Protein AF-A0A3D3EMX2-F1 (afdb_monomer)

pLDDT: mean 96.52, std 2.61, range [63.81, 98.88]

Radius of gyration: 23.33 Å; Cα contacts (8 Å, |Δi|>4): 1162; chains: 1; bounding box: 66×49×69 Å

Sequence (494 aa):
MWAEVENQDEARVNELQLPFLDLSSVCDEKRENDVLYRSRGLGERLENPWVKLEKYHTEYMAADYHEIWSPLVYPRPSNMAWFGVESGGHFLYVGRHDLEMRTCVFNAGISPRNTDPRLLLTICHYPLALQGEKISCAHNIISLQEGDWRNGSDIYGSWARKHWFVPAEKPQWVKNFTGWQRIILRHQYGEVFWKYKDLPQLYKDGKKYGLDMLMVFGWWKGRFDNGYPLYEPDPLLGGEDELKKAIREIQDMGGHVALYTNGVLMDVKSEFYKETGHRISRKDIDGNEYLDHYQFANRGTILRTFGYKTFAEACQATDEWRDKLLENGKVKLSFDPDSIFYDQIGGHHCWLCFDKTHKHGNRGDLDPKYRAGNFKAMRGLLTGEKALGSETTVDIFAPYLDYHHGCDLGNWYAENGFPQMYLRTFPETIMTNRFIHDERADYKLQLNYAFIMGYRFDVSIYRGRVIGIDGMSGYAAHIKKLIDLKDKYHRFFY

Secondary structure (DSSP, 8-state):
---EEE--SSS-B--EEEEEEEES-SS-S-GGG-EEEEEEBT-EEEESHHHHGGGG--TTSS-TTT-EEEEEEETTTEEEEEEEEEETTEEEEEEEE-TT---EEEEEEEPPTTS---EEEEEEE---BPTT-EEEPPEEEEEEEES-THHHHHHHHHHHHHHT--PPPPPHHHHH--EEEEEESB-TTS-B---GGGHHHHHHHHHTTT--EEEEES-BTT-TT-STT---B-GGGTHHHHHHHHHHHHHHTT-EEEEEEESSEEETTSHHIIIIIHHHB-B-TTSPBPEEEE----S-HHHHHT--EEEEEBPTT-HHHHHHHHHHHHHHHTT--SEEEEETTTTS--PPP--TTSTTTT-GGGHHHHHHHHHHHHHTT--TT-EEEEES--TTTGGG-SEEE--STTSS--TTB-THHHHHH-TT--BB-----S--TTHHHHHHHHHHTTPBEEE-GGGT-S--GGG-HHHHHHHHHHHHHHHHTGGG--

Foldseek 3Di:
DWDKDFAQDQDWPFKDWPPKDKDLADADPPLQQKWKWFQQFLIFIDGSCLPVLVVQPPVPPDPLQAKRKDKAKPPPSGQFFWIWMDDPQKIKIKGFLDPLSFIKIWIWIWGHPPDRTITITIIMDTQRDGNRDIDIDTDMDIDIGGHDLVVNLCVRLVSCVVRPQAADDAFPCLVVFQAEEEAFQAAQVGDGQAALLCLLVLQVLLVVLRGQEYEYALQACQGHPGQPPDGAGHVVRPHLVSNLVSQVSSVVVVGFYEYEGALWWHFCPHPCCVVPVVLQFFADPVRDFDKDWAQDDDPDVCSVPPNTTITTTGQLQAPVSLVSLLVSLVVRCVSVGLEYEHECLQHPDLDFGCPCVGPCRSRSRSSLVSSLVSLVVSLVVDDDRRFYEYEGNHSSNQSSGNAYEYDTQQLWDDPRRDSCSNCVSCVPHAYHRDDQAAPPPCNLVRVVSRLVSQHRYHYCHVNNGNDRPSVHVVNSVSSSVSVVVCVVVVVVHD

Nearest PDB structures (foldseek):
  6phw-assembly1_A  TM=5.993E-01  e=6.158E-16  Streptococcus pneumoniae TIGR4
  4fnr-assembly1_D  TM=6.018E-01  e=4.249E-15  Geobacillus stearothermophilus
  4fnq-assembly1_A  TM=6.041E-01  e=8.576E-15  Geobacillus stearothermophilus
  2xn0-assembly1_A  TM=5.881E-01  e=1.292E-14  Lactobacillus acidophilus NCFM
  4fns-assembly1_C  TM=5.772E-01  e=6.036E-15  Geobacillus stearothermophilus

Solvent-accessible surface area (backbone atoms only — not comparable to full-atom values): 25339 Å² total; per-residue (Å²): 93,67,51,75,50,71,29,88,43,87,68,63,45,53,68,47,71,52,57,75,45,83,28,79,59,86,65,29,90,61,54,70,71,23,32,38,38,37,24,39,24,34,8,28,49,36,71,20,43,82,60,65,47,59,78,46,53,59,91,77,80,59,66,38,86,68,38,23,58,46,78,36,39,31,56,41,59,14,23,49,64,44,38,34,38,30,27,70,64,20,20,40,32,42,32,53,64,46,94,65,49,52,32,34,32,46,33,44,30,30,43,25,90,97,55,77,73,32,44,32,44,33,30,37,39,50,67,40,30,43,57,78,34,75,44,78,53,60,38,27,48,75,46,78,43,83,46,45,66,65,57,47,30,51,58,50,33,54,51,40,53,76,72,72,54,59,68,56,90,57,39,70,63,68,68,66,53,50,24,29,44,38,38,42,20,21,38,64,84,63,55,70,67,45,41,33,80,48,47,42,56,51,45,53,48,33,40,78,39,60,26,43,30,38,36,42,31,22,66,29,64,45,19,26,91,39,45,33,81,56,82,45,62,19,67,93,37,55,25,60,68,36,42,36,48,26,47,48,56,28,42,78,70,72,34,39,37,29,47,63,44,68,56,42,52,28,20,65,84,29,67,63,23,72,78,49,37,75,80,42,33,28,15,36,96,88,66,44,69,47,70,47,77,51,67,61,55,73,98,52,59,62,34,63,75,77,35,62,43,59,23,36,34,50,29,54,50,31,67,71,52,47,51,49,52,47,49,53,50,52,58,52,51,73,49,66,47,42,24,48,29,30,35,39,56,46,53,45,70,50,62,58,29,60,50,52,89,40,76,50,29,69,38,23,30,40,37,51,42,32,41,41,51,43,41,52,56,52,48,69,71,54,62,87,70,43,42,40,34,24,23,24,71,26,60,85,46,46,29,60,38,50,37,23,45,31,74,43,50,36,27,40,79,48,95,44,40,30,32,64,56,39,44,70,43,50,58,86,66,46,39,22,24,42,95,55,34,63,80,54,97,58,41,66,60,41,53,49,44,28,55,75,73,55,38,25,43,53,39,20,32,70,76,13,38,94,46,56,54,70,76,38,61,70,54,35,53,50,50,26,53,52,50,55,49,44,65,75,48,39,92,81,48,116

Structure (mmCIF, N/CA/C/O backbone):
data_AF-A0A3D3EMX2-F1
#
_entry.id   AF-A0A3D3EMX2-F1
#
loop_
_atom_site.group_PDB
_atom_site.id
_atom_site.type_symbol
_atom_site.label_atom_id
_atom_site.label_alt_id
_atom_site.label_comp_id
_atom_site.label_asym_id
_atom_site.label_entity_id
_atom_site.label_seq_id
_atom_site.pdbx_PDB_ins_code
_atom_site.Cartn_x
_atom_site.Cartn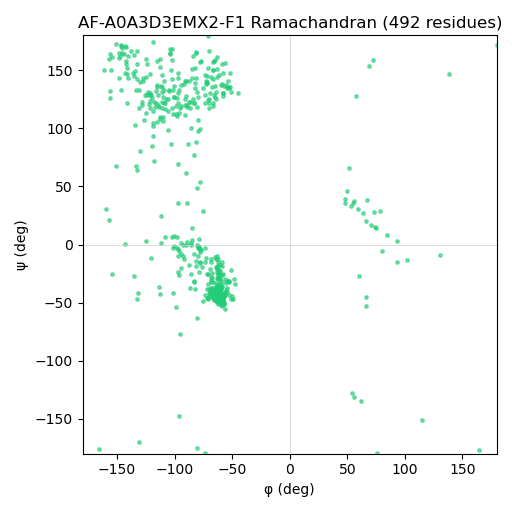_y
_atom_site.Cartn_z
_atom_site.occupancy
_atom_site.B_iso_or_equiv
_atom_site.auth_seq_id
_atom_site.auth_comp_id
_atom_site.auth_asym_id
_atom_site.auth_atom_id
_atom_site.pdbx_PDB_model_num
ATOM 1 N N . MET A 1 1 ? -17.181 -11.530 19.973 1.00 91.19 1 MET A N 1
ATOM 2 C CA . MET A 1 1 ? -18.363 -10.645 20.042 1.00 91.19 1 MET A CA 1
ATOM 3 C C . MET A 1 1 ? -18.796 -10.298 18.627 1.00 91.19 1 MET A C 1
ATOM 5 O O . MET A 1 1 ? -17.940 -9.979 17.819 1.00 91.19 1 MET A O 1
ATOM 9 N N . TRP A 1 2 ? -20.081 -10.368 18.305 1.00 90.56 2 TRP A N 1
ATOM 10 C CA . TRP A 1 2 ? -20.640 -9.926 17.020 1.00 90.56 2 TRP A CA 1
ATOM 11 C C . TRP A 1 2 ? -21.998 -9.267 17.277 1.00 90.56 2 TRP A C 1
ATOM 13 O O . TRP A 1 2 ? -22.508 -9.347 18.396 1.00 90.56 2 TRP A O 1
ATOM 23 N N . ALA A 1 3 ? -22.562 -8.615 16.263 1.00 93.06 3 ALA A N 1
ATOM 24 C CA . ALA A 1 3 ? -23.888 -8.013 16.334 1.00 93.06 3 ALA A CA 1
ATOM 25 C C . ALA A 1 3 ? -24.711 -8.340 15.090 1.00 93.06 3 ALA A C 1
ATOM 27 O O . ALA A 1 3 ? -24.171 -8.483 13.991 1.00 93.06 3 ALA A O 1
ATOM 28 N N . GLU A 1 4 ? -26.022 -8.416 15.287 1.00 95.44 4 GLU A N 1
ATOM 29 C CA . GLU A 1 4 ? -27.018 -8.377 14.225 1.00 95.44 4 GLU A CA 1
ATOM 30 C C . GLU A 1 4 ? -27.722 -7.020 14.292 1.00 95.44 4 GLU A C 1
ATOM 32 O O . GLU A 1 4 ? -28.224 -6.633 15.345 1.00 95.44 4 GLU A O 1
ATOM 37 N N . VAL A 1 5 ? -27.735 -6.293 13.181 1.00 95.31 5 VAL A N 1
ATOM 38 C CA . VAL A 1 5 ? -28.437 -5.018 13.032 1.00 95.31 5 VAL A CA 1
ATOM 39 C C . VAL A 1 5 ? -29.728 -5.291 12.282 1.00 95.31 5 VAL A C 1
ATOM 41 O O . VAL A 1 5 ? -29.682 -5.651 11.110 1.00 95.31 5 VAL A O 1
ATOM 44 N N . GLU A 1 6 ? -30.863 -5.132 12.948 1.00 96.94 6 GLU A N 1
ATOM 45 C CA . GLU A 1 6 ? -32.186 -5.138 12.326 1.00 96.94 6 GLU A CA 1
ATOM 46 C C . GLU A 1 6 ? -32.700 -3.700 12.289 1.00 96.94 6 GLU A C 1
ATOM 48 O O . GLU A 1 6 ? -32.887 -3.085 13.339 1.00 96.94 6 GLU A O 1
ATOM 53 N N . ASN A 1 7 ? -32.877 -3.144 11.090 1.00 97.62 7 ASN A N 1
ATOM 54 C CA . ASN A 1 7 ? -33.355 -1.776 10.946 1.00 97.62 7 ASN A CA 1
ATOM 55 C C . ASN A 1 7 ? -34.870 -1.757 10.714 1.00 97.62 7 ASN A C 1
ATOM 57 O O . ASN A 1 7 ? -35.346 -2.195 9.671 1.00 97.62 7 ASN A O 1
ATOM 61 N N . GLN A 1 8 ? -35.625 -1.231 11.676 1.00 96.94 8 GLN A N 1
ATOM 62 C CA . GLN A 1 8 ? -37.081 -1.072 11.580 1.00 96.94 8 GLN A CA 1
ATOM 63 C C . GLN A 1 8 ? -37.504 0.371 11.247 1.00 96.94 8 GLN A C 1
ATOM 65 O O . GLN A 1 8 ? -38.692 0.631 11.064 1.00 96.94 8 GLN A O 1
ATOM 70 N N . ASP A 1 9 ? -36.548 1.296 11.141 1.00 96.94 9 ASP A N 1
ATOM 71 C CA . ASP A 1 9 ? -36.771 2.719 10.881 1.00 96.94 9 ASP A CA 1
ATOM 72 C C . ASP A 1 9 ? -36.483 3.071 9.411 1.00 96.94 9 ASP A C 1
ATOM 74 O O . ASP A 1 9 ? -35.772 2.350 8.707 1.00 96.94 9 ASP A O 1
ATOM 78 N N . GLU A 1 10 ? -37.035 4.184 8.931 1.00 96.69 10 GLU A N 1
ATOM 79 C CA . GLU A 1 10 ? -36.721 4.728 7.604 1.00 96.69 10 GLU A CA 1
ATOM 80 C C . GLU A 1 10 ? -35.278 5.261 7.536 1.00 96.69 10 GLU A C 1
ATOM 82 O O . GLU A 1 10 ? -34.651 5.254 6.471 1.00 96.69 10 GLU A O 1
ATOM 87 N N . ALA A 1 11 ? -34.720 5.697 8.670 1.00 95.94 11 ALA A N 1
ATOM 88 C CA . ALA A 1 11 ? -33.337 6.128 8.777 1.00 95.94 11 ALA A CA 1
ATOM 89 C C . ALA A 1 11 ? -32.370 4.956 8.543 1.00 95.94 11 ALA A C 1
ATOM 91 O O . ALA A 1 11 ? -32.443 3.911 9.187 1.00 95.94 11 ALA A O 1
ATOM 92 N N . ARG A 1 12 ? -31.401 5.135 7.636 1.00 94.88 12 ARG A N 1
ATOM 93 C CA . ARG A 1 12 ? -30.354 4.133 7.385 1.00 94.88 12 ARG A CA 1
ATOM 94 C C . ARG A 1 12 ? -29.408 4.030 8.582 1.00 94.88 12 ARG A C 1
ATOM 96 O O . ARG A 1 12 ? -28.818 5.029 8.995 1.00 94.88 12 ARG A O 1
ATOM 103 N N . VAL A 1 13 ? -29.157 2.812 9.058 1.00 96.06 13 VAL A N 1
ATOM 104 C CA . VAL A 1 13 ? -28.111 2.557 10.061 1.00 96.06 13 VAL A CA 1
ATOM 105 C C . VAL A 1 13 ? -26.758 2.513 9.355 1.00 96.06 13 VAL A C 1
ATOM 107 O O . VAL A 1 13 ? -26.394 1.505 8.746 1.00 96.06 13 VAL A O 1
ATOM 110 N N . ASN A 1 14 ? -26.028 3.629 9.391 1.00 95.31 14 ASN A N 1
ATOM 111 C CA . ASN A 1 14 ? -24.751 3.764 8.687 1.00 95.31 14 ASN A CA 1
ATOM 112 C C . ASN A 1 14 ? -23.627 2.958 9.335 1.00 95.31 14 ASN A C 1
ATOM 114 O O . ASN A 1 14 ? -22.878 2.273 8.640 1.00 95.31 14 ASN A O 1
ATOM 118 N N . GLU A 1 15 ? -23.510 3.056 10.655 1.00 95.50 15 GLU A N 1
ATOM 119 C CA . GLU A 1 15 ? -22.349 2.573 11.385 1.00 95.50 15 GLU A CA 1
ATOM 120 C C . GLU A 1 15 ? -22.708 1.936 12.727 1.00 95.50 15 GLU A C 1
ATOM 122 O O . GLU A 1 15 ? -23.747 2.226 13.320 1.00 95.50 15 GLU A O 1
ATOM 127 N N . LEU A 1 16 ? -21.830 1.048 13.191 1.00 96.00 16 LEU A N 1
ATOM 128 C CA . LEU A 1 16 ? -21.893 0.405 14.498 1.00 96.00 16 LEU A CA 1
ATOM 129 C C . LEU A 1 16 ? -20.482 0.290 15.074 1.00 96.00 16 LEU A C 1
ATOM 131 O O . LEU A 1 16 ? -19.628 -0.378 14.493 1.00 96.00 16 LEU A O 1
ATOM 135 N N . GLN A 1 17 ? -20.256 0.868 16.249 1.00 96.06 17 GLN A N 1
ATOM 136 C CA . GLN A 1 17 ? -19.001 0.733 16.986 1.00 96.06 17 GLN A CA 1
ATOM 137 C C . GLN A 1 17 ? -19.080 -0.462 17.943 1.00 96.06 17 GLN A C 1
ATOM 139 O O . GLN A 1 17 ? -19.858 -0.460 18.896 1.00 96.06 17 GLN A O 1
ATOM 144 N N . LEU A 1 18 ? -18.312 -1.519 17.664 1.00 95.50 18 LEU A N 1
ATOM 145 C CA . LEU A 1 18 ? -18.322 -2.753 18.447 1.00 95.50 18 LEU A CA 1
ATOM 146 C C . LEU A 1 18 ? -16.999 -3.525 18.297 1.00 95.50 18 LEU A C 1
ATOM 148 O O . LEU A 1 18 ? -16.645 -3.889 17.174 1.00 95.50 18 LEU A O 1
ATOM 152 N N . PRO A 1 19 ? -16.306 -3.875 19.396 1.00 96.06 19 PRO A N 1
ATOM 153 C CA . PRO A 1 19 ? -16.608 -3.512 20.785 1.00 96.06 19 PRO A CA 1
ATOM 154 C C . PRO A 1 19 ? -16.363 -2.025 21.043 1.00 96.06 19 PRO A C 1
ATOM 156 O O . PRO A 1 19 ? -15.692 -1.385 20.245 1.00 96.06 19 PRO A O 1
ATOM 159 N N . PHE A 1 20 ? -16.851 -1.490 22.159 1.00 96.75 20 PHE A N 1
ATOM 160 C CA . PHE A 1 20 ? -16.460 -0.168 22.649 1.00 96.75 20 PHE A CA 1
ATOM 161 C C . PHE A 1 20 ? -15.820 -0.340 24.028 1.00 96.75 20 PHE A C 1
ATOM 163 O O . PHE A 1 20 ? -16.513 -0.609 25.007 1.00 96.75 20 PHE A O 1
ATOM 170 N N . LEU A 1 21 ? -14.489 -0.292 24.082 1.00 97.94 21 LEU A N 1
ATOM 171 C CA . LEU A 1 21 ? -13.726 -0.398 25.322 1.00 97.94 21 LEU A CA 1
ATOM 172 C C . LEU A 1 21 ? -13.417 1.009 25.821 1.00 97.94 21 LEU A C 1
ATOM 174 O O . LEU A 1 21 ? -12.719 1.746 25.129 1.00 97.94 21 LEU A O 1
ATOM 178 N N . ASP A 1 22 ? -13.926 1.350 27.002 1.00 97.44 22 ASP A N 1
ATOM 179 C CA . ASP A 1 22 ? -13.625 2.593 27.711 1.00 97.44 22 ASP A CA 1
ATOM 180 C C . ASP A 1 22 ? -12.837 2.259 28.978 1.00 97.44 22 ASP A C 1
ATOM 182 O O . ASP A 1 22 ? -13.356 1.625 29.900 1.00 97.44 22 ASP A O 1
ATOM 186 N N . LEU A 1 23 ? -11.548 2.591 28.965 1.00 97.44 23 LEU A N 1
ATOM 187 C CA . LEU A 1 23 ? -10.581 2.116 29.942 1.00 97.44 23 LEU A CA 1
ATOM 188 C C . LEU A 1 23 ? -10.002 3.293 30.719 1.00 97.44 23 LEU A C 1
ATOM 190 O O . LEU A 1 23 ? -9.370 4.180 30.146 1.00 97.44 23 LEU A O 1
ATOM 194 N N . SER A 1 24 ? -10.142 3.266 32.043 1.00 95.69 24 SER A N 1
ATOM 195 C CA . SER A 1 24 ? -9.383 4.149 32.933 1.00 95.69 24 SER A CA 1
ATOM 196 C C . SER A 1 24 ? -7.956 3.638 33.149 1.00 95.69 24 SER A C 1
ATOM 198 O O . SER A 1 24 ? -7.068 4.418 33.451 1.00 95.69 24 SER A O 1
ATOM 200 N N . SER A 1 25 ? -7.687 2.353 32.972 1.00 95.94 25 SER A N 1
ATOM 201 C CA . SER A 1 25 ? -6.349 1.757 32.882 1.00 95.94 25 SER A CA 1
ATOM 202 C C . SER A 1 25 ? -6.463 0.439 32.117 1.00 95.94 25 SER A C 1
ATOM 204 O O . SER A 1 25 ? -7.572 -0.067 31.926 1.00 95.94 25 SER A O 1
ATOM 206 N N . VAL A 1 26 ? -5.339 -0.108 31.644 1.00 96.62 26 VAL A N 1
ATOM 207 C CA . VAL A 1 26 ? -5.331 -1.431 30.999 1.00 96.62 26 VAL A CA 1
ATOM 208 C C . VAL A 1 26 ? -4.959 -2.512 32.014 1.00 96.62 26 VAL A C 1
ATOM 210 O O . VAL A 1 26 ? -5.838 -3.227 32.489 1.00 96.62 26 VAL A O 1
ATOM 213 N N . CYS A 1 27 ? -3.677 -2.643 32.364 1.00 97.19 27 CYS A N 1
ATOM 214 C CA . CYS A 1 27 ? -3.202 -3.579 33.394 1.00 97.19 27 CYS A CA 1
ATOM 215 C C . CYS A 1 27 ? -2.183 -2.949 34.353 1.00 97.19 27 CYS A C 1
ATOM 217 O O . CYS A 1 27 ? -2.093 -3.382 35.498 1.00 97.19 27 CYS A O 1
ATOM 219 N N . ASP A 1 28 ? -1.434 -1.937 33.911 1.00 94.69 28 ASP A N 1
ATOM 220 C CA . ASP A 1 28 ? -0.575 -1.108 34.757 1.00 94.69 28 ASP A CA 1
ATOM 221 C C . ASP A 1 28 ? -1.325 0.165 35.187 1.00 94.69 28 ASP A C 1
ATOM 223 O O . ASP A 1 28 ? -2.006 0.812 34.388 1.00 94.69 28 ASP A O 1
ATOM 227 N N . GLU A 1 29 ? -1.200 0.543 36.459 1.00 92.56 29 GLU A N 1
ATOM 228 C CA . GLU A 1 29 ? -1.699 1.832 36.953 1.00 92.56 29 GLU A CA 1
ATOM 229 C C . GLU A 1 29 ? -0.832 2.998 36.445 1.00 92.56 29 GLU A C 1
ATOM 231 O O . GLU A 1 29 ? -1.320 4.122 36.299 1.00 92.56 29 GLU A O 1
ATOM 236 N N . LYS A 1 30 ? 0.441 2.732 36.119 1.00 95.94 30 LYS A N 1
ATOM 237 C CA . LYS A 1 30 ? 1.362 3.679 35.477 1.00 95.94 30 LYS A CA 1
ATOM 238 C C . LYS A 1 30 ? 1.157 3.689 33.966 1.00 95.94 30 LYS A C 1
ATOM 240 O O . LYS A 1 30 ? 1.930 3.115 33.200 1.00 95.94 30 LYS A O 1
ATOM 245 N N . ARG A 1 31 ? 0.091 4.365 33.546 1.00 96.19 31 ARG A N 1
ATOM 246 C CA . ARG A 1 31 ? -0.360 4.515 32.151 1.00 96.19 31 ARG A CA 1
ATOM 247 C C . ARG A 1 31 ? 0.740 4.929 31.166 1.00 96.19 31 ARG A C 1
ATOM 249 O O . ARG A 1 31 ? 0.675 4.580 29.991 1.00 96.19 31 ARG A O 1
ATOM 256 N N . GLU A 1 32 ? 1.758 5.664 31.611 1.00 97.12 32 GLU A N 1
ATOM 257 C CA . GLU A 1 32 ? 2.892 6.068 30.775 1.00 97.12 32 GLU A CA 1
ATOM 258 C C . GLU A 1 32 ? 3.727 4.891 30.241 1.00 97.12 32 GLU A C 1
ATOM 260 O O . GLU A 1 32 ? 4.427 5.058 29.242 1.00 97.12 32 GLU A O 1
ATOM 265 N N . ASN A 1 33 ? 3.621 3.715 30.868 1.00 97.69 33 ASN A N 1
ATOM 266 C CA . ASN A 1 33 ? 4.270 2.481 30.428 1.00 97.69 33 ASN A CA 1
ATOM 267 C C . ASN A 1 33 ? 3.502 1.763 29.312 1.00 97.69 33 ASN A C 1
ATOM 269 O O . ASN A 1 33 ? 4.056 0.861 28.682 1.00 97.69 33 ASN A O 1
ATOM 273 N N . ASP A 1 34 ? 2.243 2.132 29.068 1.00 98.56 34 ASP A N 1
ATOM 274 C CA . ASP A 1 34 ? 1.429 1.468 28.059 1.00 98.56 34 ASP A CA 1
ATOM 275 C C . ASP A 1 34 ? 1.961 1.756 26.653 1.00 98.56 34 ASP A C 1
ATOM 277 O O . ASP A 1 34 ? 2.407 2.865 26.331 1.00 98.56 34 ASP A O 1
ATOM 281 N N . VAL A 1 35 ? 1.862 0.758 25.777 1.00 98.75 35 VAL A N 1
ATOM 282 C CA . VAL A 1 35 ? 2.270 0.874 24.374 1.00 98.75 35 VAL A CA 1
ATOM 283 C C . VAL A 1 35 ? 1.136 0.420 23.469 1.00 98.75 35 VAL A C 1
ATOM 285 O O . VAL A 1 35 ? 0.714 -0.733 23.509 1.00 98.75 35 VAL A O 1
ATOM 288 N N . LEU A 1 36 ? 0.656 1.319 22.611 1.00 98.75 36 LEU A N 1
ATOM 289 C CA . LEU A 1 36 ? -0.353 1.015 21.600 1.00 98.75 36 LEU A CA 1
ATOM 290 C C . LEU A 1 36 ? 0.320 0.584 20.294 1.00 98.75 36 LEU A C 1
ATOM 292 O O . LEU A 1 36 ? 1.119 1.322 19.713 1.00 98.75 36 LEU A O 1
ATOM 296 N N . TYR A 1 37 ? -0.068 -0.586 19.800 1.00 98.75 37 TYR A N 1
ATOM 297 C CA . TYR A 1 37 ? 0.337 -1.125 18.510 1.00 98.75 37 TYR A CA 1
ATOM 298 C C . TYR A 1 37 ? -0.825 -1.029 17.532 1.00 98.75 37 TYR A C 1
ATOM 300 O O . TYR A 1 37 ? -1.915 -1.536 17.800 1.00 98.75 37 TYR A O 1
ATOM 308 N N . ARG A 1 38 ? -0.599 -0.389 16.384 1.00 97.75 38 ARG A N 1
ATOM 309 C CA . ARG A 1 38 ? -1.603 -0.228 15.324 1.00 97.75 38 ARG A CA 1
ATOM 310 C C . ARG A 1 38 ? -1.065 -0.758 14.013 1.00 97.75 38 ARG A C 1
ATOM 312 O O . ARG A 1 38 ? 0.094 -0.540 13.683 1.00 97.75 38 ARG A O 1
ATOM 319 N N . SER A 1 39 ? -1.924 -1.352 13.203 1.00 96.50 39 SER A N 1
ATOM 320 C CA . SER A 1 39 ? -1.579 -1.872 11.878 1.00 96.50 39 SER A CA 1
ATOM 321 C C . SER A 1 39 ? -1.417 -0.782 10.804 1.00 96.50 39 SER A C 1
ATOM 323 O O . SER A 1 39 ? -1.688 -1.029 9.636 1.00 96.50 39 SER A O 1
ATOM 325 N N . ARG A 1 40 ? -1.010 0.447 11.165 1.00 97.06 40 ARG A N 1
ATOM 326 C CA . ARG A 1 40 ? -0.791 1.545 10.206 1.00 97.06 40 ARG A CA 1
ATOM 327 C C . ARG A 1 40 ? 0.456 1.263 9.372 1.00 97.06 40 ARG A C 1
ATOM 329 O O . ARG A 1 40 ? 1.545 1.126 9.927 1.00 97.06 40 ARG A O 1
ATOM 336 N N . GLY A 1 41 ? 0.322 1.250 8.048 1.00 95.88 41 GLY A N 1
ATOM 337 C CA . GLY A 1 41 ? 1.394 0.778 7.174 1.00 95.88 41 GLY A CA 1
ATOM 338 C C . GLY A 1 41 ? 1.795 -0.635 7.563 1.00 95.88 41 GLY A C 1
ATOM 339 O O . GLY A 1 41 ? 0.916 -1.445 7.777 1.00 95.88 41 GLY A O 1
ATOM 340 N N . LEU A 1 42 ? 3.083 -0.935 7.723 1.00 97.31 42 LEU A N 1
ATOM 341 C CA . LEU A 1 42 ? 3.563 -2.239 8.203 1.00 97.31 42 LEU A CA 1
ATOM 342 C C . LEU A 1 42 ? 3.445 -2.441 9.725 1.00 97.31 42 LEU A C 1
ATOM 344 O O . LEU A 1 42 ? 3.748 -3.526 10.225 1.00 97.31 42 LEU A O 1
ATOM 348 N N . GLY A 1 43 ? 3.012 -1.412 10.448 1.00 97.88 43 GLY A N 1
ATOM 349 C CA . GLY A 1 43 ? 2.898 -1.389 11.897 1.00 97.88 43 GLY A CA 1
ATOM 350 C C . GLY A 1 43 ? 3.366 -0.055 12.466 1.00 97.88 43 GLY A C 1
ATOM 351 O O . GLY A 1 43 ? 4.296 0.580 11.962 1.00 97.88 43 GLY A O 1
ATOM 352 N N . GLU A 1 44 ? 2.730 0.357 13.550 1.00 98.19 44 GLU A N 1
ATOM 353 C CA . GLU A 1 44 ? 3.039 1.563 14.300 1.00 98.19 44 GLU A CA 1
ATOM 354 C C . GLU A 1 44 ? 3.077 1.232 15.788 1.00 98.19 44 GLU A C 1
ATOM 356 O O . GLU A 1 44 ? 2.160 0.589 16.301 1.00 98.19 44 GLU A O 1
ATOM 361 N N . ARG A 1 45 ? 4.122 1.698 16.470 1.00 98.25 45 ARG A N 1
ATOM 362 C CA . ARG A 1 45 ? 4.303 1.561 17.916 1.00 98.25 45 ARG A CA 1
ATOM 363 C C . ARG A 1 45 ? 4.244 2.944 18.557 1.00 98.25 45 ARG A C 1
ATOM 365 O O . ARG A 1 45 ? 5.045 3.814 18.221 1.00 98.25 45 ARG A O 1
ATOM 372 N N . LEU A 1 46 ? 3.288 3.147 19.459 1.00 98.06 46 LEU A N 1
ATOM 373 C CA . LEU A 1 46 ? 3.070 4.402 20.177 1.00 98.06 46 LEU A CA 1
ATOM 374 C C . LEU A 1 46 ? 3.237 4.179 21.678 1.00 98.06 46 LEU A C 1
ATOM 376 O O . LEU A 1 46 ? 2.353 3.627 22.327 1.00 98.06 46 LEU A O 1
ATOM 380 N N . GLU A 1 47 ? 4.364 4.626 22.221 1.00 98.06 47 GLU A N 1
ATOM 381 C CA . GLU A 1 47 ? 4.596 4.673 23.668 1.00 98.06 47 GLU A CA 1
ATOM 382 C C . GLU A 1 47 ? 3.759 5.782 24.309 1.00 98.06 47 GLU A C 1
ATOM 384 O O . GLU A 1 47 ? 3.663 6.879 23.749 1.00 98.06 47 GLU A O 1
ATOM 389 N N . ASN A 1 48 ? 3.177 5.507 25.478 1.00 97.75 48 ASN A N 1
ATOM 390 C CA . ASN A 1 48 ? 2.276 6.405 26.196 1.00 97.75 48 ASN A CA 1
ATOM 391 C C . ASN A 1 48 ? 1.123 6.922 25.299 1.00 97.75 48 ASN A C 1
ATOM 393 O O . ASN A 1 48 ? 1.047 8.119 24.977 1.00 97.75 48 ASN A O 1
ATOM 397 N N . PRO A 1 49 ? 0.215 6.028 24.854 1.00 97.75 49 PRO A N 1
ATOM 398 C CA . PRO A 1 49 ? -0.890 6.401 23.972 1.00 97.75 49 PRO A CA 1
ATOM 399 C C . PRO A 1 49 ? -1.825 7.442 24.596 1.00 97.75 49 PRO A C 1
ATOM 401 O O . PRO A 1 49 ? -2.378 8.260 23.863 1.00 97.75 49 PRO A O 1
ATOM 404 N N . TRP A 1 50 ? -1.934 7.462 25.926 1.00 96.94 50 TRP A N 1
ATOM 405 C CA . TRP A 1 50 ? -2.744 8.402 26.704 1.00 96.94 50 TRP A CA 1
ATOM 406 C C . TRP A 1 50 ? -2.418 9.868 26.408 1.00 96.94 50 TRP A C 1
ATOM 408 O O . TRP A 1 50 ? -3.317 10.698 26.401 1.00 96.94 50 TRP A O 1
ATOM 418 N N . VAL A 1 51 ? -1.151 10.171 26.109 1.00 95.81 51 VAL A N 1
ATOM 419 C CA . VAL A 1 51 ? -0.700 11.519 25.727 1.00 95.81 51 VAL A CA 1
ATOM 420 C C . VAL A 1 51 ? -0.506 11.630 24.216 1.00 95.81 51 VAL A C 1
ATOM 422 O O . VAL A 1 51 ? -0.891 12.617 23.593 1.00 95.81 51 VAL A O 1
ATOM 425 N N . LYS A 1 52 ? 0.082 10.615 23.567 1.00 96.56 52 LYS A N 1
ATOM 426 C CA . LYS A 1 52 ? 0.411 10.691 22.130 1.00 96.56 52 LYS A CA 1
ATOM 427 C C . LYS A 1 52 ? -0.814 10.839 21.228 1.00 96.56 52 LYS A C 1
ATOM 429 O O . LYS A 1 52 ? -0.658 11.305 20.095 1.00 96.56 52 LYS A O 1
ATOM 434 N N . LEU A 1 53 ? -1.997 10.426 21.684 1.00 97.31 53 LEU A N 1
ATOM 435 C CA . LEU A 1 53 ? -3.243 10.567 20.932 1.00 97.31 53 LEU A CA 1
ATOM 436 C C . LEU A 1 53 ? -3.822 11.995 20.972 1.00 97.31 53 LEU A C 1
ATOM 438 O O . LEU A 1 53 ? -4.594 12.336 20.080 1.00 97.31 53 LEU A O 1
ATOM 442 N N . GLU A 1 54 ? -3.378 12.877 21.877 1.00 95.81 54 GLU A N 1
ATOM 443 C CA . GLU A 1 54 ? -3.830 14.283 21.928 1.00 95.81 54 GLU A CA 1
ATOM 444 C C . GLU A 1 54 ? -3.557 15.053 20.629 1.00 95.81 54 GLU A C 1
ATOM 446 O O . GLU A 1 54 ? -4.283 15.987 20.286 1.00 95.81 54 GLU A O 1
ATOM 451 N N . LYS A 1 55 ? -2.540 14.637 19.862 1.00 95.31 55 LYS A N 1
ATOM 452 C CA . LYS A 1 55 ? -2.192 15.244 18.567 1.00 95.31 55 LYS A CA 1
ATOM 453 C C . LYS A 1 55 ? -3.293 15.124 17.506 1.00 95.31 55 LYS A C 1
ATOM 455 O O . LYS A 1 55 ? -3.174 15.757 16.462 1.00 95.31 55 LYS A O 1
ATOM 460 N N . TYR A 1 56 ? -4.288 14.260 17.724 1.00 95.88 56 TYR A N 1
ATOM 461 C CA . TYR A 1 56 ? -5.422 14.075 16.815 1.00 95.88 56 TYR A CA 1
ATOM 462 C C . TYR A 1 56 ? -6.605 14.989 17.139 1.00 95.88 56 TYR A C 1
ATOM 464 O O . TYR A 1 56 ? -7.593 14.949 16.415 1.00 95.88 56 TYR A O 1
ATOM 472 N N . HIS A 1 57 ? -6.503 15.831 18.173 1.00 96.56 57 HIS A N 1
ATOM 473 C CA . HIS A 1 57 ? -7.479 16.888 18.409 1.00 96.56 57 HIS A CA 1
ATOM 474 C C . HIS A 1 57 ? -7.536 17.803 17.184 1.00 96.56 57 HIS A C 1
ATOM 476 O O . HIS A 1 57 ? -6.512 18.288 16.696 1.00 96.56 57 HIS A O 1
ATOM 482 N N . THR A 1 58 ? -8.736 18.023 16.677 1.00 93.88 58 THR A N 1
ATOM 483 C CA . THR A 1 58 ? -8.973 18.695 15.400 1.00 93.88 58 THR A CA 1
ATOM 484 C C . THR A 1 58 ? -9.286 20.182 15.545 1.00 93.88 58 THR A C 1
ATOM 486 O O . THR A 1 58 ? -9.438 20.878 14.540 1.00 93.88 58 THR A O 1
ATOM 489 N N . GLU A 1 59 ? -9.377 20.665 16.787 1.00 90.44 59 GLU A N 1
ATOM 490 C CA . GLU A 1 59 ? -9.756 22.024 17.198 1.00 90.44 59 GLU A CA 1
ATOM 491 C C . GLU A 1 59 ? -11.213 22.384 16.876 1.00 90.44 59 GLU A C 1
ATOM 493 O O . GLU A 1 59 ? -11.943 22.795 17.773 1.00 90.44 59 GLU A O 1
ATOM 498 N N . TYR A 1 60 ? -11.654 22.228 15.627 1.00 88.88 60 TYR A N 1
ATOM 499 C CA . TYR A 1 60 ? -13.014 22.578 15.199 1.00 88.88 60 TYR A CA 1
ATOM 500 C C . TYR A 1 60 ? -13.629 21.626 14.157 1.00 88.88 60 TYR A C 1
ATOM 502 O O . TYR A 1 60 ? -14.753 21.870 13.721 1.00 88.88 60 TYR A O 1
ATOM 510 N N . MET A 1 61 ? -12.925 20.568 13.731 1.00 91.88 61 MET A N 1
ATOM 511 C CA . MET A 1 61 ? -13.387 19.673 12.650 1.00 91.88 61 MET A CA 1
ATOM 512 C C . MET A 1 61 ? -14.096 18.404 13.152 1.00 91.88 61 MET A C 1
ATOM 514 O O . MET A 1 61 ? -14.609 17.633 12.342 1.00 91.88 61 MET A O 1
ATOM 518 N N . ALA A 1 62 ? -14.125 18.173 14.464 1.00 93.50 62 ALA A N 1
ATOM 519 C CA . ALA A 1 62 ? -14.728 17.006 15.093 1.00 93.50 62 ALA A CA 1
ATOM 520 C C . ALA A 1 62 ? -15.353 17.362 16.449 1.00 93.50 62 ALA A C 1
ATOM 522 O O . ALA A 1 62 ? -15.143 18.444 17.000 1.00 93.50 62 ALA A O 1
ATOM 523 N N . ALA A 1 63 ? -16.119 16.423 17.005 1.00 94.31 63 ALA A N 1
ATOM 524 C CA . ALA A 1 63 ? -16.709 16.536 18.333 1.00 94.31 63 ALA A CA 1
ATOM 525 C C . ALA A 1 63 ? -15.682 16.256 19.450 1.00 94.31 63 ALA A C 1
ATOM 527 O O . ALA A 1 63 ? -15.925 15.438 20.334 1.00 94.31 63 ALA A O 1
ATOM 528 N N . ASP A 1 64 ? -14.544 16.959 19.431 1.00 95.06 64 ASP A N 1
ATOM 529 C CA . ASP A 1 64 ? -13.429 16.764 20.377 1.00 95.06 64 ASP A CA 1
ATOM 530 C C . ASP A 1 64 ? -13.815 17.043 21.847 1.00 95.06 64 ASP A C 1
ATOM 532 O O . ASP A 1 64 ? -13.091 16.686 22.777 1.00 95.06 64 ASP A O 1
ATOM 536 N N . TYR A 1 65 ? -14.979 17.665 22.068 1.00 93.50 65 TYR A N 1
ATOM 537 C CA . TYR A 1 65 ? -15.594 17.861 23.382 1.00 93.50 65 TYR A CA 1
ATOM 538 C C . TYR A 1 65 ? -16.199 16.579 23.979 1.00 93.50 65 TYR A C 1
ATOM 540 O O . TYR A 1 65 ? -16.479 16.555 25.177 1.00 93.50 65 TYR A O 1
ATOM 548 N N . HIS A 1 66 ? -16.394 15.528 23.178 1.00 94.75 66 HIS A N 1
ATOM 549 C CA . HIS A 1 66 ? -16.772 14.194 23.645 1.00 94.75 66 HIS A CA 1
ATOM 550 C C . HIS A 1 66 ? -15.554 13.274 23.737 1.00 94.75 66 HIS A C 1
ATOM 552 O O . HIS A 1 66 ? -15.266 12.738 24.808 1.00 94.75 66 HIS A O 1
ATOM 558 N N . GLU A 1 67 ? -14.800 13.142 22.647 1.00 95.94 67 GLU A N 1
ATOM 559 C CA . GLU A 1 67 ? -13.609 12.300 22.562 1.00 95.94 67 GLU A CA 1
ATOM 560 C C . GLU A 1 67 ? -12.665 12.796 21.464 1.00 95.94 67 GLU A C 1
ATOM 562 O O . GLU A 1 67 ? -13.103 13.297 20.429 1.00 95.94 67 GLU A O 1
ATOM 567 N N . ILE A 1 68 ? -11.366 12.562 21.648 1.00 97.62 68 ILE A N 1
ATOM 568 C CA . ILE A 1 68 ? -10.353 12.792 20.616 1.00 97.62 68 ILE A CA 1
ATOM 569 C C . ILE A 1 68 ? -10.059 11.455 19.941 1.00 97.62 68 ILE A C 1
ATOM 571 O O . ILE A 1 68 ? -9.457 10.568 20.550 1.00 97.62 68 ILE A O 1
ATOM 575 N N . TRP A 1 69 ? -10.464 11.306 18.680 1.00 97.00 69 TRP A N 1
ATOM 576 C CA . TRP A 1 69 ? -10.336 10.054 17.933 1.00 97.00 69 TRP A CA 1
ATOM 577 C C . TRP A 1 69 ? -9.167 10.052 16.949 1.00 97.00 69 TRP A C 1
ATOM 579 O O . TRP A 1 69 ? -8.902 11.015 16.235 1.00 97.00 69 TRP A O 1
ATOM 589 N N . SER A 1 70 ? -8.507 8.903 16.841 1.00 96.88 70 SER A N 1
ATOM 590 C CA . SER A 1 70 ? -7.496 8.608 15.832 1.00 96.88 70 SER A CA 1
ATOM 591 C C . SER A 1 70 ? -7.934 7.415 14.973 1.00 96.88 70 SER A C 1
ATOM 593 O O . SER A 1 70 ? -7.551 6.274 15.264 1.00 96.88 70 SER A O 1
ATOM 595 N N . PRO A 1 71 ? -8.737 7.654 13.920 1.00 96.44 71 PRO A N 1
ATOM 596 C CA . PRO A 1 71 ? -9.246 6.592 13.068 1.00 96.44 71 PRO A CA 1
ATOM 597 C C . PRO A 1 71 ? -8.165 5.990 12.166 1.00 96.44 71 PRO A C 1
ATOM 599 O O . PRO A 1 71 ? -7.266 6.672 11.656 1.00 96.44 71 PRO A O 1
ATOM 602 N N . LEU A 1 72 ? -8.285 4.685 11.930 1.00 96.69 72 LEU A N 1
ATOM 603 C CA . LEU A 1 72 ? -7.472 3.929 10.988 1.00 96.69 72 LEU A CA 1
ATOM 604 C C . LEU A 1 72 ? -8.363 3.006 10.140 1.00 96.69 72 LEU A C 1
ATOM 606 O O . LEU A 1 72 ? -8.795 1.950 10.599 1.00 96.69 72 LEU A O 1
ATOM 610 N N . VAL A 1 73 ? -8.625 3.406 8.893 1.00 97.31 73 VAL A N 1
ATOM 611 C CA . VAL A 1 73 ? -9.408 2.609 7.933 1.00 97.31 73 VAL A CA 1
ATOM 612 C C . VAL A 1 73 ? -8.636 1.350 7.540 1.00 97.31 73 VAL A C 1
ATOM 614 O O . VAL A 1 73 ? -7.438 1.408 7.250 1.00 97.31 73 VAL A O 1
ATOM 617 N N . TYR A 1 74 ? -9.336 0.221 7.505 1.00 97.44 74 TYR A N 1
ATOM 618 C CA . TYR A 1 74 ? -8.896 -1.029 6.903 1.00 97.44 74 TYR A CA 1
ATOM 619 C C . TYR A 1 74 ? -9.807 -1.377 5.721 1.00 97.44 74 TYR A C 1
ATOM 621 O O . TYR A 1 74 ? -11.024 -1.310 5.897 1.00 97.44 74 TYR A O 1
ATOM 629 N N . PRO A 1 75 ? -9.263 -1.813 4.568 1.00 95.62 75 PRO A N 1
ATOM 630 C CA . PRO A 1 75 ? -7.841 -1.869 4.224 1.00 95.62 75 PRO A CA 1
ATOM 631 C C . PRO A 1 75 ? -7.271 -0.531 3.712 1.00 95.62 75 PRO A C 1
ATOM 633 O O . PRO A 1 75 ? -7.887 0.153 2.892 1.00 95.62 75 PRO A O 1
ATOM 636 N N . ARG A 1 76 ? -6.047 -0.232 4.173 1.00 91.56 76 ARG A N 1
ATOM 637 C CA . ARG A 1 76 ? -5.252 1.007 4.068 1.00 91.56 76 ARG A CA 1
ATOM 638 C C . ARG A 1 76 ? -5.936 2.265 4.642 1.00 91.56 76 ARG A C 1
ATOM 640 O O . ARG A 1 76 ? -7.039 2.606 4.225 1.00 91.56 76 ARG A O 1
ATOM 647 N N . PRO A 1 77 ? -5.264 3.025 5.534 1.00 94.50 77 PRO A N 1
ATOM 648 C CA . PRO A 1 77 ? -3.865 2.899 5.979 1.00 94.50 77 PRO A CA 1
ATOM 649 C C . PRO A 1 77 ? -3.572 1.726 6.923 1.00 94.50 77 PRO A C 1
ATOM 651 O O . PRO A 1 77 ? -2.411 1.524 7.265 1.00 94.50 77 PRO A O 1
ATOM 654 N N . SER A 1 78 ? -4.577 0.950 7.333 1.00 96.81 78 SER A N 1
ATOM 655 C CA . SER A 1 78 ? -4.372 -0.303 8.060 1.00 96.81 78 SER A CA 1
ATOM 656 C C . SER A 1 78 ? -4.025 -1.465 7.117 1.00 96.81 78 SER A C 1
ATOM 658 O O . SER A 1 78 ? -4.733 -1.684 6.135 1.00 96.81 78 SER A O 1
ATOM 660 N N . ASN A 1 79 ? -2.979 -2.240 7.405 1.00 96.00 79 ASN A N 1
ATOM 661 C CA . ASN A 1 79 ? -2.604 -3.409 6.600 1.00 96.00 79 ASN A CA 1
ATOM 662 C C . ASN A 1 79 ? -3.109 -4.756 7.135 1.00 96.00 79 ASN A C 1
ATOM 664 O O . ASN A 1 79 ? -2.942 -5.763 6.450 1.00 96.00 79 ASN A O 1
ATOM 668 N N . MET A 1 80 ? -3.657 -4.774 8.351 1.00 97.88 80 MET A N 1
ATOM 669 C CA . MET A 1 80 ? -4.155 -5.955 9.051 1.00 97.88 80 MET A CA 1
ATOM 670 C C . MET A 1 80 ? -5.325 -5.567 9.944 1.00 97.88 80 MET A C 1
ATOM 672 O O . MET A 1 80 ? -5.284 -4.528 10.605 1.00 97.88 80 MET A O 1
ATOM 676 N N . ALA A 1 81 ? -6.324 -6.438 10.048 1.00 97.38 81 ALA A N 1
ATOM 677 C CA . ALA A 1 81 ? -7.548 -6.157 10.787 1.00 97.38 81 ALA A CA 1
ATOM 678 C C . ALA A 1 81 ? -7.418 -6.354 12.318 1.00 97.38 81 ALA A C 1
ATOM 680 O O . ALA A 1 81 ? -8.262 -6.999 12.947 1.00 97.38 81 ALA A O 1
ATOM 681 N N . TRP A 1 82 ? -6.367 -5.803 12.938 1.00 98.38 82 TRP A N 1
ATOM 682 C CA . TRP A 1 82 ? -6.190 -5.786 14.394 1.00 98.38 82 TRP A CA 1
ATOM 683 C C . TRP A 1 82 ? -5.257 -4.674 14.899 1.00 98.38 82 TRP A C 1
ATOM 685 O O . TRP A 1 82 ? -4.418 -4.143 14.170 1.00 98.38 82 TRP A O 1
ATOM 695 N N . PHE A 1 83 ? -5.402 -4.360 16.184 1.00 98.56 83 PHE A N 1
ATOM 696 C CA . PHE A 1 83 ? -4.575 -3.453 16.981 1.00 98.56 83 PHE A CA 1
ATOM 697 C C . PHE A 1 83 ? -4.605 -3.903 18.454 1.00 98.56 83 PHE A C 1
ATOM 699 O O . PHE A 1 83 ? -5.328 -4.838 18.806 1.00 98.56 83 PHE A O 1
ATOM 706 N N . GLY A 1 84 ? -3.802 -3.300 19.326 1.00 98.38 84 GLY A N 1
ATOM 707 C CA . GLY A 1 84 ? -3.828 -3.669 20.742 1.00 98.38 84 GLY A CA 1
ATOM 708 C C . GLY A 1 84 ? -2.850 -2.901 21.616 1.00 98.38 84 GLY A C 1
ATOM 709 O O . GLY A 1 84 ? -2.020 -2.149 21.109 1.00 98.38 84 GLY A O 1
ATOM 710 N N . VAL A 1 85 ? -2.962 -3.093 22.929 1.00 98.81 85 VAL A N 1
ATOM 711 C CA . VAL A 1 85 ? -2.176 -2.369 23.938 1.00 98.81 85 VAL A CA 1
ATOM 712 C C . VAL A 1 85 ? -1.379 -3.348 24.786 1.00 98.81 85 VAL A C 1
ATOM 714 O O . VAL A 1 85 ? -1.935 -4.299 25.327 1.00 98.81 85 VAL A O 1
ATOM 717 N N . GLU A 1 86 ? -0.082 -3.106 24.907 1.00 98.69 86 GLU A N 1
ATOM 718 C CA . GLU A 1 86 ? 0.788 -3.770 25.876 1.00 98.69 86 GLU A CA 1
ATOM 719 C C . GLU A 1 86 ? 0.803 -2.957 27.172 1.00 98.69 86 GLU A C 1
ATOM 721 O O . GLU A 1 86 ? 1.016 -1.745 27.128 1.00 98.69 86 GLU A O 1
ATOM 726 N N . SER A 1 87 ? 0.532 -3.609 28.302 1.00 98.62 87 SER A N 1
ATOM 727 C CA . SER A 1 87 ? 0.410 -2.988 29.623 1.00 98.62 87 SER A CA 1
ATOM 728 C C . SER A 1 87 ? 0.689 -4.017 30.715 1.00 98.62 87 SER A C 1
ATOM 730 O O . SER A 1 87 ? 0.150 -5.121 30.668 1.00 98.62 87 SER A O 1
ATOM 732 N N . GLY A 1 88 ? 1.529 -3.692 31.702 1.00 97.75 88 GLY A N 1
ATOM 733 C CA . GLY A 1 88 ? 1.735 -4.536 32.890 1.00 97.75 88 GLY A CA 1
ATOM 734 C C . GLY A 1 88 ? 2.133 -5.992 32.594 1.00 97.75 88 GLY A C 1
ATOM 735 O O . GLY A 1 88 ? 1.662 -6.906 33.269 1.00 97.75 88 GLY A O 1
ATOM 736 N N . GLY A 1 89 ? 2.934 -6.233 31.549 1.00 98.00 89 GLY A N 1
ATOM 737 C CA . GLY A 1 89 ? 3.327 -7.586 31.122 1.00 98.00 89 GLY A CA 1
ATOM 738 C C . GLY A 1 89 ? 2.224 -8.390 30.422 1.00 98.00 89 GLY A C 1
ATOM 739 O O . GLY A 1 89 ? 2.353 -9.605 30.291 1.00 98.00 89 GLY A O 1
ATOM 740 N N . HIS A 1 90 ? 1.146 -7.733 29.995 1.00 98.62 90 HIS A N 1
ATOM 741 C CA . HIS A 1 90 ? 0.040 -8.324 29.251 1.00 98.62 90 HIS A CA 1
ATOM 742 C C . HIS A 1 90 ? -0.200 -7.578 27.938 1.00 98.62 90 HIS A C 1
ATOM 744 O O . HIS A 1 90 ? 0.142 -6.405 27.789 1.00 98.62 90 HIS A O 1
ATOM 750 N N . PHE A 1 91 ? -0.866 -8.244 27.000 1.00 98.69 91 PHE A N 1
ATOM 751 C CA . PHE A 1 91 ? -1.305 -7.673 25.738 1.00 98.69 91 PHE A CA 1
ATOM 752 C C . PHE A 1 91 ? -2.823 -7.779 25.584 1.00 98.69 91 PHE A C 1
ATOM 754 O O . PHE A 1 91 ? -3.377 -8.880 25.520 1.00 98.69 91 PHE A O 1
ATOM 761 N N . LEU A 1 92 ? -3.488 -6.626 25.498 1.00 98.75 92 LEU A N 1
ATOM 762 C CA . LEU A 1 92 ? -4.891 -6.491 25.124 1.00 98.75 92 LEU A CA 1
ATOM 763 C C . LEU A 1 92 ? -5.003 -6.443 23.598 1.00 98.75 92 LEU A C 1
ATOM 765 O O . LEU A 1 92 ? -4.793 -5.405 22.973 1.00 98.75 92 LEU A O 1
ATOM 769 N N . TYR A 1 93 ? -5.356 -7.572 22.998 1.00 98.69 93 TYR A N 1
ATOM 770 C CA . TYR A 1 93 ? -5.664 -7.697 21.580 1.00 98.69 93 TYR A CA 1
ATOM 771 C C . TYR A 1 93 ? -7.105 -7.279 21.290 1.00 98.69 93 TYR A C 1
ATOM 773 O O . TYR A 1 93 ? -8.034 -7.753 21.949 1.00 98.69 93 TYR A O 1
ATOM 781 N N . VAL A 1 94 ? -7.293 -6.476 20.241 1.00 98.62 94 VAL A N 1
ATOM 782 C CA . VAL A 1 94 ? -8.599 -6.163 19.660 1.00 98.62 94 VAL A CA 1
ATOM 783 C C . VAL A 1 94 ? -8.508 -6.357 18.145 1.00 98.62 94 VAL A C 1
ATOM 785 O O . VAL A 1 94 ? -7.741 -5.690 17.454 1.00 98.62 94 VAL A O 1
ATOM 788 N N . GLY A 1 95 ? -9.276 -7.294 17.600 1.00 98.06 95 GLY A N 1
ATOM 789 C CA . GLY A 1 95 ? -9.220 -7.624 16.176 1.00 98.06 95 GLY A CA 1
ATOM 790 C C . GLY A 1 95 ? -10.580 -7.929 15.581 1.00 98.06 95 GLY A C 1
ATOM 791 O O . GLY A 1 95 ? -11.511 -8.313 16.286 1.00 98.06 95 GLY A O 1
ATOM 792 N N . ARG A 1 96 ? -10.679 -7.781 14.262 1.00 97.75 96 ARG A N 1
ATOM 793 C CA . ARG A 1 96 ? -11.856 -8.130 13.470 1.00 97.75 96 ARG A CA 1
ATOM 794 C C . ARG A 1 96 ? -11.524 -9.330 12.598 1.00 97.75 96 ARG A C 1
ATOM 796 O O . ARG A 1 96 ? -10.649 -9.264 11.743 1.00 97.75 96 ARG A O 1
ATOM 803 N N . HIS A 1 97 ? -12.219 -10.435 12.823 1.00 97.06 97 HIS A N 1
ATOM 804 C CA . HIS A 1 97 ? -12.067 -11.675 12.066 1.00 97.06 97 HIS A CA 1
ATOM 805 C C . HIS A 1 97 ? -13.244 -11.780 11.093 1.00 97.06 97 HIS A C 1
ATOM 807 O O . HIS A 1 97 ? -14.292 -12.338 11.419 1.00 97.06 97 HIS A O 1
ATOM 813 N N . ASP A 1 98 ? -13.092 -11.176 9.911 1.00 96.44 98 ASP A N 1
ATOM 814 C CA . ASP A 1 98 ? -14.127 -11.108 8.873 1.00 96.44 98 ASP A CA 1
ATOM 815 C C . ASP A 1 98 ? -13.723 -11.899 7.628 1.00 96.44 98 ASP A C 1
ATOM 817 O O . ASP A 1 98 ? -12.749 -11.551 6.975 1.00 96.44 98 ASP A O 1
ATOM 821 N N . LEU A 1 99 ? -14.483 -12.930 7.253 1.00 94.56 99 LEU A N 1
ATOM 822 C CA . LEU A 1 99 ? -14.220 -13.678 6.014 1.00 94.56 99 LEU A CA 1
ATOM 823 C C . LEU A 1 99 ? -14.669 -12.926 4.756 1.00 94.56 99 LEU A C 1
ATOM 825 O O . LEU A 1 99 ? -14.182 -13.209 3.665 1.00 94.56 99 LEU A O 1
ATOM 829 N N . GLU A 1 100 ? -15.563 -11.949 4.909 1.00 93.31 100 GLU A N 1
ATOM 830 C CA . GLU A 1 100 ? -15.994 -11.071 3.818 1.00 93.31 100 GLU A CA 1
ATOM 831 C C . GLU A 1 100 ? -15.026 -9.901 3.600 1.00 93.31 100 GLU A C 1
ATOM 833 O O . GLU A 1 100 ? -15.150 -9.180 2.612 1.00 93.31 100 GLU A O 1
ATOM 838 N N . MET A 1 101 ? -14.049 -9.734 4.502 1.00 91.94 101 MET A N 1
ATOM 839 C CA . MET A 1 101 ? -12.989 -8.728 4.434 1.00 91.94 101 MET A CA 1
ATOM 840 C C . MET A 1 101 ? -13.500 -7.296 4.246 1.00 91.94 101 MET A C 1
ATOM 842 O O . MET A 1 101 ? -12.869 -6.483 3.573 1.00 91.94 101 MET A O 1
ATOM 846 N N . ARG A 1 102 ? -14.669 -6.987 4.811 1.00 95.88 102 ARG A N 1
ATOM 847 C CA . ARG A 1 102 ? -15.327 -5.693 4.617 1.00 95.88 102 ARG A CA 1
ATOM 848 C C . ARG A 1 102 ? -14.485 -4.555 5.178 1.00 95.88 102 ARG A C 1
ATOM 850 O O . ARG A 1 102 ? -13.779 -4.739 6.174 1.00 95.88 102 ARG A O 1
ATOM 857 N N . THR A 1 103 ? -14.619 -3.377 4.583 1.00 97.56 103 THR A N 1
ATOM 858 C CA . THR A 1 103 ? -14.032 -2.146 5.108 1.00 97.56 103 THR A CA 1
ATOM 859 C C . THR A 1 103 ? -14.526 -1.885 6.536 1.00 97.56 103 THR A C 1
ATOM 861 O O . THR A 1 103 ? -15.711 -2.024 6.839 1.00 97.56 103 THR A O 1
ATOM 864 N N . CYS A 1 104 ? -13.617 -1.497 7.428 1.00 97.62 104 CYS A N 1
ATOM 865 C CA . CYS A 1 104 ? -13.928 -1.076 8.796 1.00 97.62 104 CYS A CA 1
ATOM 866 C C . CYS A 1 104 ? -12.947 0.007 9.257 1.00 97.62 104 CYS A C 1
ATOM 868 O O . CYS A 1 104 ? -11.939 0.263 8.597 1.00 97.62 104 CYS A O 1
ATOM 870 N N . VAL A 1 105 ? -13.204 0.623 10.409 1.00 98.12 105 VAL A N 1
ATOM 871 C CA . VAL A 1 105 ? -12.258 1.559 11.036 1.00 98.12 105 VAL A CA 1
ATOM 872 C C . VAL A 1 105 ? -11.854 1.058 12.412 1.00 98.12 105 VAL A C 1
ATOM 874 O O . VAL A 1 105 ? -12.702 0.812 13.262 1.00 98.12 105 VAL A O 1
ATOM 877 N N . PHE A 1 106 ? -10.549 0.946 12.643 1.00 97.94 106 PHE A N 1
ATOM 878 C CA . PHE A 1 106 ? -9.979 0.768 13.974 1.00 97.94 106 PHE A CA 1
ATOM 879 C C . PHE A 1 106 ? -9.780 2.142 14.603 1.00 97.94 106 PHE A C 1
ATOM 881 O O . PHE A 1 106 ? -9.020 2.964 14.090 1.00 97.94 106 PHE A O 1
ATOM 888 N N . ASN A 1 107 ? -10.469 2.389 15.707 1.00 97.06 107 ASN A N 1
ATOM 889 C CA . ASN A 1 107 ? -10.443 3.652 16.422 1.00 97.06 107 ASN A CA 1
ATOM 890 C C . ASN A 1 107 ? -9.698 3.475 17.740 1.00 97.06 107 ASN A C 1
ATOM 892 O O . ASN A 1 107 ? -10.088 2.666 18.582 1.00 97.06 107 ASN A O 1
ATOM 896 N N . ALA A 1 108 ? -8.643 4.267 17.910 1.00 98.12 108 ALA A N 1
ATOM 897 C CA . ALA A 1 108 ? -8.060 4.552 19.212 1.00 98.12 108 ALA A CA 1
ATOM 898 C C . ALA A 1 108 ? -8.385 6.003 19.561 1.00 98.12 108 ALA A C 1
ATOM 900 O O . ALA A 1 108 ? -8.208 6.880 18.715 1.00 98.12 108 ALA A O 1
ATOM 901 N N . GLY A 1 109 ? -8.851 6.260 20.772 1.00 97.81 109 GLY A N 1
ATOM 902 C CA . GLY A 1 109 ? -9.201 7.599 21.216 1.00 97.81 109 GLY A CA 1
ATOM 903 C C . GLY A 1 109 ? -8.855 7.834 22.671 1.00 97.81 109 GLY A C 1
ATOM 904 O O . GLY A 1 109 ? -8.487 6.907 23.392 1.00 97.81 109 GLY A O 1
ATOM 905 N N . ILE A 1 110 ? -8.965 9.087 23.082 1.00 98.12 110 ILE A N 1
ATOM 906 C CA . ILE A 1 110 ? -8.814 9.505 24.473 1.00 98.12 110 ILE A CA 1
ATOM 907 C C . ILE A 1 110 ? -9.952 10.438 24.868 1.00 98.12 110 ILE A C 1
ATOM 909 O O . ILE A 1 110 ? -10.694 10.942 24.019 1.00 98.12 110 ILE A O 1
ATOM 913 N N . SER A 1 111 ? -10.087 10.662 26.170 1.00 96.94 111 SER A N 1
ATOM 914 C CA . SER A 1 111 ? -11.019 11.648 26.699 1.00 96.94 111 SER A CA 1
ATOM 915 C C . SER A 1 111 ? -10.669 13.079 26.248 1.00 96.94 111 SER A C 1
ATOM 917 O O . SER A 1 111 ? -9.545 13.341 25.805 1.00 96.94 111 SER A O 1
ATOM 919 N N . PRO A 1 112 ? -11.619 14.028 26.336 1.00 95.88 112 PRO A N 1
ATOM 920 C CA . PRO A 1 112 ? -11.362 15.426 26.019 1.00 95.88 112 PRO A CA 1
ATOM 921 C C . PRO A 1 112 ? -10.251 16.009 26.891 1.00 95.88 112 PRO A C 1
ATOM 923 O O . PRO A 1 112 ? -10.030 15.578 28.029 1.00 95.88 112 PRO A O 1
ATOM 926 N N . ARG A 1 113 ? -9.595 17.058 26.388 1.00 93.69 113 ARG A N 1
ATOM 927 C CA . ARG A 1 113 ? -8.571 17.788 27.148 1.00 93.69 113 ARG A CA 1
ATOM 928 C C . ARG A 1 113 ? -9.129 18.246 28.502 1.00 93.69 113 ARG A C 1
ATOM 930 O O . ARG A 1 113 ? -10.255 18.733 28.581 1.00 93.69 113 ARG A O 1
ATOM 937 N N . ASN A 1 114 ? -8.301 18.169 29.544 1.00 92.44 114 ASN A N 1
ATOM 938 C CA . ASN A 1 114 ? -8.635 18.586 30.915 1.00 92.44 114 ASN A CA 1
ATOM 939 C C . ASN A 1 114 ? -9.768 17.779 31.583 1.00 92.44 114 ASN A C 1
ATOM 941 O O . ASN A 1 114 ? -10.458 18.302 32.458 1.00 92.44 114 ASN A O 1
ATOM 945 N N . THR A 1 115 ? -9.961 16.520 31.190 1.00 95.12 115 THR A N 1
ATOM 946 C CA . THR A 1 115 ? -10.875 15.578 31.857 1.00 95.12 115 THR A CA 1
ATOM 947 C C . THR A 1 115 ? -10.109 14.369 32.394 1.00 95.12 115 THR A C 1
ATOM 949 O O . THR A 1 115 ? -8.905 14.241 32.157 1.00 95.12 115 THR A O 1
ATOM 952 N N . ASP A 1 116 ? -10.787 13.483 33.128 1.00 94.88 116 ASP A N 1
ATOM 953 C CA . ASP A 1 116 ? -10.169 12.244 33.600 1.00 94.88 116 ASP A CA 1
ATOM 954 C C . ASP A 1 116 ? -9.647 11.419 32.409 1.00 94.88 116 ASP A C 1
ATOM 956 O O . ASP A 1 116 ? -10.388 11.216 31.439 1.00 94.88 116 ASP A O 1
ATOM 960 N N . PRO A 1 117 ? -8.387 10.937 32.438 1.00 94.56 117 PRO A N 1
ATOM 961 C CA . PRO A 1 117 ? -7.826 10.204 31.312 1.00 94.56 117 PRO A CA 1
ATOM 962 C C . PRO A 1 117 ? -8.561 8.884 31.079 1.00 94.56 117 PRO A C 1
ATOM 964 O O . PRO A 1 117 ? -8.672 8.050 31.983 1.00 94.56 117 PRO A O 1
ATOM 967 N N . ARG A 1 118 ? -9.010 8.693 29.840 1.00 96.88 118 ARG A N 1
ATOM 968 C CA . ARG A 1 118 ? -9.606 7.453 29.331 1.00 96.88 118 ARG A CA 1
ATOM 969 C C . ARG A 1 118 ? -8.874 7.041 28.061 1.00 96.88 118 ARG A C 1
ATOM 971 O O . ARG A 1 118 ? -8.498 7.912 27.279 1.00 96.88 118 ARG A O 1
ATOM 978 N N . LEU A 1 119 ? -8.692 5.741 27.856 1.00 98.19 119 LEU A N 1
ATOM 979 C CA . LEU A 1 119 ? -8.234 5.162 26.598 1.00 98.19 119 LEU A CA 1
ATOM 980 C C . LEU A 1 119 ? -9.396 4.395 25.981 1.00 98.19 119 LEU A C 1
ATOM 982 O O . LEU A 1 119 ? -9.956 3.485 26.592 1.00 98.19 119 LEU A O 1
ATOM 986 N N . LEU A 1 120 ? -9.744 4.777 24.760 1.00 98.31 120 LEU A N 1
ATOM 987 C CA . LEU A 1 120 ? -10.897 4.262 24.045 1.00 98.31 120 LEU A CA 1
ATOM 988 C C . LEU A 1 120 ? -10.432 3.400 22.881 1.00 98.31 120 LEU A C 1
ATOM 990 O O . LEU A 1 120 ? -9.640 3.855 22.055 1.00 98.31 120 LEU A O 1
ATOM 994 N N . LEU A 1 121 ? -10.932 2.170 22.792 1.00 98.56 121 LEU A N 1
ATOM 995 C CA . LEU A 1 121 ? -10.632 1.256 21.690 1.00 98.56 121 LEU A CA 1
ATOM 996 C C . LEU A 1 121 ? -11.935 0.715 21.110 1.00 98.56 121 LEU A C 1
ATOM 998 O O . LEU A 1 121 ? -12.733 0.092 21.813 1.00 98.56 121 LEU A O 1
ATOM 1002 N N . THR A 1 122 ? -12.143 0.919 19.813 1.00 98.00 122 THR A N 1
ATOM 1003 C CA . THR A 1 122 ? -13.326 0.399 19.128 1.00 98.00 122 THR A CA 1
ATOM 1004 C C . THR A 1 122 ? -13.060 0.047 17.671 1.00 98.00 122 THR A C 1
ATOM 1006 O O . THR A 1 122 ? -12.077 0.478 17.067 1.00 98.00 122 THR A O 1
ATOM 1009 N N . ILE A 1 123 ? -13.941 -0.780 17.113 1.00 98.19 123 ILE A N 1
ATOM 1010 C CA . ILE A 1 123 ? -13.981 -1.114 15.696 1.00 98.19 123 ILE A CA 1
ATOM 1011 C C . ILE A 1 123 ? -15.321 -0.622 15.160 1.00 98.19 123 ILE A C 1
ATOM 1013 O O . ILE A 1 123 ? -16.374 -1.079 15.601 1.00 98.19 123 ILE A O 1
ATOM 1017 N N . CYS A 1 124 ? -15.282 0.302 14.206 1.00 97.62 124 CYS A N 1
ATOM 1018 C CA . CYS A 1 124 ? -16.461 0.777 13.503 1.00 97.62 124 CYS A CA 1
ATOM 1019 C C . CYS A 1 124 ? -16.747 -0.120 12.291 1.00 97.62 124 CYS A C 1
ATOM 1021 O O . CYS A 1 124 ? -15.890 -0.305 11.421 1.00 97.62 124 CYS A O 1
ATOM 1023 N N . HIS A 1 125 ? -17.951 -0.685 12.255 1.00 97.50 125 HIS A N 1
ATOM 1024 C CA . HIS A 1 125 ? -18.504 -1.484 11.162 1.00 97.50 125 HIS A CA 1
ATOM 1025 C C . HIS A 1 125 ? -19.507 -0.637 10.380 1.00 97.50 125 HIS A C 1
ATOM 1027 O O . HIS A 1 125 ? -20.193 0.189 10.975 1.00 97.50 125 HIS A O 1
ATOM 1033 N N . TYR A 1 126 ? -19.653 -0.898 9.080 1.00 96.88 126 TYR A N 1
ATOM 1034 C CA . TYR A 1 126 ? -20.535 -0.134 8.189 1.00 96.88 126 TYR A CA 1
ATOM 1035 C C . TYR A 1 126 ? -21.650 -1.010 7.599 1.00 96.88 126 TYR A C 1
ATOM 1037 O O . TYR A 1 126 ? -21.604 -1.345 6.418 1.00 96.88 126 TYR A O 1
ATOM 1045 N N . PRO A 1 127 ? -22.655 -1.430 8.394 1.00 95.19 127 PRO A N 1
ATOM 1046 C CA . PRO A 1 127 ? -23.732 -2.290 7.899 1.00 95.19 127 PRO A CA 1
ATOM 1047 C C . PRO A 1 127 ? -24.573 -1.628 6.796 1.00 95.19 127 PRO A C 1
ATOM 1049 O O . PRO A 1 127 ? -25.132 -2.337 5.954 1.00 95.19 127 PRO A O 1
ATOM 1052 N N . LEU A 1 128 ? -24.672 -0.288 6.804 1.00 96.31 128 LEU A N 1
ATOM 1053 C CA . LEU A 1 128 ? -25.471 0.503 5.859 1.00 96.31 128 LEU A CA 1
ATOM 1054 C C . LEU A 1 128 ? -26.900 -0.056 5.703 1.00 96.31 128 LEU A C 1
ATOM 1056 O O . LEU A 1 128 ? -27.431 -0.133 4.594 1.00 96.31 128 LEU A O 1
ATOM 1060 N N . ALA A 1 129 ? -27.497 -0.506 6.811 1.00 96.38 129 ALA A N 1
ATOM 1061 C CA . ALA A 1 129 ? -28.745 -1.260 6.798 1.00 96.38 129 ALA A CA 1
ATOM 1062 C C . ALA A 1 129 ? -29.927 -0.337 6.481 1.00 96.38 129 ALA A C 1
ATOM 1064 O O . ALA A 1 129 ? -30.171 0.645 7.191 1.00 96.38 129 ALA A O 1
ATOM 1065 N N . LEU A 1 130 ? -30.661 -0.653 5.416 1.00 96.69 130 LEU A N 1
ATOM 1066 C CA . LEU A 1 130 ? -31.913 0.011 5.056 1.00 96.69 130 LEU A CA 1
ATOM 1067 C C . LEU A 1 130 ? -33.087 -0.546 5.865 1.00 96.69 130 LEU A C 1
ATOM 1069 O O . LEU A 1 130 ? -32.981 -1.615 6.464 1.00 96.69 130 LEU A O 1
ATOM 1073 N N . GLN A 1 131 ? -34.213 0.166 5.850 1.00 97.56 131 GLN A N 1
ATOM 1074 C CA . GLN A 1 131 ? -35.447 -0.276 6.493 1.00 97.56 131 GLN A CA 1
ATOM 1075 C C . GLN A 1 131 ? -35.823 -1.707 6.074 1.00 97.56 131 GLN A C 1
ATOM 1077 O O . GLN A 1 131 ? -35.843 -2.043 4.889 1.00 97.56 131 GLN A O 1
ATOM 1082 N N . GLY A 1 132 ? -36.130 -2.546 7.059 1.00 97.25 132 GLY A N 1
ATOM 1083 C CA . GLY A 1 132 ? -36.481 -3.955 6.899 1.00 97.25 132 GLY A CA 1
ATOM 1084 C C . GLY A 1 132 ? -35.289 -4.899 6.717 1.00 97.25 132 GLY A C 1
ATOM 1085 O O . GLY A 1 132 ? -35.487 -6.114 6.681 1.00 97.25 132 GLY A O 1
ATOM 1086 N N . GLU A 1 133 ? -34.057 -4.395 6.605 1.00 97.12 133 GLU A N 1
ATOM 1087 C CA . GLU A 1 133 ? -32.877 -5.251 6.490 1.00 97.12 133 GLU A CA 1
ATOM 1088 C C . GLU A 1 133 ? -32.405 -5.766 7.853 1.00 97.12 133 GLU A C 1
ATOM 1090 O O . GLU A 1 133 ? -32.388 -5.045 8.853 1.00 97.12 133 GLU A O 1
ATOM 1095 N N . LYS A 1 134 ? -31.930 -7.017 7.855 1.00 96.88 134 LYS A N 1
ATOM 1096 C CA . LYS A 1 134 ? -31.216 -7.633 8.973 1.00 96.88 134 LYS A CA 1
ATOM 1097 C C . LYS A 1 134 ? -29.806 -8.033 8.540 1.00 96.88 134 LYS A C 1
ATOM 1099 O O . LYS A 1 134 ? -29.649 -8.898 7.680 1.00 96.88 134 LYS A O 1
ATOM 1104 N N . ILE A 1 135 ? -28.784 -7.410 9.128 1.00 95.38 135 ILE A N 1
ATOM 1105 C CA . ILE A 1 135 ? -27.375 -7.524 8.722 1.00 95.38 135 ILE A CA 1
ATOM 1106 C C . ILE A 1 135 ? -26.510 -8.042 9.863 1.00 95.38 135 ILE A C 1
ATOM 1108 O O . ILE A 1 135 ? -26.527 -7.505 10.965 1.00 95.38 135 ILE A O 1
ATOM 1112 N N . SER A 1 136 ? -25.703 -9.064 9.580 1.00 94.38 136 SER A N 1
ATOM 1113 C CA . SER A 1 136 ? -24.707 -9.576 10.520 1.00 94.38 136 SER A CA 1
ATOM 1114 C C . SER A 1 136 ? -23.362 -8.869 10.325 1.00 94.38 136 SER A C 1
ATOM 1116 O O . SER A 1 136 ? -22.754 -8.915 9.246 1.00 94.38 136 SER A O 1
ATOM 1118 N N . CYS A 1 137 ? -22.886 -8.207 11.376 1.00 93.62 137 CYS A N 1
ATOM 1119 C CA . CYS A 1 137 ? -21.555 -7.610 11.417 1.00 93.62 137 CYS A CA 1
ATOM 1120 C C . CYS A 1 1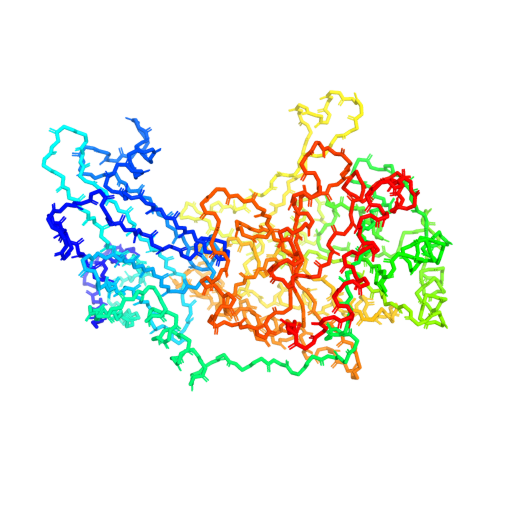37 ? -20.486 -8.684 11.658 1.00 93.62 137 CYS A C 1
ATOM 1122 O O . CYS A 1 137 ? -20.761 -9.768 12.172 1.00 93.62 137 CYS A O 1
ATOM 1124 N N . ALA A 1 138 ? -19.241 -8.390 11.282 1.00 94.06 138 ALA A N 1
ATOM 1125 C CA . ALA A 1 138 ? -18.147 -9.336 11.475 1.00 94.06 138 ALA A CA 1
ATOM 1126 C C . ALA A 1 138 ? -17.864 -9.613 12.954 1.00 94.06 138 ALA A C 1
ATOM 1128 O O . ALA A 1 138 ? -18.171 -8.811 13.841 1.00 94.06 138 ALA A O 1
ATOM 1129 N N . HIS A 1 139 ? -17.213 -10.746 13.206 1.00 95.75 139 HIS A N 1
ATOM 1130 C CA . HIS A 1 139 ? -16.808 -11.124 14.547 1.00 95.75 139 HIS A CA 1
ATOM 1131 C C . HIS A 1 139 ? -15.619 -10.276 14.996 1.00 95.75 139 HIS A C 1
ATOM 1133 O O . HIS A 1 139 ? -14.592 -10.197 14.327 1.00 95.75 139 HIS A O 1
ATOM 1139 N N . ASN A 1 140 ? -15.752 -9.686 16.175 1.00 97.38 140 ASN A N 1
ATOM 1140 C CA . ASN A 1 140 ? -14.683 -9.019 16.893 1.00 97.38 140 ASN A CA 1
ATOM 1141 C C . ASN A 1 140 ? -14.145 -9.945 17.979 1.00 97.38 140 ASN A C 1
ATOM 1143 O O . ASN A 1 140 ? -14.914 -10.577 18.717 1.00 97.38 140 ASN A O 1
ATOM 1147 N N . ILE A 1 141 ? -12.829 -10.001 18.095 1.00 98.00 141 ILE A N 1
ATOM 1148 C CA . ILE A 1 141 ? -12.107 -10.804 19.070 1.00 98.00 141 ILE A CA 1
ATOM 1149 C C . ILE A 1 141 ? -11.384 -9.852 20.013 1.00 98.00 141 ILE A C 1
ATOM 1151 O O . ILE A 1 141 ? -10.670 -8.953 19.574 1.00 98.00 141 ILE A O 1
ATOM 1155 N N . ILE A 1 142 ? -11.590 -10.068 21.307 1.00 98.00 142 ILE A N 1
ATOM 1156 C CA . ILE A 1 142 ? -10.916 -9.348 22.382 1.00 98.00 142 ILE A CA 1
ATOM 1157 C C . ILE A 1 142 ? -10.236 -10.403 23.232 1.00 98.00 142 ILE A C 1
ATOM 1159 O O . ILE A 1 142 ? -10.865 -11.402 23.587 1.00 98.00 142 ILE A O 1
ATOM 1163 N N . SER A 1 143 ? -8.962 -10.203 23.532 1.00 98.00 143 SER A N 1
ATOM 1164 C CA . SER A 1 143 ? -8.208 -11.121 24.376 1.00 98.00 143 SER A CA 1
ATOM 1165 C C . SER A 1 143 ? -7.191 -10.341 25.184 1.00 98.00 143 SER A C 1
ATOM 1167 O O . SER A 1 143 ? -6.455 -9.545 24.617 1.00 98.00 143 SER A O 1
ATOM 1169 N N . LEU A 1 144 ? -7.110 -10.617 26.480 1.00 98.12 144 LEU A N 1
ATOM 1170 C CA . LEU A 1 144 ? -6.020 -10.163 27.336 1.00 98.12 144 LEU A CA 1
ATOM 1171 C C . LEU A 1 144 ? -5.154 -11.376 27.673 1.00 98.12 144 LEU A C 1
ATOM 1173 O O . LEU A 1 144 ? -5.682 -12.372 28.165 1.00 98.12 144 LEU A O 1
ATOM 1177 N N . GLN A 1 145 ? -3.865 -11.332 27.344 1.00 97.69 145 GLN A N 1
ATOM 1178 C CA . GLN A 1 145 ? -2.941 -12.455 27.554 1.00 97.69 145 GLN A CA 1
ATOM 1179 C C . GLN A 1 145 ? -1.629 -11.963 28.149 1.00 97.69 145 GLN A C 1
ATOM 1181 O O . GLN A 1 145 ? -1.169 -10.889 27.778 1.00 97.69 145 GLN A O 1
ATOM 1186 N N . GLU A 1 146 ? -1.014 -12.754 29.024 1.00 98.25 146 GLU A N 1
ATOM 1187 C CA . GLU A 1 146 ? 0.359 -12.514 29.476 1.00 98.25 146 GLU A CA 1
ATOM 1188 C C . GLU A 1 146 ? 1.322 -12.518 28.276 1.00 98.25 146 GLU A C 1
ATOM 1190 O O . GLU A 1 146 ? 1.192 -13.334 27.358 1.00 98.25 146 GLU A O 1
ATOM 1195 N N . GLY A 1 147 ? 2.276 -11.590 28.262 1.00 97.56 147 GLY A N 1
ATOM 1196 C CA . GLY A 1 147 ? 3.225 -11.386 27.171 1.00 97.56 147 GLY A CA 1
ATOM 1197 C C . GLY A 1 147 ? 3.056 -10.034 26.480 1.00 97.56 147 GLY A C 1
ATOM 1198 O O . GLY A 1 147 ? 2.644 -9.051 27.090 1.00 97.56 147 GLY A O 1
ATOM 1199 N N . ASP A 1 148 ? 3.409 -9.984 25.196 1.00 98.19 148 ASP A N 1
ATOM 1200 C CA . ASP A 1 148 ? 3.494 -8.747 24.416 1.00 98.19 148 ASP A CA 1
ATOM 1201 C C . ASP A 1 148 ? 2.755 -8.840 23.071 1.00 98.19 148 ASP A C 1
ATOM 1203 O O . ASP A 1 148 ? 2.013 -9.789 22.799 1.00 98.19 148 ASP A O 1
ATOM 1207 N N . TRP A 1 149 ? 2.946 -7.838 22.209 1.00 98.12 149 TRP A N 1
ATOM 1208 C CA . TRP A 1 149 ? 2.298 -7.724 20.896 1.00 98.12 149 TRP A CA 1
ATOM 1209 C C . TRP A 1 149 ? 2.400 -8.976 20.011 1.00 98.12 149 TRP A C 1
ATOM 1211 O O . TRP A 1 149 ? 1.582 -9.152 19.099 1.00 98.12 149 TRP A O 1
ATOM 1221 N N . ARG A 1 150 ? 3.381 -9.861 20.254 1.00 98.50 150 ARG A N 1
ATOM 1222 C CA . ARG A 1 150 ? 3.529 -11.119 19.508 1.00 98.50 150 ARG A CA 1
ATOM 1223 C C . ARG A 1 150 ? 2.300 -12.013 19.660 1.00 98.50 150 ARG A C 1
ATOM 1225 O O . ARG A 1 150 ? 1.931 -12.657 18.682 1.00 98.50 150 ARG A O 1
ATOM 1232 N N . ASN A 1 151 ? 1.605 -11.947 20.797 1.00 98.19 151 ASN A N 1
ATOM 1233 C CA . ASN A 1 151 ? 0.325 -12.626 21.002 1.00 98.19 151 ASN A CA 1
ATOM 1234 C C . ASN A 1 151 ? -0.719 -12.178 19.966 1.00 98.19 151 ASN A C 1
ATOM 1236 O O . ASN A 1 151 ? -1.416 -13.004 19.383 1.00 98.19 151 ASN A O 1
ATOM 1240 N N . GLY A 1 152 ? -0.797 -10.876 19.668 1.00 98.00 152 GLY A N 1
ATOM 1241 C CA . GLY A 1 152 ? -1.713 -10.356 18.650 1.00 98.00 152 GLY A CA 1
ATOM 1242 C C . GLY A 1 152 ? -1.389 -10.847 17.238 1.00 98.00 152 GLY A C 1
ATOM 1243 O O . GLY A 1 152 ? -2.291 -11.227 16.487 1.00 98.00 152 GLY A O 1
ATOM 1244 N N . SER A 1 153 ? -0.095 -10.916 16.911 1.00 98.38 153 SER A N 1
ATOM 1245 C CA . SER A 1 153 ? 0.398 -11.500 15.659 1.00 98.38 153 SER A CA 1
ATOM 1246 C C . SER A 1 153 ? 0.042 -12.991 15.549 1.00 98.38 153 SER A C 1
ATOM 1248 O O . SER A 1 153 ? -0.417 -13.422 14.493 1.00 98.38 153 SER A O 1
ATOM 1250 N N . ASP A 1 154 ? 0.160 -13.762 16.635 1.00 98.56 154 ASP A N 1
ATOM 1251 C CA . ASP A 1 154 ? -0.215 -15.183 16.664 1.00 98.56 154 ASP A CA 1
ATOM 1252 C C . ASP A 1 154 ? -1.721 -15.401 16.509 1.00 98.56 154 ASP A C 1
ATOM 1254 O O . ASP A 1 154 ? -2.134 -16.229 15.692 1.00 98.56 154 ASP A O 1
ATOM 1258 N N . ILE A 1 155 ? -2.548 -14.641 17.237 1.00 98.56 155 ILE A N 1
ATOM 1259 C CA . ILE A 1 155 ? -4.016 -14.728 17.160 1.00 98.56 155 ILE A CA 1
ATOM 1260 C C . ILE A 1 155 ? -4.489 -14.440 15.733 1.00 98.56 155 ILE A C 1
ATOM 1262 O O . ILE A 1 155 ? -5.230 -15.232 15.146 1.00 98.56 155 ILE A O 1
ATOM 1266 N N . TYR A 1 156 ? -4.060 -13.308 15.167 1.00 98.62 156 TYR A N 1
ATOM 1267 C CA . TYR A 1 156 ? -4.507 -12.888 13.843 1.00 98.62 156 TYR A CA 1
ATOM 1268 C C . TYR A 1 156 ? -3.920 -13.761 12.734 1.00 98.62 156 TYR A C 1
ATOM 1270 O O . TYR A 1 156 ? -4.654 -14.229 11.865 1.00 98.62 156 TYR A O 1
ATOM 1278 N N . GLY A 1 157 ? -2.613 -14.029 12.783 1.00 98.44 157 GLY A N 1
ATOM 1279 C CA . GLY A 1 157 ? -1.917 -14.836 11.785 1.00 98.44 157 GLY A CA 1
ATOM 1280 C C . GLY A 1 157 ? -2.445 -16.267 11.719 1.00 98.44 157 GLY A C 1
ATOM 1281 O O . GLY A 1 157 ? -2.682 -16.780 10.626 1.00 98.44 157 GLY A O 1
ATOM 1282 N N . SER A 1 158 ? -2.709 -16.898 12.870 1.00 98.38 158 SER A N 1
ATOM 1283 C CA . SER A 1 158 ? -3.278 -18.253 12.917 1.00 98.38 158 SER A CA 1
ATOM 1284 C C . SER A 1 158 ? -4.678 -18.306 12.311 1.00 98.38 158 SER A C 1
ATOM 1286 O O . SER A 1 158 ? -4.984 -19.219 11.542 1.00 98.38 158 SER A O 1
ATOM 1288 N N . TRP A 1 159 ? -5.523 -17.315 12.613 1.00 98.44 159 TRP A N 1
ATOM 1289 C CA . TRP A 1 159 ? -6.843 -17.196 11.997 1.00 98.44 159 TRP A CA 1
ATOM 1290 C C . TRP A 1 159 ? -6.732 -16.989 10.481 1.00 98.44 159 TRP A C 1
ATOM 1292 O O . TRP A 1 159 ? -7.316 -17.753 9.711 1.00 98.44 159 TRP A O 1
ATOM 1302 N N . ALA A 1 160 ? -5.931 -16.018 10.039 1.00 98.31 160 ALA A N 1
ATOM 1303 C CA . ALA A 1 160 ? -5.782 -15.698 8.625 1.00 98.31 160 ALA A CA 1
ATOM 1304 C C . ALA A 1 160 ? -5.313 -16.915 7.814 1.00 98.31 160 ALA A C 1
ATOM 1306 O O . ALA A 1 160 ? -5.960 -17.294 6.836 1.00 98.31 160 ALA A O 1
ATOM 1307 N N . ARG A 1 161 ? -4.253 -17.597 8.268 1.00 97.88 161 ARG A N 1
ATOM 1308 C CA . ARG A 1 161 ? -3.694 -18.798 7.617 1.00 97.88 161 ARG A CA 1
ATOM 1309 C C . ARG A 1 161 ? -4.668 -19.967 7.576 1.00 97.88 161 ARG A C 1
ATOM 1311 O O . ARG A 1 161 ? -4.693 -20.712 6.603 1.00 97.88 161 ARG A O 1
ATOM 1318 N N . LYS A 1 162 ? -5.481 -20.133 8.622 1.00 98.00 162 LYS A N 1
ATOM 1319 C CA . LYS A 1 162 ? -6.490 -21.195 8.676 1.00 98.00 162 LYS A CA 1
ATOM 1320 C C . LYS A 1 162 ? -7.618 -20.982 7.665 1.00 98.00 162 LYS A C 1
ATOM 1322 O O . LYS A 1 162 ? -8.212 -21.962 7.221 1.00 98.00 162 LYS A O 1
ATOM 1327 N N . HIS A 1 163 ? -7.947 -19.734 7.341 1.00 97.38 163 HIS A N 1
ATOM 1328 C CA . HIS A 1 163 ? -9.195 -19.421 6.651 1.00 97.38 163 HIS A CA 1
ATOM 1329 C C . HIS A 1 163 ? -9.039 -18.887 5.227 1.00 97.38 163 HIS A C 1
ATOM 1331 O O . HIS A 1 163 ? -9.885 -19.198 4.390 1.00 97.38 163 HIS A O 1
ATOM 1337 N N . TRP A 1 164 ? -8.022 -18.074 4.940 1.00 96.19 164 TRP A N 1
ATOM 1338 C CA . TRP A 1 164 ? -7.977 -17.340 3.669 1.00 96.19 164 TRP A CA 1
ATOM 1339 C C . TRP A 1 164 ? -6.575 -16.955 3.180 1.00 96.19 164 TRP A C 1
ATOM 1341 O O . TRP A 1 164 ? -6.385 -16.786 1.976 1.00 96.19 164 TRP A O 1
ATOM 1351 N N . PHE A 1 165 ? -5.586 -16.821 4.066 1.00 97.31 165 PHE A N 1
ATOM 1352 C CA . PHE A 1 165 ? -4.233 -16.417 3.690 1.00 97.31 165 PHE A CA 1
ATOM 1353 C C . PHE A 1 165 ? -3.451 -17.618 3.153 1.00 97.31 165 PHE A C 1
ATOM 1355 O O . PHE A 1 165 ? -2.772 -18.328 3.894 1.00 97.31 165 PHE A O 1
ATOM 1362 N N . VAL A 1 166 ? -3.571 -17.841 1.845 1.00 95.69 166 VAL A N 1
ATOM 1363 C CA . VAL A 1 166 ? -2.826 -18.864 1.104 1.00 95.69 166 VAL A CA 1
ATOM 1364 C C . VAL A 1 166 ? -1.980 -18.159 0.045 1.00 95.69 166 VAL A C 1
ATOM 1366 O O . VAL A 1 166 ? -2.495 -17.858 -1.034 1.00 95.69 166 VAL A O 1
ATOM 1369 N N . PRO A 1 167 ? -0.708 -17.843 0.349 1.00 93.00 167 PRO A N 1
ATOM 1370 C CA . PRO A 1 167 ? 0.194 -17.212 -0.600 1.00 93.00 167 PRO A CA 1
ATOM 1371 C C . PRO A 1 167 ? 0.284 -18.022 -1.877 1.00 93.00 167 PRO A C 1
ATOM 1373 O O . PRO A 1 167 ? 0.454 -19.242 -1.843 1.00 93.00 167 PRO A O 1
ATOM 1376 N N . ALA A 1 168 ? 0.212 -17.338 -3.007 1.00 89.56 168 ALA A N 1
ATOM 1377 C CA . ALA A 1 168 ? 0.527 -17.981 -4.255 1.00 89.56 168 ALA A CA 1
ATOM 1378 C C . ALA A 1 168 ? 2.014 -18.352 -4.326 1.00 89.56 168 ALA A C 1
ATOM 1380 O O . ALA A 1 168 ? 2.879 -17.676 -3.757 1.00 89.56 168 ALA A O 1
ATOM 1381 N N . GLU A 1 169 ? 2.297 -19.423 -5.066 1.00 92.56 169 GLU A N 1
ATOM 1382 C CA . GLU A 1 169 ? 3.669 -19.800 -5.370 1.00 92.56 169 GLU A CA 1
ATOM 1383 C C . GLU A 1 169 ? 4.315 -18.701 -6.213 1.00 92.56 169 GLU A C 1
ATOM 1385 O O . GLU A 1 169 ? 3.769 -18.293 -7.244 1.00 92.56 169 GLU A O 1
ATOM 1390 N N . LYS A 1 170 ? 5.453 -18.204 -5.727 1.00 95.56 170 LYS A N 1
ATOM 1391 C CA . LYS A 1 170 ? 6.188 -17.099 -6.342 1.00 95.56 170 LYS A CA 1
ATOM 1392 C C . LYS A 1 170 ? 7.229 -17.653 -7.319 1.00 95.56 170 LYS A C 1
ATOM 1394 O O . LYS A 1 170 ? 7.920 -18.605 -6.939 1.00 95.56 170 LYS A O 1
ATOM 1399 N N . PRO A 1 171 ? 7.410 -17.047 -8.508 1.00 96.94 171 PRO A N 1
ATOM 1400 C CA . PRO A 1 171 ? 8.496 -17.405 -9.419 1.00 96.94 171 PRO A CA 1
ATOM 1401 C C . PRO A 1 171 ? 9.856 -17.382 -8.715 1.00 96.94 171 PRO A C 1
ATOM 1403 O O . PRO A 1 171 ? 10.087 -16.572 -7.807 1.00 96.94 171 PRO A O 1
ATOM 1406 N N . GLN A 1 172 ? 10.774 -18.258 -9.126 1.00 95.69 172 GLN A N 1
ATOM 1407 C CA . GLN A 1 172 ? 12.042 -18.425 -8.408 1.00 95.69 172 GLN A CA 1
ATOM 1408 C C . GLN A 1 172 ? 12.887 -17.147 -8.455 1.00 95.69 172 GLN A C 1
ATOM 1410 O O . GLN A 1 172 ? 13.565 -16.809 -7.482 1.00 95.69 172 GLN A O 1
ATOM 1415 N N . TRP A 1 173 ? 12.801 -16.403 -9.558 1.00 96.81 173 TRP A N 1
ATOM 1416 C CA . TRP A 1 173 ? 13.472 -15.117 -9.683 1.00 96.81 173 TRP A CA 1
ATOM 1417 C C . TRP A 1 173 ? 12.921 -14.073 -8.702 1.00 96.81 173 TRP A C 1
ATOM 1419 O O . TRP A 1 173 ? 13.702 -13.343 -8.103 1.00 96.81 173 TRP A O 1
ATOM 1429 N N . VAL A 1 174 ? 11.610 -14.057 -8.424 1.00 97.12 174 VAL A N 1
ATOM 1430 C CA . VAL A 1 174 ? 11.010 -13.122 -7.451 1.00 97.12 174 VAL A CA 1
ATOM 1431 C C . VAL A 1 174 ? 11.474 -13.421 -6.021 1.00 97.12 174 VAL A C 1
ATOM 1433 O O . VAL A 1 174 ? 11.624 -12.520 -5.199 1.00 97.12 174 VAL A O 1
ATOM 1436 N N . LYS A 1 175 ? 11.738 -14.687 -5.694 1.00 94.88 175 LYS A N 1
ATOM 1437 C CA . LYS A 1 175 ? 12.300 -15.045 -4.381 1.00 94.88 175 LYS A CA 1
ATOM 1438 C C . LYS A 1 175 ? 13.728 -14.518 -4.224 1.00 94.88 175 LYS A C 1
ATOM 1440 O O . LYS A 1 175 ? 14.099 -14.041 -3.151 1.00 94.88 175 LYS A O 1
ATOM 1445 N N . ASN A 1 176 ? 14.501 -14.558 -5.306 1.00 93.06 176 ASN A N 1
ATOM 1446 C CA . ASN A 1 176 ? 15.937 -14.301 -5.283 1.00 93.06 176 ASN A CA 1
ATOM 1447 C C . ASN A 1 176 ? 16.326 -12.850 -5.593 1.00 93.06 176 ASN A C 1
ATOM 1449 O O . ASN A 1 176 ? 17.427 -12.449 -5.218 1.00 93.06 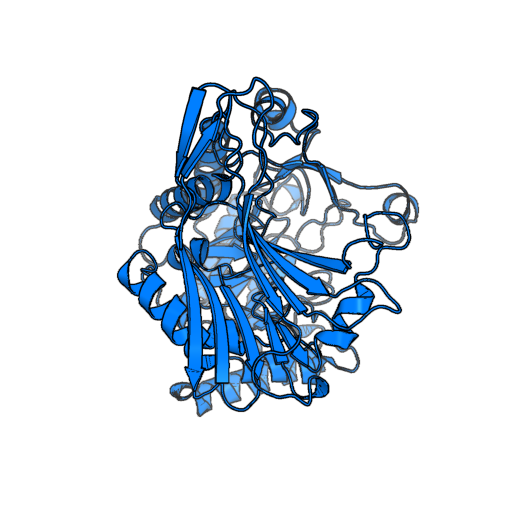176 ASN A O 1
ATOM 1453 N N . PHE A 1 177 ? 15.457 -12.066 -6.241 1.00 94.44 177 PHE A N 1
ATOM 1454 C CA . PHE A 1 177 ? 15.829 -10.720 -6.671 1.00 94.44 177 PHE A CA 1
ATOM 1455 C C . PHE A 1 177 ? 16.154 -9.818 -5.482 1.00 94.44 177 PHE A C 1
ATOM 1457 O O . PHE A 1 177 ? 15.558 -9.914 -4.401 1.00 94.44 177 PHE A O 1
ATOM 1464 N N . THR A 1 178 ? 17.129 -8.935 -5.665 1.00 94.69 178 THR A N 1
ATOM 1465 C CA . THR A 1 178 ? 17.679 -8.117 -4.571 1.00 94.69 178 THR A CA 1
ATOM 1466 C C . THR A 1 178 ? 17.056 -6.728 -4.527 1.00 94.69 178 THR A C 1
ATOM 1468 O O . THR A 1 1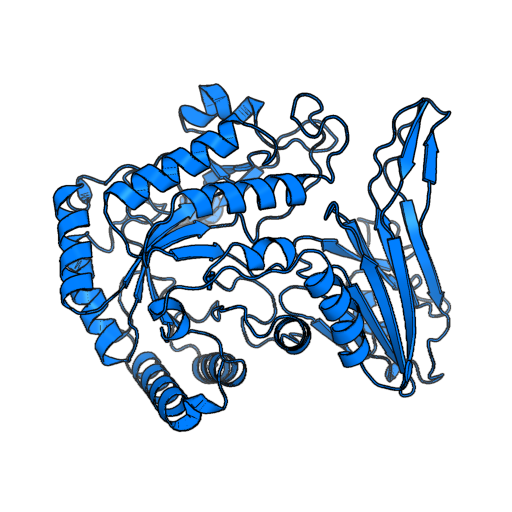78 ? 17.021 -6.088 -3.472 1.00 94.69 178 THR A O 1
ATOM 1471 N N . GLY A 1 179 ? 16.531 -6.270 -5.659 1.00 96.44 179 GLY A N 1
ATOM 1472 C CA . GLY A 1 179 ? 15.934 -4.963 -5.842 1.00 96.44 179 GLY A CA 1
ATOM 1473 C C . GLY A 1 179 ? 15.795 -4.620 -7.316 1.00 96.44 179 GLY A C 1
ATOM 1474 O O . GLY A 1 179 ? 16.130 -5.402 -8.202 1.00 96.44 179 GLY A O 1
ATOM 1475 N N . TRP A 1 180 ? 15.323 -3.412 -7.583 1.00 98.00 180 TRP A N 1
ATOM 1476 C CA . TRP A 1 180 ? 15.166 -2.915 -8.940 1.00 98.00 180 TRP A CA 1
ATOM 1477 C C . TRP A 1 180 ? 15.663 -1.488 -9.077 1.00 98.00 180 TRP A C 1
ATOM 1479 O O . TRP A 1 180 ? 15.758 -0.741 -8.101 1.00 98.00 180 TRP A O 1
ATOM 1489 N N . GLN A 1 181 ? 15.889 -1.081 -10.323 1.00 97.81 181 GLN A N 1
ATOM 1490 C CA . GLN A 1 181 ? 15.829 0.331 -10.673 1.00 97.81 181 GLN A CA 1
ATOM 1491 C C . GLN A 1 181 ? 14.437 0.668 -11.199 1.00 97.81 181 GLN A C 1
ATOM 1493 O O . GLN A 1 181 ? 14.007 0.148 -12.231 1.00 97.81 181 GLN A O 1
ATOM 1498 N N . ARG A 1 182 ? 13.740 1.574 -10.513 1.00 96.81 182 ARG A N 1
ATOM 1499 C CA . ARG A 1 182 ? 12.534 2.207 -11.045 1.00 96.81 182 ARG A CA 1
ATOM 1500 C C . ARG A 1 182 ? 12.931 3.375 -11.939 1.00 96.81 182 ARG A C 1
ATOM 1502 O O . ARG A 1 182 ? 13.557 4.324 -11.469 1.00 96.81 182 ARG A O 1
ATOM 1509 N N . ILE A 1 183 ? 12.505 3.327 -13.198 1.00 97.75 183 ILE A N 1
ATOM 1510 C CA . ILE A 1 183 ? 12.862 4.295 -14.242 1.00 97.75 183 ILE A CA 1
ATOM 1511 C C . ILE A 1 183 ? 11.592 4.869 -14.874 1.00 97.75 183 ILE A C 1
ATOM 1513 O O . ILE A 1 183 ? 10.737 4.114 -15.326 1.00 97.75 183 ILE A O 1
ATOM 1517 N N . ILE A 1 184 ? 11.484 6.198 -14.954 1.00 98.25 184 ILE A N 1
ATOM 1518 C CA . ILE A 1 184 ? 10.420 6.914 -15.668 1.00 98.25 184 ILE A CA 1
ATOM 1519 C C . ILE A 1 184 ? 10.939 7.351 -17.037 1.00 98.25 184 ILE A C 1
ATOM 1521 O O . ILE A 1 184 ? 11.866 8.154 -17.119 1.00 98.25 184 ILE A O 1
ATOM 1525 N N . LEU A 1 185 ? 10.308 6.869 -18.107 1.00 98.50 185 LEU A N 1
ATOM 1526 C CA . LEU A 1 185 ? 10.726 7.146 -19.485 1.00 98.50 185 LEU A CA 1
ATOM 1527 C C . LEU A 1 185 ? 10.212 8.513 -19.915 1.00 98.50 185 LEU A C 1
ATOM 1529 O O . LEU A 1 185 ? 10.995 9.436 -20.138 1.00 98.50 185 LEU A O 1
ATOM 1533 N N . ARG A 1 186 ? 8.885 8.663 -19.966 1.00 97.69 186 ARG A N 1
ATOM 1534 C CA . ARG A 1 186 ? 8.222 9.930 -20.265 1.00 97.69 186 ARG A CA 1
ATOM 1535 C C . ARG A 1 186 ? 7.395 10.400 -19.082 1.00 97.69 186 ARG A C 1
ATOM 1537 O O . ARG A 1 186 ? 6.489 9.710 -18.614 1.00 97.69 186 ARG A O 1
ATOM 1544 N N . HIS A 1 187 ? 7.709 11.592 -18.600 1.00 96.06 187 HIS A N 1
ATOM 1545 C CA . HIS A 1 187 ? 7.114 12.143 -17.391 1.00 96.06 187 HIS A CA 1
ATOM 1546 C C . HIS A 1 187 ? 5.760 12.820 -17.658 1.00 96.06 187 HIS A C 1
ATOM 1548 O O . HIS A 1 187 ? 5.474 13.211 -18.792 1.00 96.06 187 HIS A O 1
ATOM 1554 N N . GLN A 1 188 ? 4.953 13.033 -16.610 1.00 94.88 188 GLN A N 1
ATOM 1555 C CA . GLN A 1 188 ? 3.614 13.641 -16.697 1.00 94.88 188 GLN A CA 1
ATOM 1556 C C . GLN A 1 188 ? 3.608 14.958 -17.494 1.00 94.88 188 GLN A C 1
ATOM 1558 O O . GLN A 1 188 ? 2.782 15.170 -18.384 1.00 94.88 188 GLN A O 1
ATOM 1563 N N . TYR A 1 189 ? 4.592 15.826 -17.240 1.00 93.19 189 TYR A N 1
ATOM 1564 C CA . TYR A 1 189 ? 4.740 17.116 -17.922 1.00 93.19 189 TYR A CA 1
ATOM 1565 C C . TYR A 1 189 ? 5.357 17.027 -19.333 1.00 93.19 189 TYR A C 1
ATOM 1567 O O . TYR A 1 189 ? 5.570 18.049 -19.976 1.00 93.19 189 TYR A O 1
ATOM 1575 N N . GLY A 1 190 ? 5.607 15.822 -19.854 1.00 93.19 190 GLY A N 1
ATOM 1576 C CA . GLY A 1 190 ? 5.914 15.572 -21.265 1.00 93.19 190 GLY A CA 1
ATOM 1577 C C . GLY A 1 190 ? 7.377 15.342 -21.624 1.00 93.19 190 GLY A C 1
ATOM 1578 O O . GLY A 1 190 ? 7.625 14.861 -22.729 1.00 93.19 190 GLY A O 1
ATOM 1579 N N . GLU A 1 191 ? 8.312 15.634 -20.720 1.00 95.56 191 GLU A N 1
ATOM 1580 C CA . GLU A 1 191 ? 9.744 15.406 -20.936 1.00 95.56 191 GLU A CA 1
ATOM 1581 C C . GLU A 1 191 ? 10.047 13.912 -21.072 1.00 95.56 191 GLU A C 1
ATOM 1583 O O . GLU A 1 191 ? 9.520 13.087 -20.319 1.00 95.56 191 GLU A O 1
ATOM 1588 N N . VAL A 1 192 ? 10.885 13.583 -22.053 1.00 97.50 192 VAL A N 1
ATOM 1589 C CA . VAL A 1 192 ? 11.405 12.236 -22.285 1.00 97.50 192 VAL A CA 1
ATOM 1590 C C . VAL A 1 192 ? 12.797 12.178 -21.674 1.00 97.50 192 VAL A C 1
ATOM 1592 O O . VAL A 1 192 ? 13.705 12.842 -22.166 1.00 97.50 192 VAL A O 1
ATOM 1595 N N . PHE A 1 193 ? 12.952 11.392 -20.613 1.00 97.75 193 PHE A N 1
ATOM 1596 C CA . PHE A 1 193 ? 14.247 11.123 -19.991 1.00 97.75 193 PHE A CA 1
ATOM 1597 C C . PHE A 1 193 ? 14.961 9.951 -20.654 1.00 97.75 193 PHE A C 1
ATOM 1599 O O . PHE A 1 193 ? 16.173 9.999 -20.829 1.00 97.75 193 PHE A O 1
ATOM 1606 N N . TRP A 1 194 ? 14.202 8.926 -21.044 1.00 98.12 194 TRP A N 1
ATOM 1607 C CA . TRP A 1 194 ? 14.730 7.682 -21.600 1.00 98.12 194 TRP A CA 1
ATOM 1608 C C . TRP A 1 194 ? 13.825 7.161 -22.706 1.00 98.12 194 TRP A C 1
ATOM 1610 O O . TRP A 1 194 ? 12.605 7.321 -22.644 1.00 98.12 194 TRP A O 1
ATOM 1620 N N . LYS A 1 195 ? 14.422 6.505 -23.696 1.00 98.56 195 LYS A N 1
ATOM 1621 C CA . LYS A 1 195 ? 13.749 5.733 -24.744 1.00 98.56 195 LYS A CA 1
ATOM 1622 C C . LYS A 1 195 ? 13.887 4.238 -24.463 1.00 98.56 195 LYS A C 1
ATOM 1624 O O . LYS A 1 195 ? 14.697 3.825 -23.637 1.00 98.56 195 LYS A O 1
ATOM 1629 N N . TYR A 1 196 ? 13.131 3.404 -25.176 1.00 98.75 196 TYR A N 1
ATOM 1630 C CA . TYR A 1 196 ? 13.176 1.950 -24.965 1.00 98.75 196 TYR A CA 1
ATOM 1631 C C . TYR A 1 196 ? 14.572 1.365 -25.197 1.00 98.75 196 TYR A C 1
ATOM 1633 O O . TYR A 1 196 ? 15.042 0.564 -24.395 1.00 98.75 196 TYR A O 1
ATOM 1641 N N . LYS A 1 197 ? 15.282 1.854 -26.220 1.00 98.69 197 LYS A N 1
ATOM 1642 C CA . LYS A 1 197 ? 16.661 1.449 -26.532 1.00 98.69 197 LYS A CA 1
ATOM 164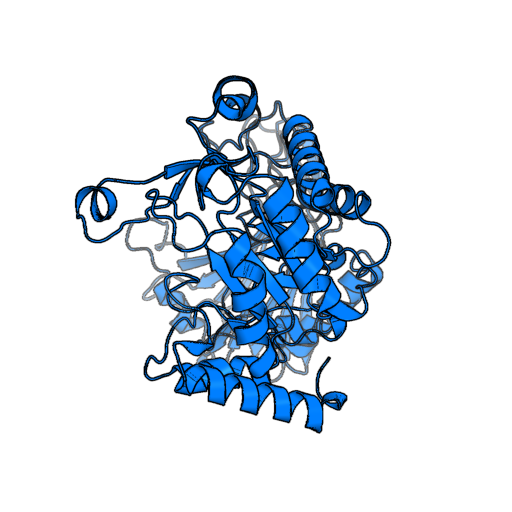3 C C . LYS A 1 197 ? 17.680 1.722 -25.415 1.00 98.69 197 LYS A C 1
ATOM 1645 O O . LYS A 1 197 ? 18.776 1.176 -25.455 1.00 98.69 197 LYS A O 1
ATOM 1650 N N . ASP A 1 198 ? 17.351 2.584 -24.449 1.00 98.56 198 ASP A N 1
ATOM 1651 C CA . ASP A 1 198 ? 18.246 2.932 -23.340 1.00 98.56 198 ASP A CA 1
ATOM 1652 C C . ASP A 1 198 ? 18.096 1.946 -22.161 1.00 98.56 198 ASP A C 1
ATOM 1654 O O . ASP A 1 198 ? 18.985 1.846 -21.312 1.00 98.56 198 ASP A O 1
ATOM 1658 N N . LEU A 1 199 ? 16.999 1.173 -22.115 1.00 98.69 199 LEU A N 1
ATOM 1659 C CA . LEU A 1 199 ? 16.708 0.229 -21.030 1.00 98.69 199 LEU A CA 1
ATOM 1660 C C . LEU A 1 199 ? 17.790 -0.851 -20.848 1.00 98.69 199 LEU A C 1
ATOM 1662 O O . LEU A 1 199 ? 18.174 -1.081 -19.699 1.00 98.69 199 LEU A O 1
ATOM 1666 N N . PRO A 1 200 ? 18.350 -1.482 -21.903 1.00 98.69 200 PRO A N 1
ATOM 1667 C CA . PRO A 1 200 ? 19.408 -2.477 -21.724 1.00 98.69 200 PRO A CA 1
ATOM 1668 C C . PRO A 1 200 ? 20.659 -1.900 -21.052 1.00 98.69 200 PRO A C 1
ATOM 1670 O O . PRO A 1 200 ? 21.291 -2.577 -20.239 1.00 98.69 200 PRO A O 1
ATOM 1673 N N . GLN A 1 201 ? 21.014 -0.643 -21.345 1.00 98.25 201 GLN A N 1
ATOM 1674 C CA . GLN A 1 201 ? 22.146 0.015 -20.693 1.00 98.25 201 GLN A CA 1
ATOM 1675 C C . GLN A 1 201 ? 21.833 0.339 -19.229 1.00 98.25 201 GLN A C 1
ATOM 1677 O O . GLN A 1 201 ? 22.633 0.008 -18.357 1.00 98.25 201 GLN A O 1
ATOM 1682 N N . LEU A 1 202 ? 20.643 0.879 -18.943 1.00 98.06 202 LEU A N 1
ATOM 1683 C CA . LEU A 1 202 ? 20.193 1.121 -17.569 1.00 98.06 202 LEU A CA 1
ATOM 1684 C C . LEU A 1 202 ? 20.209 -0.163 -16.734 1.00 98.06 202 LEU A C 1
ATOM 1686 O O . LEU A 1 202 ? 20.662 -0.145 -15.591 1.00 98.06 202 LEU A O 1
ATOM 1690 N N . TYR A 1 203 ? 19.772 -1.289 -17.301 1.00 98.38 203 TYR A N 1
ATOM 1691 C CA . TYR A 1 203 ? 19.858 -2.587 -16.636 1.00 98.38 203 TYR A CA 1
ATOM 1692 C C . TYR A 1 203 ? 21.310 -2.966 -16.319 1.00 98.38 203 TYR A C 1
ATOM 1694 O O . TYR A 1 203 ? 21.607 -3.282 -15.168 1.00 98.38 203 TYR A O 1
ATOM 1702 N N . LYS A 1 204 ? 22.230 -2.884 -17.294 1.00 98.19 204 LYS A N 1
ATOM 1703 C CA . LYS A 1 204 ? 23.662 -3.170 -17.071 1.00 98.19 204 LYS A CA 1
ATOM 1704 C C . LYS A 1 204 ? 24.233 -2.325 -15.937 1.00 98.19 204 LYS A C 1
ATOM 1706 O O . LYS A 1 204 ? 24.990 -2.838 -15.117 1.00 98.19 204 LYS A O 1
ATOM 1711 N N . ASP A 1 205 ? 23.853 -1.054 -15.880 1.00 97.19 205 ASP A N 1
ATOM 1712 C CA . ASP A 1 205 ? 24.299 -0.120 -14.853 1.00 97.19 205 ASP A CA 1
ATOM 1713 C C . ASP A 1 205 ? 23.821 -0.524 -13.453 1.00 97.19 205 ASP A C 1
ATOM 1715 O O . ASP A 1 205 ? 24.610 -0.511 -12.513 1.00 97.19 205 ASP A O 1
ATOM 1719 N N . GLY A 1 206 ? 22.579 -0.994 -13.316 1.00 97.56 206 GLY A N 1
ATOM 1720 C CA . GLY A 1 206 ? 22.076 -1.564 -12.060 1.00 97.56 206 GLY A CA 1
ATOM 1721 C C . GLY A 1 206 ? 22.714 -2.900 -11.698 1.00 97.56 206 GLY A C 1
ATOM 1722 O O . GLY A 1 206 ? 23.087 -3.120 -10.542 1.00 97.56 206 GLY A O 1
ATOM 1723 N N . LYS A 1 207 ? 22.896 -3.772 -12.694 1.00 97.56 207 LYS A N 1
ATOM 1724 C CA . LYS A 1 207 ? 23.426 -5.128 -12.524 1.00 97.56 207 LYS A CA 1
ATOM 1725 C C . LYS A 1 207 ? 24.823 -5.140 -11.916 1.00 97.56 207 LYS A C 1
ATOM 1727 O O . LYS A 1 207 ? 25.110 -5.992 -11.079 1.00 97.56 207 LYS A O 1
ATOM 1732 N N . LYS A 1 208 ? 25.676 -4.167 -12.263 1.00 96.88 208 LYS A N 1
ATOM 1733 C CA . LYS A 1 208 ? 27.006 -3.973 -11.644 1.00 96.88 208 LYS A CA 1
ATOM 1734 C C . LYS A 1 208 ? 26.938 -3.902 -10.111 1.00 96.88 208 LYS A C 1
ATOM 1736 O O . LYS A 1 208 ? 27.868 -4.334 -9.431 1.00 96.88 208 LYS A O 1
ATOM 1741 N N . TYR A 1 209 ? 25.835 -3.377 -9.576 1.00 97.88 209 TYR A N 1
ATOM 1742 C CA . TYR A 1 209 ? 25.600 -3.207 -8.144 1.00 97.88 209 TYR A CA 1
ATOM 1743 C C . TYR A 1 209 ? 24.693 -4.286 -7.539 1.00 97.88 209 TYR A C 1
ATOM 1745 O O . TYR A 1 209 ? 24.351 -4.191 -6.365 1.00 97.88 209 TYR A O 1
ATOM 1753 N N . GLY A 1 210 ? 24.351 -5.326 -8.306 1.00 96.81 210 GLY A N 1
ATOM 1754 C CA . GLY A 1 210 ? 23.563 -6.470 -7.848 1.00 96.81 210 GLY A CA 1
ATOM 1755 C C . GLY A 1 210 ? 22.058 -6.355 -8.083 1.00 96.81 210 GLY A C 1
ATOM 1756 O O . GLY A 1 210 ? 21.345 -7.262 -7.675 1.00 96.81 210 GLY A O 1
ATOM 1757 N N . LEU A 1 211 ? 21.571 -5.289 -8.734 1.00 97.25 211 LEU A N 1
ATOM 1758 C CA . LEU A 1 211 ? 20.152 -5.134 -9.075 1.00 97.25 211 LEU A CA 1
ATOM 1759 C C . LEU A 1 211 ? 19.831 -5.866 -10.378 1.00 97.25 211 LEU A C 1
ATOM 1761 O O . LEU A 1 211 ? 20.439 -5.605 -11.414 1.00 97.25 211 LEU A O 1
ATOM 1765 N N . ASP A 1 212 ? 18.845 -6.744 -10.339 1.00 93.25 212 ASP A N 1
ATOM 1766 C CA . ASP A 1 212 ? 18.522 -7.699 -11.398 1.00 93.25 212 ASP A CA 1
ATOM 1767 C C . ASP A 1 212 ? 17.192 -7.410 -12.104 1.00 93.25 212 ASP A C 1
ATOM 1769 O O . ASP A 1 212 ? 16.826 -8.104 -13.053 1.00 93.25 212 ASP A O 1
ATOM 1773 N N . MET A 1 213 ? 16.508 -6.332 -11.715 1.00 97.81 213 MET A N 1
ATOM 1774 C CA . MET A 1 213 ? 15.219 -5.954 -12.280 1.00 97.81 213 MET A CA 1
ATOM 1775 C C . MET A 1 213 ? 15.132 -4.467 -12.659 1.00 97.81 213 MET A C 1
ATOM 1777 O O . MET A 1 213 ? 15.623 -3.581 -11.953 1.00 97.81 213 MET A O 1
ATOM 1781 N N . LEU A 1 214 ? 14.451 -4.175 -13.770 1.00 98.38 214 LEU A N 1
ATOM 1782 C CA . LEU A 1 214 ? 13.955 -2.839 -14.101 1.00 98.38 214 LEU A CA 1
ATOM 1783 C C . LEU A 1 214 ? 12.446 -2.760 -13.890 1.00 98.38 214 LEU A C 1
ATOM 1785 O O . LEU A 1 214 ? 11.683 -3.595 -14.371 1.00 98.38 214 LEU A O 1
ATOM 1789 N N . MET A 1 215 ? 12.008 -1.697 -13.226 1.00 98.31 215 MET A N 1
ATOM 1790 C CA . MET A 1 215 ? 10.600 -1.366 -13.056 1.00 98.31 215 MET A CA 1
ATOM 1791 C C . MET A 1 215 ? 10.286 -0.111 -13.878 1.00 98.31 215 MET A C 1
ATOM 1793 O O . MET A 1 215 ? 10.720 0.995 -13.551 1.00 98.31 215 MET A O 1
ATOM 1797 N N . VAL A 1 216 ? 9.577 -0.284 -14.992 1.00 98.56 216 VAL A N 1
ATOM 1798 C CA . VAL A 1 216 ? 9.521 0.698 -16.084 1.00 98.56 216 VAL A CA 1
ATOM 1799 C C . VAL A 1 216 ? 8.214 1.491 -16.043 1.00 98.56 216 VAL A C 1
ATOM 1801 O O . VAL A 1 216 ? 7.120 0.946 -16.191 1.00 98.56 216 VAL A O 1
ATOM 1804 N N . PHE A 1 217 ? 8.334 2.802 -15.838 1.00 98.25 217 PHE A N 1
ATOM 1805 C CA . PHE A 1 217 ? 7.245 3.762 -15.657 1.00 98.25 217 PHE A CA 1
ATOM 1806 C C . PHE A 1 217 ? 7.179 4.727 -16.845 1.00 98.25 217 PHE A C 1
ATOM 1808 O O . PHE A 1 217 ? 8.185 5.020 -17.488 1.00 98.25 217 PHE A O 1
ATOM 1815 N N . GLY A 1 218 ? 5.990 5.263 -17.133 1.00 97.75 218 GLY A N 1
ATOM 1816 C CA . GLY A 1 218 ? 5.803 6.221 -18.230 1.00 97.75 218 GLY A CA 1
ATOM 1817 C C . GLY A 1 218 ? 6.201 5.673 -19.600 1.00 97.75 218 GLY A C 1
ATOM 1818 O O . GLY A 1 218 ? 6.681 6.428 -20.441 1.00 97.75 218 GLY A O 1
ATOM 1819 N N . TRP A 1 219 ? 6.053 4.360 -19.792 1.00 98.06 219 TRP A N 1
ATOM 1820 C CA . TRP A 1 219 ? 6.427 3.658 -21.016 1.00 98.06 219 TRP A CA 1
ATOM 1821 C C . TRP A 1 219 ? 5.389 3.802 -22.131 1.00 98.06 219 TRP A C 1
ATOM 1823 O O . TRP A 1 219 ? 5.686 3.415 -23.249 1.00 98.06 219 TRP A O 1
ATOM 1833 N N . TRP A 1 220 ? 4.195 4.336 -21.869 1.00 97.69 220 TRP A N 1
ATOM 1834 C CA . TRP A 1 220 ? 3.118 4.459 -22.856 1.00 97.69 220 TRP A CA 1
ATOM 1835 C C . TRP A 1 220 ? 2.962 5.897 -23.364 1.00 97.69 220 TRP A C 1
ATOM 1837 O O . TRP A 1 220 ? 3.406 6.857 -22.729 1.00 97.69 220 TRP A O 1
ATOM 1847 N N . LYS A 1 221 ? 2.242 6.060 -24.477 1.00 96.69 221 LYS A N 1
ATOM 1848 C CA . LYS A 1 221 ? 1.940 7.350 -25.130 1.00 96.69 221 LYS A CA 1
ATOM 1849 C C . LYS A 1 221 ? 1.297 8.384 -24.199 1.00 96.69 221 LYS A C 1
ATOM 1851 O O . LYS A 1 221 ? 1.497 9.59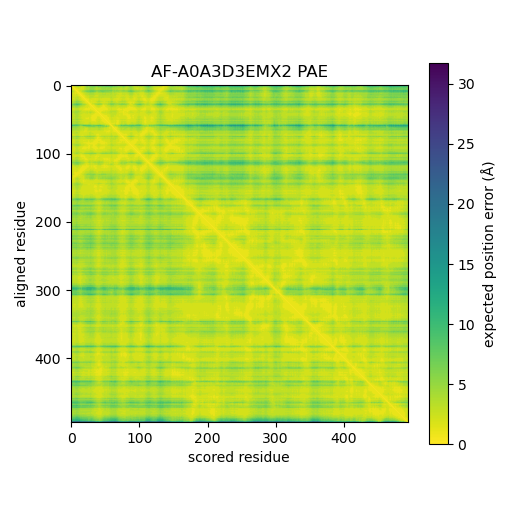3 -24.355 1.00 96.69 221 LYS A O 1
ATOM 1856 N N . GLY A 1 222 ? 0.524 7.904 -23.226 1.00 94.75 222 GLY A N 1
ATOM 1857 C CA . GLY A 1 222 ? -0.139 8.713 -22.208 1.00 94.75 222 GLY A CA 1
ATOM 1858 C C . GLY A 1 222 ? 0.820 9.347 -21.202 1.00 94.75 222 GLY A C 1
ATOM 1859 O O . GLY A 1 222 ? 0.487 10.426 -20.720 1.00 94.75 222 GLY A O 1
ATOM 1860 N N . ARG A 1 223 ? 2.053 8.828 -21.037 1.00 95.19 223 ARG A N 1
ATOM 1861 C CA . ARG A 1 223 ? 3.096 9.300 -20.093 1.00 95.19 223 ARG A CA 1
ATOM 1862 C C . ARG A 1 223 ? 2.774 8.975 -18.638 1.00 95.19 223 ARG A C 1
ATOM 1864 O O . ARG A 1 223 ? 1.616 8.816 -18.289 1.00 95.19 223 ARG A O 1
ATOM 1871 N N . PHE A 1 224 ? 3.796 8.947 -17.782 1.00 96.19 224 PHE A N 1
ATOM 1872 C CA . PHE A 1 224 ? 3.632 8.662 -16.352 1.00 96.19 224 PHE A CA 1
ATOM 1873 C C . PHE A 1 224 ? 2.586 9.575 -15.684 1.00 96.19 224 PHE A C 1
ATOM 1875 O O . PHE A 1 224 ? 2.588 10.781 -15.939 1.00 96.19 224 PHE A O 1
ATOM 1882 N N . ASP A 1 225 ? 1.714 8.999 -14.847 1.00 94.50 225 ASP A N 1
ATOM 1883 C CA . ASP A 1 225 ? 0.595 9.674 -14.171 1.00 94.50 225 ASP A CA 1
ATOM 1884 C C . ASP A 1 225 ? -0.290 10.498 -15.110 1.00 94.50 225 ASP A C 1
ATOM 1886 O O . ASP A 1 225 ? -0.615 11.652 -14.827 1.00 94.50 225 ASP A O 1
ATOM 1890 N N . ASN A 1 226 ? -0.655 9.923 -16.262 1.00 94.81 226 ASN A N 1
ATOM 1891 C CA . ASN A 1 226 ? -1.534 10.553 -17.243 1.00 94.81 226 ASN A CA 1
ATOM 1892 C C . ASN A 1 226 ? -2.160 9.533 -18.221 1.00 94.81 226 ASN A C 1
ATOM 1894 O O . ASN A 1 226 ? -1.559 8.512 -18.562 1.00 94.81 226 ASN A O 1
ATOM 1898 N N . GLY A 1 227 ? -3.364 9.831 -18.724 1.00 94.69 227 GLY A N 1
ATOM 1899 C CA . GLY A 1 227 ? -4.026 9.027 -19.760 1.00 94.69 227 GLY A CA 1
ATOM 1900 C C . GLY A 1 227 ? -4.528 7.653 -19.305 1.00 94.69 227 GLY A C 1
ATOM 1901 O O . GLY A 1 227 ? -4.801 6.801 -20.147 1.00 94.69 227 GLY A O 1
ATOM 1902 N N . TYR A 1 228 ? -4.644 7.415 -17.997 1.00 97.50 228 TYR A N 1
ATOM 1903 C CA . TYR A 1 228 ? -5.212 6.176 -17.471 1.00 97.50 228 TYR A CA 1
ATOM 1904 C C . TYR A 1 228 ? -6.676 6.001 -17.910 1.00 97.50 228 TYR A C 1
ATOM 1906 O O . TYR A 1 228 ? -7.398 6.995 -17.995 1.00 97.50 228 TYR A O 1
ATOM 1914 N N . PRO A 1 229 ? -7.151 4.769 -18.162 1.00 97.00 229 PRO A N 1
ATOM 1915 C CA . PRO A 1 229 ? -6.437 3.489 -18.109 1.00 97.00 229 PRO A CA 1
ATOM 1916 C C . PRO A 1 229 ? -5.942 3.012 -19.496 1.00 97.00 229 PRO A C 1
ATOM 1918 O O . PRO A 1 229 ? -6.009 1.818 -19.781 1.00 97.00 229 PRO A O 1
ATOM 1921 N N . LEU A 1 230 ? -5.515 3.915 -20.390 1.00 96.12 230 LEU A N 1
ATOM 1922 C CA . LEU A 1 230 ? -5.117 3.582 -21.767 1.00 96.12 230 LEU A CA 1
ATOM 1923 C C . LEU A 1 230 ? -3.593 3.427 -21.892 1.00 96.12 230 LEU A C 1
ATOM 1925 O O . LEU A 1 230 ? -2.842 4.369 -21.627 1.00 96.12 230 LEU A O 1
ATOM 1929 N N . TYR A 1 231 ? -3.136 2.254 -22.344 1.00 96.94 231 TYR A N 1
ATOM 1930 C CA . TYR A 1 231 ? -1.714 1.911 -22.444 1.00 96.94 231 TYR A CA 1
ATOM 1931 C C . TYR A 1 231 ? -1.346 1.444 -23.854 1.00 96.94 231 TYR A C 1
ATOM 1933 O O . TYR A 1 231 ? -1.663 0.332 -24.258 1.00 96.94 231 TYR A O 1
ATOM 1941 N N . GLU A 1 232 ? -0.632 2.295 -24.585 1.00 95.69 232 GLU A N 1
ATOM 1942 C CA . GLU A 1 232 ? -0.127 2.035 -25.937 1.00 95.69 232 GLU A CA 1
ATOM 1943 C C . GLU A 1 232 ? 1.369 2.373 -25.992 1.00 95.69 232 GLU A C 1
ATOM 1945 O O . GLU A 1 232 ? 1.752 3.416 -25.443 1.00 95.69 232 GLU A O 1
ATOM 1950 N N . PRO A 1 233 ? 2.217 1.576 -26.670 1.00 95.94 233 PRO A N 1
ATOM 1951 C CA . PRO A 1 233 ? 3.609 1.941 -26.918 1.00 95.94 233 PRO A CA 1
ATOM 1952 C C . PRO A 1 233 ? 3.717 3.336 -27.536 1.00 95.94 233 PRO A C 1
ATOM 1954 O O . PRO A 1 233 ? 2.964 3.692 -28.441 1.00 95.94 233 PRO A O 1
ATOM 1957 N N . ASP A 1 234 ? 4.653 4.143 -27.047 1.00 97.81 234 ASP A N 1
ATOM 1958 C CA . ASP A 1 234 ? 4.854 5.507 -27.525 1.00 97.81 234 ASP A CA 1
ATOM 1959 C C . ASP A 1 234 ? 5.843 5.505 -28.707 1.00 97.81 234 ASP A C 1
ATOM 1961 O O . ASP A 1 234 ? 7.019 5.160 -28.522 1.00 97.81 234 ASP A O 1
ATOM 1965 N N . PRO A 1 235 ? 5.436 5.938 -29.916 1.00 97.81 235 PRO A N 1
ATOM 1966 C CA . PRO A 1 235 ? 6.357 6.089 -31.041 1.00 97.81 235 PRO A CA 1
ATOM 1967 C C . PRO A 1 235 ? 7.540 7.018 -30.732 1.00 97.81 235 PRO A C 1
ATOM 1969 O O . PRO A 1 235 ? 8.635 6.806 -31.248 1.00 97.81 235 PRO A O 1
ATOM 1972 N N . LEU A 1 236 ? 7.369 8.013 -29.848 1.00 97.69 236 LEU A N 1
ATOM 1973 C CA . LEU A 1 236 ? 8.458 8.911 -29.436 1.00 97.69 236 LEU A CA 1
ATOM 1974 C C . LEU A 1 236 ? 9.544 8.197 -28.617 1.00 97.69 236 LEU A C 1
ATOM 1976 O O . LEU A 1 236 ? 10.694 8.654 -28.589 1.00 97.69 236 LEU A O 1
ATOM 1980 N N . LEU A 1 237 ? 9.191 7.086 -27.965 1.00 98.56 237 LEU A N 1
ATOM 1981 C CA . LEU A 1 237 ? 10.098 6.258 -27.169 1.00 98.56 237 LEU A CA 1
ATOM 1982 C C . LEU A 1 237 ? 10.734 5.116 -27.977 1.00 98.56 237 LEU A C 1
ATOM 1984 O O . LEU A 1 237 ? 11.719 4.540 -27.517 1.00 98.56 237 LEU A O 1
ATOM 1988 N N . GLY A 1 238 ? 10.227 4.835 -29.182 1.00 98.25 238 GLY A N 1
ATOM 1989 C CA . GLY A 1 238 ? 10.741 3.804 -30.092 1.00 98.25 238 GLY A CA 1
ATOM 1990 C C . GLY A 1 238 ? 9.677 2.860 -30.659 1.00 98.25 238 GLY A C 1
ATOM 1991 O O . GLY A 1 238 ? 9.981 2.105 -31.575 1.00 98.25 238 GLY A O 1
ATOM 1992 N N . GLY A 1 239 ? 8.436 2.917 -30.163 1.00 97.88 239 GLY A N 1
ATOM 1993 C CA . GLY A 1 239 ? 7.353 2.031 -30.600 1.00 97.88 239 GLY A CA 1
ATOM 1994 C C . GLY A 1 239 ? 7.444 0.597 -30.057 1.00 97.88 239 GLY A C 1
ATOM 1995 O O . GLY A 1 239 ? 8.329 0.252 -29.276 1.00 97.88 239 GLY A O 1
ATOM 1996 N N . GLU A 1 240 ? 6.478 -0.229 -30.456 1.00 98.19 240 GLU A N 1
ATOM 1997 C CA . GLU A 1 240 ? 6.285 -1.595 -29.951 1.00 98.19 240 GLU A CA 1
ATOM 1998 C C . GLU A 1 240 ? 7.504 -2.505 -30.148 1.00 98.19 240 GLU A C 1
ATOM 2000 O O . GLU A 1 240 ? 7.940 -3.159 -29.198 1.00 98.19 240 GLU A O 1
ATOM 2005 N N . ASP A 1 241 ? 8.074 -2.526 -31.354 1.00 98.44 241 ASP A N 1
ATOM 2006 C CA . ASP A 1 241 ? 9.177 -3.431 -31.687 1.00 98.44 241 ASP A CA 1
ATOM 2007 C C . ASP A 1 241 ? 10.425 -3.148 -30.848 1.00 98.44 241 ASP A C 1
ATOM 2009 O O . ASP A 1 241 ? 11.065 -4.080 -30.354 1.00 98.44 241 ASP A O 1
ATOM 2013 N N . GLU A 1 242 ? 10.745 -1.869 -30.625 1.00 98.69 242 GLU A N 1
ATOM 2014 C CA . GLU A 1 242 ? 11.901 -1.484 -29.814 1.00 98.69 242 GLU A CA 1
ATOM 2015 C C . GLU A 1 242 ? 11.670 -1.791 -28.328 1.00 98.69 242 GLU A C 1
ATOM 2017 O O . GLU A 1 242 ? 12.606 -2.195 -27.643 1.00 98.69 242 GLU A O 1
ATOM 2022 N N . LEU A 1 243 ? 10.431 -1.681 -27.825 1.00 98.75 243 LEU A N 1
ATOM 2023 C CA . LEU A 1 243 ? 10.097 -2.102 -26.459 1.00 98.75 243 LEU A CA 1
ATOM 2024 C C . LEU A 1 243 ? 10.296 -3.614 -26.279 1.00 98.75 243 LEU A C 1
ATOM 2026 O O . LEU A 1 243 ? 10.990 -4.033 -25.352 1.00 98.75 243 LEU A O 1
ATOM 2030 N N . LYS A 1 244 ? 9.754 -4.435 -27.190 1.00 98.81 244 LYS A N 1
ATOM 2031 C CA . LYS A 1 244 ? 9.934 -5.901 -27.168 1.00 98.81 244 LYS A CA 1
ATOM 2032 C C . LYS A 1 244 ? 11.396 -6.303 -27.308 1.00 98.81 244 LYS A C 1
ATOM 2034 O O . LYS A 1 244 ? 11.840 -7.284 -26.718 1.00 98.81 244 LYS A O 1
ATOM 2039 N N . LYS A 1 245 ? 12.149 -5.591 -28.144 1.00 98.81 245 LYS A N 1
ATOM 2040 C CA . LYS A 1 245 ? 13.583 -5.817 -28.326 1.00 98.81 245 LYS A CA 1
ATOM 2041 C C . LYS A 1 245 ? 14.358 -5.496 -27.046 1.00 98.81 245 LYS A C 1
ATOM 2043 O O . LYS A 1 245 ? 15.129 -6.334 -26.599 1.00 98.81 245 LYS A O 1
ATOM 2048 N N . ALA A 1 246 ? 14.097 -4.350 -26.418 1.00 98.88 246 ALA A N 1
ATOM 2049 C CA . ALA A 1 246 ? 14.752 -3.956 -25.174 1.00 98.88 246 ALA A CA 1
ATOM 2050 C C . ALA A 1 246 ? 14.473 -4.931 -24.017 1.00 98.88 246 ALA A C 1
ATOM 2052 O O . ALA A 1 246 ? 15.391 -5.264 -23.271 1.00 98.88 246 ALA A O 1
ATOM 2053 N N . ILE A 1 247 ? 13.231 -5.416 -23.887 1.00 98.88 247 ILE A N 1
ATOM 2054 C CA . ILE A 1 247 ? 12.861 -6.438 -22.892 1.00 98.88 247 ILE A CA 1
ATOM 2055 C C . ILE A 1 247 ? 13.652 -7.730 -23.129 1.00 98.88 247 ILE A C 1
ATOM 2057 O O . ILE A 1 247 ? 14.295 -8.221 -22.204 1.00 98.88 247 ILE A O 1
ATOM 2061 N N . ARG A 1 248 ? 13.682 -8.227 -24.374 1.00 98.88 248 ARG A N 1
ATOM 2062 C CA . ARG A 1 248 ? 14.442 -9.436 -24.731 1.00 98.88 248 ARG A CA 1
ATOM 2063 C C . ARG A 1 248 ? 15.937 -9.293 -24.465 1.00 98.88 248 ARG A C 1
ATOM 2065 O O . ARG A 1 248 ? 16.520 -10.178 -23.859 1.00 98.88 248 ARG A O 1
ATOM 2072 N N . GLU A 1 249 ? 16.550 -8.165 -24.824 1.00 98.81 249 GLU A N 1
ATOM 2073 C CA . GLU A 1 249 ? 17.974 -7.932 -24.538 1.00 98.81 249 GLU A CA 1
ATOM 2074 C C . GLU A 1 249 ? 18.283 -7.970 -23.032 1.00 98.81 249 GLU A C 1
ATOM 2076 O O . GLU A 1 249 ? 19.336 -8.457 -22.625 1.00 98.81 249 GLU A O 1
ATOM 2081 N N . ILE A 1 250 ? 17.375 -7.470 -22.187 1.00 98.81 250 ILE A N 1
ATOM 2082 C CA . ILE A 1 250 ? 17.518 -7.550 -20.727 1.00 98.81 250 ILE A CA 1
ATOM 2083 C C . ILE A 1 250 ? 17.408 -9.001 -20.247 1.00 98.81 250 ILE A C 1
ATOM 2085 O O . ILE A 1 250 ? 18.238 -9.438 -19.447 1.00 98.81 250 ILE A O 1
ATOM 2089 N N . GLN A 1 251 ? 16.440 -9.754 -20.768 1.00 98.69 251 GLN A N 1
ATOM 2090 C CA . GLN A 1 251 ? 16.234 -11.168 -20.443 1.00 98.69 251 GLN A CA 1
ATOM 2091 C C . GLN A 1 251 ? 17.407 -12.049 -20.895 1.00 98.69 251 GLN A C 1
ATOM 2093 O O . GLN A 1 251 ? 17.854 -12.900 -20.130 1.00 98.69 251 GLN A O 1
ATOM 2098 N N . ASP A 1 252 ? 17.988 -11.791 -22.069 1.00 98.50 252 ASP A N 1
ATOM 2099 C CA . ASP A 1 252 ? 19.192 -12.474 -22.571 1.00 98.50 252 ASP A CA 1
ATOM 2100 C C . ASP A 1 252 ? 20.409 -12.233 -21.664 1.00 98.50 252 ASP A C 1
ATOM 2102 O O . ASP A 1 252 ? 21.310 -13.066 -21.551 1.00 98.50 252 ASP A O 1
ATOM 2106 N N . MET A 1 253 ? 20.431 -11.093 -20.967 1.00 97.88 253 MET A N 1
ATOM 2107 C CA . MET A 1 253 ? 21.417 -10.802 -19.932 1.00 97.88 253 MET A CA 1
ATOM 2108 C C . MET A 1 253 ? 21.037 -11.374 -18.557 1.00 97.88 253 MET A C 1
ATOM 2110 O O . MET A 1 253 ? 21.769 -11.134 -17.598 1.00 97.88 253 MET A O 1
ATOM 2114 N N . GLY A 1 254 ? 19.941 -12.122 -18.426 1.00 96.69 254 GLY A N 1
ATOM 2115 C CA . GLY A 1 254 ? 19.448 -12.684 -17.164 1.00 96.69 254 GLY A CA 1
ATOM 2116 C C . GLY A 1 254 ? 18.815 -11.649 -16.232 1.00 96.69 254 GLY A C 1
ATOM 2117 O O . GLY A 1 254 ? 18.929 -11.778 -15.016 1.00 96.69 254 GLY A O 1
ATOM 2118 N N . GLY A 1 255 ? 18.255 -10.573 -16.785 1.00 97.81 255 GLY A N 1
ATOM 2119 C CA . GLY A 1 255 ? 17.508 -9.558 -16.047 1.00 97.81 255 GLY A CA 1
ATOM 2120 C C . GLY A 1 255 ? 16.004 -9.700 -16.197 1.00 97.81 255 GLY A C 1
ATOM 2121 O O . GLY A 1 255 ? 15.527 -10.391 -17.091 1.00 97.81 255 GLY A O 1
ATOM 2122 N N . HIS A 1 256 ? 15.271 -8.968 -15.361 1.00 98.62 256 HIS A N 1
ATOM 2123 C CA . HIS A 1 256 ? 13.812 -8.967 -15.360 1.00 98.62 256 HIS A CA 1
ATOM 2124 C C . HIS A 1 256 ? 13.234 -7.574 -15.601 1.00 98.62 256 HIS A C 1
ATOM 2126 O O . HIS A 1 256 ? 13.789 -6.562 -15.164 1.00 98.62 256 HIS A O 1
ATOM 2132 N N . VAL A 1 257 ? 12.082 -7.508 -16.268 1.00 98.81 257 VAL A N 1
ATOM 2133 C CA . VAL A 1 257 ? 11.371 -6.252 -16.534 1.00 98.81 257 VAL A CA 1
ATOM 2134 C C . VAL A 1 257 ? 9.938 -6.308 -16.007 1.00 98.81 257 VAL A C 1
ATOM 2136 O O . VAL A 1 257 ? 9.174 -7.207 -16.349 1.00 98.81 257 VAL A O 1
ATOM 2139 N N . ALA A 1 258 ? 9.543 -5.298 -15.226 1.00 98.69 258 ALA A N 1
ATOM 2140 C CA . ALA A 1 258 ? 8.143 -5.012 -14.919 1.00 98.69 258 ALA A CA 1
ATOM 2141 C C . ALA A 1 258 ? 7.628 -3.804 -15.697 1.00 98.69 258 ALA A C 1
ATOM 2143 O O . ALA A 1 258 ? 8.232 -2.729 -15.654 1.00 98.69 258 ALA A O 1
ATOM 2144 N N . LEU A 1 259 ? 6.452 -3.950 -16.311 1.00 98.69 259 LEU A N 1
ATOM 2145 C CA . LEU A 1 259 ? 5.718 -2.829 -16.899 1.00 98.69 259 LEU A CA 1
ATOM 2146 C C . LEU A 1 259 ? 4.635 -2.318 -15.946 1.00 98.69 259 LEU A C 1
ATOM 2148 O O . LEU A 1 259 ? 3.761 -3.070 -15.503 1.00 98.69 259 LEU A O 1
ATOM 2152 N N . TYR A 1 260 ? 4.689 -1.016 -15.671 1.00 98.25 260 TYR A N 1
ATOM 2153 C CA . TYR A 1 260 ? 3.729 -0.289 -14.844 1.00 98.25 260 TYR A CA 1
ATOM 2154 C C . TYR A 1 260 ? 2.374 -0.090 -15.538 1.00 98.25 260 TYR A C 1
ATOM 2156 O O . TYR A 1 260 ? 2.324 0.336 -16.691 1.00 98.25 260 TYR A O 1
ATOM 2164 N N . THR A 1 261 ? 1.280 -0.267 -14.802 1.00 97.56 261 THR A N 1
ATOM 2165 C CA . THR A 1 261 ? -0.040 0.344 -15.052 1.00 97.56 261 THR A CA 1
ATOM 2166 C C . THR A 1 261 ? -0.629 0.803 -13.722 1.00 97.56 261 THR A C 1
ATOM 2168 O O . THR A 1 261 ? -0.162 0.365 -12.681 1.00 97.56 261 THR A O 1
ATOM 2171 N N . ASN A 1 262 ? -1.680 1.614 -13.733 1.00 98.00 262 ASN A N 1
ATOM 2172 C CA . ASN A 1 262 ? -2.472 1.948 -12.552 1.00 98.00 262 ASN A CA 1
ATOM 2173 C C . ASN A 1 262 ? -3.719 1.046 -12.503 1.00 98.00 262 ASN A C 1
ATOM 2175 O O . ASN A 1 262 ? -4.261 0.688 -13.551 1.00 98.00 262 ASN A O 1
ATOM 2179 N N . GLY A 1 263 ? -4.131 0.624 -11.306 1.00 97.75 263 GLY A N 1
ATOM 2180 C CA . GLY A 1 263 ? -5.262 -0.288 -11.111 1.00 97.75 263 GLY A CA 1
ATOM 2181 C C . GLY A 1 263 ? -6.527 0.336 -10.508 1.00 97.75 263 GLY A C 1
ATOM 2182 O O . GLY A 1 263 ? -7.475 -0.399 -10.230 1.00 97.75 263 GLY A O 1
ATOM 2183 N N . VAL A 1 264 ? -6.575 1.660 -10.320 1.00 98.12 264 VAL A N 1
ATOM 2184 C CA . VAL A 1 264 ? -7.719 2.366 -9.706 1.00 98.12 264 VAL A CA 1
ATOM 2185 C C . VAL A 1 264 ? -8.162 3.592 -10.506 1.00 98.12 264 VAL A C 1
ATOM 2187 O O . VAL A 1 264 ? -9.355 3.839 -10.645 1.00 98.12 264 VAL A O 1
ATOM 2190 N N . LEU A 1 265 ? -7.219 4.375 -11.013 1.00 98.12 265 LEU A N 1
ATOM 2191 C CA . LEU A 1 265 ? -7.459 5.720 -11.520 1.00 98.12 265 LEU A CA 1
ATOM 2192 C C . LEU A 1 265 ? -7.876 5.743 -12.994 1.00 98.12 265 LEU A C 1
ATOM 2194 O O . LEU A 1 265 ? -7.311 5.046 -13.840 1.00 98.12 265 LEU A O 1
ATOM 2198 N N . MET A 1 266 ? -8.816 6.631 -13.312 1.00 98.38 266 MET A N 1
ATOM 2199 C CA . MET A 1 266 ? -9.267 6.951 -14.666 1.00 98.38 266 MET A CA 1
ATOM 2200 C C . MET A 1 266 ? -9.045 8.436 -14.938 1.00 98.38 266 MET A C 1
ATOM 2202 O O . MET A 1 266 ? -9.548 9.278 -14.201 1.00 98.38 266 MET A O 1
ATOM 2206 N N . ASP A 1 267 ? -8.300 8.782 -15.988 1.00 97.75 267 ASP A N 1
ATOM 2207 C CA . ASP A 1 267 ? -8.103 10.179 -16.379 1.00 97.75 267 ASP A CA 1
ATOM 2208 C C . ASP A 1 267 ? -9.442 10.740 -16.856 1.00 97.75 267 ASP A C 1
ATOM 2210 O O . ASP A 1 267 ? -10.002 10.252 -17.844 1.00 97.75 267 ASP A O 1
ATOM 2214 N N . VAL A 1 268 ? -9.943 11.778 -16.182 1.00 97.75 268 VAL A N 1
ATOM 2215 C CA . VAL A 1 268 ? -11.261 12.366 -16.479 1.00 97.75 268 VAL A CA 1
ATOM 2216 C C . VAL A 1 268 ? -11.338 12.992 -17.877 1.00 97.75 268 VAL A C 1
ATOM 2218 O O . VAL A 1 268 ? -12.416 13.322 -18.368 1.00 97.75 268 VAL A O 1
ATOM 2221 N N . LYS A 1 269 ? -10.196 13.171 -18.553 1.00 95.62 269 LYS A N 1
ATOM 2222 C CA . LYS A 1 269 ? -10.131 13.654 -19.939 1.00 95.62 269 LYS A CA 1
ATOM 2223 C C . LYS A 1 269 ? -10.064 12.532 -20.976 1.00 95.62 269 LYS A C 1
ATOM 2225 O O . LYS A 1 269 ? -10.141 12.840 -22.166 1.00 95.62 269 LYS A O 1
ATOM 2230 N N . SER A 1 270 ? -9.906 11.274 -20.561 1.00 95.62 270 SER A N 1
ATOM 2231 C CA . SER A 1 270 ? -9.855 10.123 -21.471 1.00 95.62 270 SER A CA 1
ATOM 2232 C C . SER A 1 270 ? -11.221 9.825 -22.099 1.00 95.62 270 SER A C 1
ATOM 2234 O O . SER A 1 270 ? -12.262 10.075 -21.491 1.00 95.62 270 SER A O 1
ATOM 2236 N N . GLU A 1 271 ? -11.225 9.245 -23.302 1.00 95.25 271 GLU A N 1
ATOM 2237 C CA . GLU A 1 271 ? -12.467 8.771 -23.935 1.00 95.25 271 GLU A CA 1
ATOM 2238 C C . GLU A 1 271 ? -13.121 7.660 -23.109 1.00 95.25 271 GLU A C 1
ATOM 2240 O O . GLU A 1 271 ? -14.324 7.703 -22.875 1.00 95.25 271 GLU A O 1
ATOM 2245 N N . PHE A 1 272 ? -12.318 6.750 -22.540 1.00 97.12 272 PHE A N 1
ATOM 2246 C CA . PHE A 1 272 ? -12.813 5.714 -21.631 1.00 97.12 272 PHE A CA 1
ATOM 2247 C C . PHE A 1 272 ? -13.641 6.303 -20.484 1.00 97.12 272 PHE A C 1
ATOM 2249 O O . PHE A 1 272 ? -14.709 5.787 -20.159 1.00 97.12 272 PHE A O 1
ATOM 2256 N N . TYR A 1 273 ? -13.179 7.401 -19.879 1.00 98.00 273 TYR A N 1
ATOM 2257 C CA . TYR A 1 273 ? -13.920 8.053 -18.808 1.00 98.00 273 TYR A CA 1
ATOM 2258 C C . TYR A 1 273 ? -15.246 8.661 -19.287 1.00 98.00 273 TYR A C 1
ATOM 2260 O O . TYR A 1 273 ? -16.295 8.445 -18.670 1.00 98.00 273 TYR A O 1
ATOM 2268 N N . LYS A 1 274 ? -15.210 9.386 -20.410 1.00 96.81 274 LYS A N 1
ATOM 2269 C CA . LYS A 1 274 ? -16.397 10.032 -20.988 1.00 96.81 274 LYS A CA 1
ATOM 2270 C C . LYS A 1 274 ? -17.466 9.014 -21.381 1.00 96.81 274 LYS A C 1
ATOM 2272 O O . LYS A 1 274 ? -18.642 9.250 -21.132 1.00 96.81 274 LYS A O 1
ATOM 2277 N N . GLU A 1 275 ? -17.067 7.883 -21.952 1.00 97.06 275 GLU A N 1
ATOM 2278 C CA . GLU A 1 275 ? -17.992 6.854 -22.436 1.00 97.06 275 GLU A CA 1
ATOM 2279 C C . GLU A 1 275 ? -18.474 5.912 -21.326 1.00 97.06 275 GLU A C 1
ATOM 2281 O O . GLU A 1 275 ? -19.652 5.540 -21.304 1.00 97.06 275 GLU A O 1
ATOM 2286 N N . THR A 1 276 ? -17.588 5.549 -20.392 1.00 97.56 276 THR A N 1
ATOM 2287 C CA . THR A 1 276 ? -17.828 4.488 -19.398 1.00 97.56 276 THR A CA 1
ATOM 2288 C C . THR A 1 276 ? -17.462 4.909 -17.976 1.00 97.56 276 THR A C 1
ATOM 2290 O O . THR A 1 276 ? -18.262 4.709 -17.062 1.00 97.56 276 THR A O 1
ATOM 2293 N N . GLY A 1 277 ? -16.284 5.508 -17.773 1.00 97.00 277 GLY A N 1
ATOM 2294 C CA . GLY A 1 277 ? -15.696 5.726 -16.445 1.00 97.00 277 GLY A CA 1
ATOM 2295 C C . GLY A 1 277 ? -16.574 6.495 -15.458 1.00 97.00 277 GLY A C 1
ATOM 2296 O O . GLY A 1 277 ? -16.673 6.078 -14.309 1.00 97.00 277 GLY A O 1
ATOM 2297 N N . HIS A 1 278 ? -17.275 7.545 -15.895 1.00 96.50 278 HIS A N 1
ATOM 2298 C CA . HIS A 1 278 ? -18.154 8.340 -15.019 1.00 96.50 278 HIS A CA 1
ATOM 2299 C C . HIS A 1 278 ? -19.314 7.533 -14.393 1.00 96.50 278 HIS A C 1
ATOM 2301 O O . HIS A 1 278 ? -19.834 7.898 -13.336 1.00 96.50 278 HIS A O 1
ATOM 2307 N N . ARG A 1 279 ? -19.745 6.434 -15.037 1.00 97.69 279 ARG A N 1
ATOM 2308 C CA . ARG A 1 279 ? -20.794 5.539 -14.505 1.00 97.69 279 ARG A CA 1
ATOM 2309 C C . ARG A 1 279 ? -20.245 4.528 -13.506 1.00 97.69 279 ARG A C 1
ATOM 2311 O O . ARG A 1 279 ? -20.957 4.123 -12.597 1.00 97.69 279 ARG A O 1
ATOM 2318 N N . ILE A 1 280 ? -18.994 4.112 -13.688 1.00 98.38 280 ILE A N 1
ATOM 2319 C CA . ILE A 1 280 ? -18.358 3.045 -12.901 1.00 98.38 280 ILE A CA 1
ATOM 2320 C 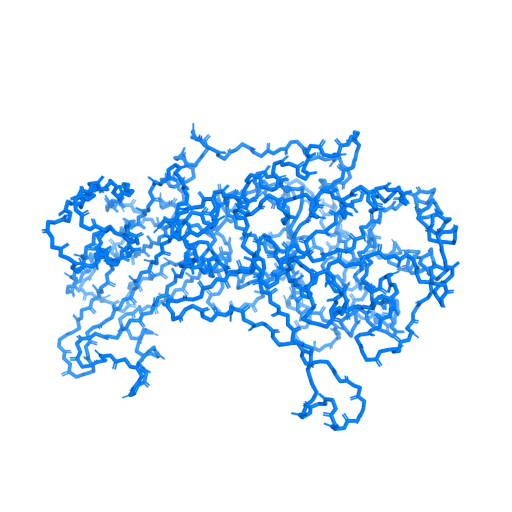C . ILE A 1 280 ? -17.427 3.576 -11.806 1.00 98.38 280 ILE A C 1
ATOM 2322 O O . ILE A 1 280 ? -16.812 2.805 -11.071 1.00 98.38 280 ILE A O 1
ATOM 2326 N N . SER A 1 281 ? -17.283 4.894 -11.703 1.00 98.25 281 SER A N 1
ATOM 2327 C CA . SER A 1 281 ? -16.498 5.552 -10.665 1.00 98.25 281 SER A CA 1
ATOM 2328 C C . SER A 1 281 ? -17.131 5.362 -9.291 1.00 98.25 281 SER A C 1
ATOM 2330 O O . SER A 1 281 ? -18.351 5.469 -9.157 1.00 98.25 281 SER A O 1
ATOM 2332 N N . ARG A 1 282 ? -16.310 5.190 -8.262 1.00 97.69 282 ARG A N 1
ATOM 2333 C CA . ARG A 1 282 ? -16.749 5.178 -6.870 1.00 97.69 282 ARG A CA 1
ATOM 2334 C C . ARG A 1 282 ? -17.421 6.505 -6.503 1.00 97.69 282 ARG A C 1
ATOM 2336 O O . ARG A 1 282 ? -16.896 7.565 -6.851 1.00 97.69 282 ARG A O 1
ATOM 2343 N N . LYS A 1 283 ? -18.540 6.438 -5.775 1.00 98.00 283 LYS A N 1
ATOM 2344 C CA . LYS A 1 283 ? -19.284 7.617 -5.314 1.00 98.00 283 LYS A CA 1
ATOM 2345 C C . LYS A 1 283 ? -19.283 7.743 -3.792 1.00 98.00 283 LYS A C 1
ATOM 2347 O O . LYS A 1 283 ? -19.458 6.734 -3.104 1.00 98.00 283 LYS A O 1
ATOM 2352 N N . ASP A 1 284 ? -19.091 8.959 -3.294 1.00 97.31 284 ASP A N 1
ATOM 2353 C CA . ASP A 1 284 ? -19.199 9.302 -1.877 1.00 97.31 284 ASP A CA 1
ATOM 2354 C C . ASP A 1 284 ? -20.663 9.331 -1.403 1.00 97.31 284 ASP A C 1
ATOM 2356 O O . ASP A 1 284 ? -21.589 9.046 -2.165 1.00 97.31 284 ASP A O 1
ATOM 2360 N N . ILE A 1 285 ? -20.874 9.640 -0.122 1.00 95.50 285 ILE A N 1
ATOM 2361 C CA . ILE A 1 285 ? -22.208 9.635 0.495 1.00 95.50 285 ILE A CA 1
ATOM 2362 C C . ILE A 1 285 ? -23.172 10.657 -0.127 1.00 95.50 285 ILE A C 1
ATOM 2364 O O . ILE A 1 285 ? -24.382 10.438 -0.086 1.00 95.50 285 ILE A O 1
ATOM 2368 N N . ASP A 1 286 ? -22.639 11.716 -0.737 1.00 96.69 286 ASP A N 1
ATOM 2369 C CA . ASP A 1 286 ? -23.391 12.779 -1.405 1.00 96.69 286 ASP A CA 1
ATOM 2370 C C . ASP A 1 286 ? -23.574 12.499 -2.910 1.00 96.69 286 ASP A C 1
ATOM 2372 O O . ASP A 1 286 ? -24.221 13.266 -3.625 1.00 96.69 286 ASP A O 1
ATOM 2376 N N . GLY A 1 287 ? -23.034 11.380 -3.405 1.00 96.31 287 GLY A N 1
ATOM 2377 C CA . GLY A 1 287 ? -23.100 10.972 -4.805 1.00 96.31 287 GLY A CA 1
ATOM 2378 C C . GLY A 1 287 ? -22.024 11.597 -5.697 1.00 96.31 287 GLY A C 1
ATOM 2379 O O . GLY A 1 287 ? -22.074 11.407 -6.916 1.00 96.31 287 GLY A O 1
ATOM 2380 N N . ASN A 1 288 ? -21.045 12.310 -5.131 1.00 98.19 288 ASN A N 1
ATOM 2381 C CA . ASN A 1 288 ? -19.914 12.835 -5.893 1.00 98.19 288 ASN A CA 1
ATOM 2382 C C . ASN A 1 288 ? -18.895 11.735 -6.170 1.00 98.19 288 ASN A C 1
ATOM 2384 O O . ASN A 1 288 ? -18.798 10.743 -5.456 1.00 98.19 288 ASN A O 1
ATOM 2388 N N . GLU A 1 289 ? -18.090 11.923 -7.206 1.00 97.94 289 GLU A N 1
ATOM 2389 C CA . GLU A 1 289 ? -16.961 11.040 -7.475 1.00 97.94 289 GLU A CA 1
ATOM 2390 C C . GLU A 1 289 ? -15.832 11.269 -6.480 1.00 97.94 289 GLU A C 1
ATOM 2392 O O . GLU A 1 289 ? -15.479 12.409 -6.176 1.00 97.94 289 GLU A O 1
ATOM 2397 N N . TYR A 1 290 ? -15.192 10.182 -6.054 1.00 97.88 290 TYR A N 1
ATOM 2398 C CA . TYR A 1 290 ? -13.876 10.297 -5.441 1.00 97.88 290 TYR A CA 1
ATOM 2399 C C . TYR A 1 290 ? -12.853 10.688 -6.511 1.00 97.88 290 TYR A C 1
ATOM 2401 O O . TYR A 1 290 ? -12.651 9.959 -7.490 1.00 97.88 290 TYR A O 1
ATOM 2409 N N . LEU A 1 291 ? -12.242 11.863 -6.326 1.00 97.31 291 LEU A N 1
ATOM 2410 C CA . LEU A 1 291 ? -11.286 12.453 -7.256 1.00 97.31 291 LEU A CA 1
ATOM 2411 C C . LEU A 1 291 ? -9.896 12.586 -6.641 1.00 97.31 291 LEU A C 1
ATOM 2413 O O . LEU A 1 291 ? -9.715 13.184 -5.581 1.00 97.31 291 LEU A O 1
ATOM 2417 N N . ASP A 1 292 ? -8.909 12.140 -7.405 1.00 95.88 292 ASP A N 1
ATOM 2418 C CA . ASP A 1 292 ? -7.501 12.143 -7.047 1.00 95.88 292 ASP A CA 1
ATOM 2419 C C . ASP A 1 292 ? -6.733 13.145 -7.920 1.00 95.88 292 ASP A C 1
ATOM 2421 O O . ASP A 1 292 ? -6.939 13.234 -9.136 1.00 95.88 292 ASP A O 1
ATOM 2425 N N . HIS A 1 293 ? -5.838 13.921 -7.303 1.00 95.44 293 HIS A N 1
ATOM 2426 C CA . HIS A 1 293 ? -5.152 15.036 -7.956 1.00 95.44 293 HIS A CA 1
ATOM 2427 C C . HIS A 1 293 ? -3.632 14.901 -7.860 1.00 95.44 293 HIS A C 1
ATOM 2429 O O . HIS A 1 293 ? -3.048 15.040 -6.787 1.00 95.44 293 HIS A O 1
ATOM 2435 N N . TYR A 1 294 ? -2.970 14.692 -9.001 1.00 93.50 294 TYR A N 1
ATOM 2436 C CA . TYR A 1 294 ? -1.515 14.533 -9.061 1.00 93.50 294 TYR A CA 1
ATOM 2437 C C . TYR A 1 294 ? -0.858 15.754 -9.682 1.00 93.50 294 TYR A C 1
ATOM 2439 O O . TYR A 1 294 ? -1.058 16.064 -10.860 1.00 93.50 294 TYR A O 1
ATOM 2447 N N . GLN A 1 295 ? -0.036 16.424 -8.881 1.00 92.50 295 GLN A N 1
ATOM 2448 C CA . GLN A 1 295 ? 0.676 17.635 -9.254 1.00 92.50 295 GLN A CA 1
ATOM 2449 C C . GLN A 1 295 ? 2.160 17.342 -9.490 1.00 92.50 295 GLN A C 1
ATOM 2451 O O . GLN A 1 295 ? 2.966 17.308 -8.559 1.00 92.50 295 GLN A O 1
ATOM 2456 N N . PHE A 1 296 ? 2.541 17.172 -10.758 1.00 92.12 296 PHE A N 1
ATOM 2457 C CA . PHE A 1 296 ? 3.944 17.133 -11.154 1.00 92.12 296 PHE A CA 1
ATOM 2458 C C . PHE A 1 296 ? 4.333 18.362 -11.964 1.00 92.12 296 PHE A C 1
ATOM 2460 O O . PHE A 1 296 ? 3.669 18.755 -12.922 1.00 92.12 296 PHE A O 1
ATOM 2467 N N . ALA A 1 297 ? 5.490 18.923 -11.629 1.00 91.69 297 ALA A N 1
ATOM 2468 C CA . ALA A 1 297 ? 6.022 20.107 -12.277 1.00 91.69 297 ALA A CA 1
ATOM 2469 C C . ALA A 1 297 ? 7.496 19.937 -12.644 1.00 91.69 297 ALA A C 1
ATOM 2471 O O . ALA A 1 297 ? 8.227 19.159 -12.026 1.00 91.69 297 ALA A O 1
ATOM 2472 N N . ASN A 1 298 ? 7.914 20.699 -13.653 1.00 89.38 298 ASN A N 1
ATOM 2473 C CA . ASN A 1 298 ? 9.320 20.944 -13.951 1.00 89.38 298 ASN A CA 1
ATOM 2474 C C . ASN A 1 298 ? 9.745 22.284 -13.301 1.00 89.38 298 ASN A C 1
ATOM 2476 O O . ASN A 1 298 ? 9.216 22.670 -12.261 1.00 89.38 298 ASN A O 1
ATOM 2480 N N . ARG A 1 299 ? 10.672 23.029 -13.912 1.00 90.69 299 ARG A N 1
ATOM 2481 C CA . ARG A 1 299 ? 11.199 24.307 -13.393 1.00 90.69 299 ARG A CA 1
ATOM 2482 C C . ARG A 1 299 ? 10.186 25.463 -13.384 1.00 90.69 299 ARG A C 1
ATOM 2484 O O . ARG A 1 299 ? 10.444 26.479 -12.748 1.00 90.69 299 ARG A O 1
ATOM 2491 N N . GLY A 1 300 ? 9.067 25.333 -14.097 1.00 89.94 300 GLY A N 1
ATOM 2492 C CA . GLY A 1 300 ? 8.029 26.363 -14.188 1.00 89.94 300 GLY A CA 1
ATOM 2493 C C . GLY A 1 300 ? 7.062 26.360 -13.002 1.00 89.94 300 GLY A C 1
ATOM 2494 O O . GLY A 1 300 ? 6.784 25.321 -12.405 1.00 89.94 300 GLY A O 1
ATOM 2495 N N . THR A 1 301 ? 6.495 27.524 -12.691 1.00 93.25 301 THR A N 1
ATOM 2496 C CA . THR A 1 301 ? 5.573 27.702 -11.558 1.00 93.25 301 THR A CA 1
ATOM 2497 C C . THR A 1 301 ? 4.122 27.372 -11.890 1.00 93.25 301 THR A C 1
ATOM 2499 O O . THR A 1 301 ? 3.393 26.961 -11.000 1.00 93.25 301 THR A O 1
ATOM 2502 N N . ILE A 1 302 ? 3.700 27.463 -13.159 1.00 93.38 302 ILE A N 1
ATOM 2503 C CA . ILE A 1 302 ? 2.307 27.178 -13.554 1.00 93.38 302 ILE A CA 1
ATOM 2504 C C . ILE A 1 302 ? 1.897 25.770 -13.119 1.00 93.38 302 ILE A C 1
ATOM 2506 O O . ILE A 1 302 ? 0.937 25.616 -12.373 1.00 93.38 302 ILE A O 1
ATOM 2510 N N . LEU A 1 303 ? 2.655 24.743 -13.520 1.00 92.06 303 LEU A N 1
ATOM 2511 C CA . LEU A 1 303 ? 2.362 23.371 -13.099 1.00 92.06 303 LEU A CA 1
ATOM 2512 C C . LEU A 1 303 ? 2.608 23.162 -11.598 1.00 92.06 303 LEU A C 1
ATOM 2514 O O . LEU A 1 303 ? 1.887 22.405 -10.964 1.00 92.06 303 LEU A O 1
ATOM 2518 N N . ARG A 1 304 ? 3.588 23.860 -11.010 1.00 92.62 304 ARG A N 1
ATOM 2519 C CA . ARG A 1 304 ? 3.926 23.730 -9.584 1.00 92.62 304 ARG A CA 1
ATOM 2520 C C . ARG A 1 304 ? 2.879 24.329 -8.644 1.00 92.62 304 ARG A C 1
ATOM 2522 O O . ARG A 1 304 ? 2.824 23.917 -7.494 1.00 92.62 304 ARG A O 1
ATOM 2529 N N . THR A 1 305 ? 2.097 25.297 -9.110 1.00 94.12 305 THR A N 1
ATOM 2530 C CA . THR A 1 305 ? 1.126 26.016 -8.277 1.00 94.12 305 THR A CA 1
ATOM 2531 C C . THR A 1 305 ? -0.311 25.707 -8.682 1.00 94.12 305 THR A C 1
ATOM 2533 O O . THR A 1 305 ? -1.143 25.486 -7.813 1.00 94.12 305 THR A O 1
ATOM 2536 N N . PHE A 1 306 ? -0.607 25.657 -9.983 1.00 93.75 306 PHE A N 1
ATOM 2537 C CA . PHE A 1 306 ? -1.983 25.609 -10.498 1.00 93.75 306 PHE A CA 1
ATOM 2538 C C . PHE A 1 306 ? -2.288 24.372 -11.350 1.00 93.75 306 PHE A C 1
ATOM 2540 O O . PHE A 1 306 ? -3.439 24.143 -11.709 1.00 93.75 306 PHE A O 1
ATOM 2547 N N . GLY A 1 307 ? -1.269 23.601 -11.733 1.00 90.44 307 GLY A N 1
ATOM 2548 C CA . GLY A 1 307 ? -1.440 22.440 -12.599 1.00 90.44 307 GLY A CA 1
ATOM 2549 C C . GLY A 1 307 ? -1.526 21.138 -11.819 1.00 90.44 307 GLY A C 1
ATOM 2550 O O . GLY A 1 307 ? -0.648 20.828 -11.022 1.00 90.44 307 GLY A O 1
ATOM 2551 N N . TYR A 1 308 ? -2.535 20.337 -12.126 1.00 92.62 308 TYR A N 1
ATOM 2552 C CA . TYR A 1 308 ? -2.632 18.948 -11.699 1.00 92.62 308 TYR A CA 1
ATOM 2553 C C . TYR A 1 308 ? -3.360 18.125 -12.760 1.00 92.62 308 TYR A C 1
ATOM 2555 O O . TYR A 1 308 ? -4.039 18.654 -13.648 1.00 92.62 308 TYR A O 1
ATOM 2563 N N . LYS A 1 309 ? -3.201 16.808 -12.672 1.00 95.12 309 LYS A N 1
ATOM 2564 C CA . LYS A 1 309 ? -4.059 15.841 -13.351 1.00 95.12 309 LYS A CA 1
ATOM 2565 C C . LYS A 1 309 ? -5.132 15.365 -12.388 1.00 95.12 309 LYS A C 1
ATOM 2567 O O . LYS A 1 309 ? -4.805 15.049 -11.251 1.00 95.12 309 LYS A O 1
ATOM 2572 N N . THR A 1 310 ? -6.374 15.344 -12.859 1.00 97.12 310 THR A N 1
ATOM 2573 C CA . THR A 1 310 ? -7.534 14.850 -12.113 1.00 97.12 310 THR A CA 1
ATOM 2574 C C . THR A 1 310 ? -7.880 13.457 -12.601 1.00 97.12 310 THR A C 1
ATOM 2576 O O . THR A 1 310 ? -7.971 13.227 -13.811 1.00 97.12 310 THR A O 1
ATOM 2579 N N . PHE A 1 311 ? -8.102 12.556 -11.657 1.00 98.25 311 PHE A N 1
ATOM 2580 C CA . PHE A 1 311 ? -8.524 11.193 -11.916 1.00 98.25 311 PHE A CA 1
ATOM 2581 C C . PHE A 1 311 ? -9.762 10.867 -11.096 1.00 98.25 311 PHE A C 1
ATOM 2583 O O . PHE A 1 311 ? -9.834 11.258 -9.939 1.00 98.25 311 PHE A O 1
ATOM 2590 N N . ALA A 1 312 ? -10.701 10.129 -11.678 1.00 98.25 312 ALA A N 1
ATOM 2591 C CA . ALA A 1 312 ? -11.772 9.490 -10.925 1.00 98.25 312 ALA A CA 1
ATOM 2592 C C . ALA A 1 312 ? -11.331 8.089 -10.486 1.00 98.25 312 ALA A C 1
ATOM 2594 O O . ALA A 1 312 ? -10.680 7.370 -11.252 1.00 98.25 312 ALA A O 1
ATOM 2595 N N . GLU A 1 313 ? -11.692 7.689 -9.270 1.00 98.12 313 GLU A N 1
ATOM 2596 C CA . GLU A 1 313 ? -11.451 6.334 -8.773 1.00 98.12 313 GLU A CA 1
ATOM 2597 C C . GLU A 1 313 ? -12.499 5.360 -9.320 1.00 98.12 313 GLU A C 1
ATOM 2599 O O . GLU A 1 313 ? -13.699 5.573 -9.155 1.00 98.12 313 GLU A O 1
ATOM 2604 N N . ALA A 1 314 ? -12.081 4.255 -9.933 1.00 98.31 314 ALA A N 1
ATOM 2605 C CA . ALA A 1 314 ? -12.993 3.203 -10.366 1.00 98.31 314 ALA A CA 1
ATOM 2606 C C . ALA A 1 314 ? -13.497 2.361 -9.182 1.00 98.31 314 ALA A C 1
ATOM 2608 O O . ALA A 1 314 ? -12.714 1.897 -8.342 1.00 98.31 314 ALA A O 1
ATOM 2609 N N . CYS A 1 315 ? -14.804 2.093 -9.146 1.00 98.31 315 CYS A N 1
ATOM 2610 C CA . CYS A 1 315 ? -15.381 1.138 -8.211 1.00 98.31 315 CYS A CA 1
ATOM 2611 C C . CYS A 1 315 ? -14.961 -0.285 -8.600 1.00 98.31 315 CYS A C 1
ATOM 2613 O O . CYS A 1 315 ? -15.266 -0.768 -9.695 1.00 98.31 315 CYS A O 1
ATOM 2615 N N . GLN A 1 316 ? -14.294 -0.989 -7.680 1.00 97.81 316 GLN A N 1
ATOM 2616 C CA . GLN A 1 316 ? -13.745 -2.325 -7.943 1.00 97.81 316 GLN A CA 1
ATOM 2617 C C . GLN A 1 316 ? -14.821 -3.399 -8.142 1.00 97.81 316 GLN A C 1
ATOM 2619 O O . GLN A 1 316 ? -14.504 -4.494 -8.602 1.00 97.81 316 GLN A O 1
ATOM 2624 N N . ALA A 1 317 ? -16.078 -3.085 -7.818 1.00 97.88 317 ALA A N 1
ATOM 2625 C CA . ALA A 1 317 ? -17.227 -3.967 -7.968 1.00 97.88 317 ALA A CA 1
ATOM 2626 C C . ALA A 1 317 ? -17.871 -3.932 -9.366 1.00 97.88 317 ALA A C 1
ATOM 2628 O O . ALA A 1 317 ? -18.857 -4.629 -9.585 1.00 97.88 317 ALA A O 1
ATOM 2629 N N . THR A 1 318 ? -17.371 -3.126 -10.303 1.00 98.56 318 THR A N 1
ATOM 2630 C CA . THR A 1 318 ? -17.938 -3.025 -11.660 1.00 98.56 318 THR A CA 1
ATOM 2631 C C . THR A 1 318 ? -17.264 -4.010 -12.616 1.00 98.56 318 THR A C 1
ATOM 2633 O O . THR A 1 318 ? -16.053 -4.238 -12.536 1.00 98.56 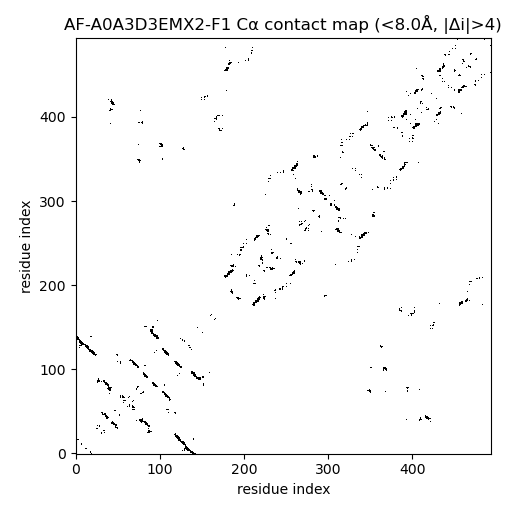318 THR A O 1
ATOM 2636 N N . ASP A 1 319 ? -18.043 -4.624 -13.512 1.00 98.31 319 ASP A N 1
ATOM 2637 C CA . ASP A 1 319 ? -17.493 -5.582 -14.483 1.00 98.31 319 ASP A CA 1
ATOM 2638 C C . ASP A 1 319 ? -16.613 -4.880 -15.502 1.00 98.31 319 ASP A C 1
ATOM 2640 O O . ASP A 1 319 ? -15.534 -5.363 -15.824 1.00 98.31 319 ASP A O 1
ATOM 2644 N N . GLU A 1 320 ? -17.026 -3.696 -15.941 1.00 98.56 320 GLU A N 1
ATOM 2645 C CA . GLU A 1 320 ? -16.303 -2.895 -16.913 1.00 98.56 320 GLU A CA 1
ATOM 2646 C C . GLU A 1 320 ? -14.907 -2.525 -16.402 1.00 98.56 320 GLU A C 1
ATOM 2648 O O . GLU A 1 320 ? -13.942 -2.552 -17.170 1.00 98.56 320 GLU A O 1
ATOM 2653 N N . TRP A 1 321 ? -14.760 -2.228 -15.102 1.00 98.69 321 TRP A N 1
ATOM 2654 C CA . TRP A 1 321 ? -13.435 -1.999 -14.531 1.00 98.69 321 TRP A CA 1
ATOM 2655 C C . TRP A 1 321 ? -12.606 -3.276 -14.475 1.00 98.69 321 TRP A C 1
ATOM 2657 O O . TRP A 1 321 ? -11.437 -3.270 -14.865 1.00 98.69 321 TRP A O 1
ATOM 2667 N N . ARG A 1 322 ? -13.200 -4.388 -14.027 1.00 98.69 322 ARG A N 1
ATOM 2668 C CA . ARG A 1 322 ? -12.516 -5.685 -13.997 1.00 98.69 322 ARG A CA 1
ATOM 2669 C C . ARG A 1 322 ? -12.029 -6.087 -15.389 1.00 98.69 322 ARG A C 1
ATOM 2671 O O . ARG A 1 322 ? -10.874 -6.484 -15.533 1.00 98.69 322 ARG A O 1
ATOM 2678 N N . ASP A 1 323 ? -12.868 -5.949 -16.406 1.00 98.75 323 ASP A N 1
ATOM 2679 C CA . ASP A 1 323 ? -12.520 -6.245 -17.792 1.00 98.75 323 ASP A CA 1
ATOM 2680 C C . ASP A 1 323 ? -11.398 -5.334 -18.282 1.00 98.75 323 ASP A C 1
ATOM 2682 O O . ASP A 1 323 ? -10.443 -5.821 -18.893 1.00 98.75 323 ASP A O 1
ATOM 2686 N N . LYS A 1 324 ? -11.433 -4.041 -17.927 1.00 98.69 324 LYS A N 1
ATOM 2687 C CA . LYS A 1 324 ? -10.358 -3.107 -18.271 1.00 98.69 324 LYS A CA 1
ATOM 2688 C C . LYS A 1 324 ? -9.028 -3.459 -17.603 1.00 98.69 324 LYS A C 1
ATOM 2690 O O . LYS A 1 324 ? -7.980 -3.378 -18.246 1.00 98.69 324 LYS A O 1
ATOM 2695 N N . LEU A 1 325 ? -9.043 -3.899 -16.343 1.00 98.81 325 LEU A N 1
ATOM 2696 C CA . LEU A 1 325 ? -7.848 -4.423 -15.674 1.00 98.81 325 LEU A CA 1
ATOM 2697 C C . LEU A 1 325 ? -7.291 -5.632 -16.436 1.00 98.81 325 LEU A C 1
ATOM 2699 O O . LEU A 1 325 ? -6.100 -5.675 -16.735 1.00 98.81 325 LEU A O 1
ATOM 2703 N N . LEU A 1 326 ? -8.136 -6.593 -16.813 1.00 98.88 326 LEU A N 1
ATOM 2704 C CA . LEU A 1 326 ? -7.688 -7.782 -17.545 1.00 98.88 326 LEU A CA 1
ATOM 2705 C C . LEU A 1 326 ? -7.175 -7.457 -18.954 1.00 98.88 326 LEU A C 1
ATOM 2707 O O . LEU A 1 326 ? -6.183 -8.042 -19.393 1.00 98.88 326 LEU A O 1
ATOM 2711 N N . GLU A 1 327 ? -7.815 -6.519 -19.650 1.00 98.62 327 GLU A N 1
ATOM 2712 C CA . GLU A 1 327 ? -7.360 -5.983 -20.935 1.00 98.62 327 GLU A CA 1
ATOM 2713 C C . GLU A 1 327 ? -5.952 -5.387 -20.804 1.00 98.62 327 GLU A C 1
ATOM 2715 O O . GLU A 1 327 ? -5.040 -5.798 -21.521 1.00 98.62 327 GLU A O 1
ATOM 2720 N N . ASN A 1 328 ? -5.735 -4.507 -19.823 1.00 98.50 328 ASN A N 1
ATOM 2721 C CA . ASN A 1 328 ? -4.433 -3.888 -19.565 1.00 98.50 328 ASN A CA 1
ATOM 2722 C C . ASN A 1 328 ? -3.349 -4.923 -19.221 1.00 98.50 328 ASN A C 1
ATOM 2724 O O . ASN A 1 328 ? -2.182 -4.766 -19.592 1.00 98.50 328 ASN A O 1
ATOM 2728 N N . GLY A 1 329 ? -3.726 -6.008 -18.543 1.00 98.50 329 GLY A N 1
ATOM 2729 C CA . GLY A 1 329 ? -2.842 -7.136 -18.259 1.00 98.50 329 GLY A CA 1
ATOM 2730 C C . GLY A 1 329 ? -2.394 -7.843 -19.528 1.00 98.50 329 GLY A C 1
ATOM 2731 O O . GLY A 1 329 ? -1.197 -8.037 -19.727 1.00 98.50 329 GLY A O 1
ATOM 2732 N N . LYS A 1 330 ? -3.342 -8.161 -20.416 1.00 98.62 330 LYS A N 1
ATOM 2733 C CA . LYS A 1 330 ? -3.069 -8.786 -21.719 1.00 98.62 330 LYS A CA 1
ATOM 2734 C C . LYS A 1 330 ? -2.214 -7.889 -22.612 1.00 98.62 330 LYS A C 1
ATOM 2736 O O . LYS A 1 330 ? -1.264 -8.378 -23.217 1.00 98.62 330 LYS A O 1
ATOM 2741 N N . VAL A 1 331 ? -2.498 -6.585 -22.645 1.00 98.19 331 VAL A N 1
ATOM 2742 C CA . VAL A 1 331 ? -1.684 -5.605 -23.381 1.00 98.19 331 VAL A CA 1
ATOM 2743 C C . VAL A 1 331 ? -0.242 -5.633 -22.886 1.00 98.19 331 VAL A C 1
ATOM 2745 O O . VAL A 1 331 ? 0.665 -5.813 -23.692 1.00 98.19 331 VAL A O 1
ATOM 2748 N N . LYS A 1 332 ? -0.003 -5.545 -21.571 1.00 97.88 332 LYS A N 1
ATOM 2749 C CA . LYS A 1 332 ? 1.360 -5.642 -21.025 1.00 97.88 332 LYS A CA 1
ATOM 2750 C C . LYS A 1 332 ? 2.040 -6.962 -21.381 1.00 97.88 332 LYS A C 1
ATOM 2752 O O . LYS A 1 332 ? 3.179 -6.949 -21.833 1.00 97.88 332 LYS A O 1
ATOM 2757 N N . LEU A 1 333 ? 1.345 -8.086 -21.195 1.00 98.50 333 LEU A N 1
ATOM 2758 C CA . LEU A 1 333 ? 1.880 -9.418 -21.489 1.00 98.50 333 LEU A CA 1
ATOM 2759 C C . LEU A 1 333 ? 2.224 -9.601 -22.975 1.00 98.50 333 LEU A C 1
ATOM 2761 O O . LEU A 1 333 ? 3.121 -10.375 -23.286 1.00 98.50 333 LEU A O 1
ATOM 2765 N N . SER A 1 334 ? 1.593 -8.854 -23.889 1.00 97.94 334 SER A N 1
ATOM 2766 C CA . SER A 1 334 ? 1.928 -8.894 -25.321 1.00 97.94 334 SER A CA 1
ATOM 2767 C C . SER A 1 334 ? 3.347 -8.400 -25.648 1.00 97.94 334 SER A C 1
ATOM 2769 O O . SER A 1 334 ? 3.884 -8.751 -26.701 1.00 97.94 334 SER A O 1
ATOM 2771 N N . PHE A 1 335 ? 3.976 -7.632 -24.746 1.00 98.44 335 PHE A N 1
ATOM 2772 C CA . PHE A 1 335 ? 5.384 -7.221 -24.848 1.00 98.44 335 PHE A CA 1
ATOM 2773 C C . PHE A 1 335 ? 6.355 -8.209 -24.185 1.00 98.44 335 PHE A C 1
ATOM 2775 O O . PHE A 1 335 ? 7.555 -7.952 -24.161 1.00 98.44 335 PHE A O 1
ATOM 2782 N N . ASP A 1 336 ? 5.833 -9.312 -23.645 1.00 98.25 336 ASP A N 1
ATOM 2783 C CA . ASP A 1 336 ? 6.563 -10.374 -22.953 1.00 98.25 336 ASP A CA 1
ATOM 2784 C C . ASP A 1 336 ? 7.435 -9.947 -21.738 1.00 98.25 336 ASP A C 1
ATOM 2786 O O . ASP A 1 336 ? 8.500 -10.527 -21.512 1.00 98.25 336 ASP A O 1
ATOM 2790 N N . PRO A 1 337 ? 7.016 -8.981 -20.888 1.00 98.44 337 PRO A N 1
ATOM 2791 C CA . PRO A 1 337 ? 7.766 -8.635 -19.679 1.00 98.44 337 PRO A CA 1
ATOM 2792 C C . PRO A 1 337 ? 7.744 -9.789 -18.672 1.00 98.44 337 PRO A C 1
ATOM 2794 O O . PRO A 1 337 ? 6.828 -10.609 -18.682 1.00 98.44 337 PRO A O 1
ATOM 2797 N N . ASP A 1 338 ? 8.709 -9.845 -17.762 1.00 98.75 338 ASP A N 1
ATOM 2798 C CA . ASP A 1 338 ? 8.748 -10.822 -16.664 1.00 98.75 338 ASP A CA 1
ATOM 2799 C C . ASP A 1 338 ? 7.634 -10.590 -15.641 1.00 98.75 338 ASP A C 1
ATOM 2801 O O . ASP A 1 338 ? 7.149 -11.528 -15.009 1.00 98.75 338 ASP A O 1
ATOM 2805 N N . SER A 1 339 ? 7.200 -9.338 -15.486 1.00 98.62 339 SER A N 1
ATOM 2806 C CA . SER A 1 339 ? 6.149 -8.969 -14.547 1.00 98.62 339 SER A CA 1
ATOM 2807 C C . SER A 1 339 ? 5.193 -7.919 -15.102 1.00 98.62 339 SER A C 1
ATOM 2809 O O . SER A 1 339 ? 5.580 -6.961 -15.782 1.00 98.62 339 SER A O 1
ATOM 2811 N N . ILE A 1 340 ? 3.920 -8.061 -14.743 1.00 98.56 340 ILE A N 1
ATOM 2812 C CA . ILE A 1 340 ? 2.932 -6.998 -14.878 1.00 98.56 340 ILE A CA 1
ATOM 2813 C C . ILE A 1 340 ? 2.720 -6.336 -13.518 1.00 98.56 340 ILE A C 1
ATOM 2815 O O . ILE A 1 340 ? 2.410 -6.991 -12.528 1.00 98.56 340 ILE A O 1
ATOM 2819 N N . PHE A 1 341 ? 2.851 -5.012 -13.464 1.00 98.56 341 PHE A N 1
ATOM 2820 C CA . PHE A 1 341 ? 2.684 -4.260 -12.223 1.00 98.56 341 PHE A CA 1
ATOM 2821 C C . PHE A 1 341 ? 1.417 -3.409 -12.270 1.00 98.56 341 PHE A C 1
ATOM 2823 O O . PHE A 1 341 ? 1.197 -2.711 -13.261 1.00 98.56 341 PHE A O 1
ATOM 2830 N N . TYR A 1 342 ? 0.589 -3.472 -11.228 1.00 98.50 342 TYR A N 1
ATOM 2831 C CA . TYR A 1 342 ? -0.572 -2.598 -11.055 1.00 98.50 342 TYR A CA 1
ATOM 2832 C C . TYR A 1 342 ? -0.385 -1.721 -9.831 1.00 98.50 342 TYR A C 1
ATOM 2834 O O . TYR A 1 342 ? -0.512 -2.159 -8.695 1.00 98.50 342 TYR A O 1
ATOM 2842 N N . ASP A 1 343 ? -0.098 -0.460 -10.077 1.00 97.25 343 ASP A N 1
ATOM 2843 C CA . ASP A 1 343 ? 0.025 0.554 -9.056 1.00 97.25 343 ASP A CA 1
ATOM 2844 C C . ASP A 1 343 ? -1.308 0.821 -8.376 1.00 97.25 343 ASP A C 1
ATOM 2846 O O . ASP A 1 343 ? -2.376 0.700 -8.988 1.00 97.25 343 ASP A O 1
ATOM 2850 N N . GLN A 1 344 ? -1.213 1.206 -7.109 1.00 95.75 344 GLN A N 1
ATOM 2851 C CA . GLN A 1 344 ? -2.308 1.614 -6.239 1.00 95.75 344 GLN A CA 1
ATOM 2852 C C . GLN A 1 344 ? -3.411 0.590 -5.970 1.00 95.75 344 GLN A C 1
ATOM 2854 O O . GLN A 1 344 ? -3.988 0.640 -4.900 1.00 95.75 344 GLN A O 1
ATOM 2859 N N . ILE A 1 345 ? -3.727 -0.385 -6.819 1.00 96.81 345 ILE A N 1
ATOM 2860 C CA . ILE A 1 345 ? -4.841 -1.304 -6.517 1.00 96.81 345 ILE A CA 1
ATOM 2861 C C . ILE A 1 345 ? -4.628 -2.065 -5.199 1.00 96.81 345 ILE A C 1
ATOM 2863 O O . ILE A 1 345 ? -5.563 -2.189 -4.417 1.00 96.81 345 ILE A O 1
ATOM 2867 N N . GLY A 1 346 ? -3.397 -2.450 -4.861 1.00 94.69 346 GLY A N 1
ATOM 2868 C CA . GLY A 1 346 ? -3.064 -3.084 -3.573 1.00 94.69 346 GLY A CA 1
ATOM 2869 C C . GLY A 1 346 ? -2.947 -2.120 -2.389 1.00 94.69 346 GLY A C 1
ATOM 2870 O O . GLY A 1 346 ? -2.712 -2.562 -1.269 1.00 94.69 346 GLY A O 1
ATOM 2871 N N . GLY A 1 347 ? -3.105 -0.817 -2.628 1.00 88.75 347 GLY A N 1
ATOM 2872 C CA . GLY A 1 347 ? -2.725 0.248 -1.704 1.00 88.75 347 GLY A CA 1
ATOM 2873 C C . GLY A 1 347 ? -3.446 1.574 -1.895 1.00 88.75 347 GLY A C 1
ATOM 2874 O O . GLY A 1 347 ? -2.931 2.603 -1.490 1.00 88.75 347 GLY A O 1
ATOM 2875 N N . HIS A 1 348 ? -4.603 1.599 -2.535 1.00 93.81 348 HIS A N 1
ATOM 2876 C CA . HIS A 1 348 ? -5.469 2.766 -2.598 1.00 93.81 348 HIS A CA 1
ATOM 2877 C C . HIS A 1 348 ? -6.528 2.598 -1.526 1.00 93.81 348 HIS A C 1
ATOM 2879 O O . HIS A 1 348 ? -6.949 1.467 -1.259 1.00 93.81 348 HIS A O 1
ATOM 2885 N N . HIS A 1 349 ? -6.996 3.695 -0.944 1.00 92.44 349 HIS A N 1
ATOM 2886 C CA . HIS A 1 349 ? -8.053 3.636 0.057 1.00 92.44 349 HIS A CA 1
ATOM 2887 C C . HIS A 1 349 ? -9.264 2.849 -0.470 1.00 92.44 349 HIS A C 1
ATOM 2889 O O . HIS A 1 349 ? -9.686 2.995 -1.626 1.00 92.44 349 HIS A O 1
ATOM 2895 N N . CYS A 1 350 ? -9.796 1.964 0.369 1.00 93.12 350 CYS A N 1
ATOM 2896 C CA . CYS A 1 350 ? -11.028 1.226 0.101 1.00 93.12 350 CYS A CA 1
ATOM 2897 C C . CYS A 1 350 ? -12.217 2.028 0.641 1.00 93.12 350 CYS A C 1
ATOM 2899 O O . CYS A 1 350 ? -12.891 1.591 1.576 1.00 93.12 350 CYS A O 1
ATOM 2901 N N . TRP A 1 351 ? -12.417 3.237 0.100 1.00 94.88 351 TRP A N 1
ATOM 2902 C CA . TRP A 1 351 ? -13.530 4.101 0.484 1.00 94.88 351 TRP A CA 1
ATOM 2903 C C . TRP A 1 351 ? -14.867 3.399 0.257 1.00 94.88 351 TRP A C 1
ATOM 2905 O O . TRP A 1 351 ? -15.011 2.605 -0.677 1.00 94.88 351 TRP A O 1
ATOM 2915 N N . LEU A 1 352 ? -15.844 3.719 1.105 1.00 97.31 352 LEU A N 1
ATOM 2916 C CA . LEU A 1 352 ? -17.207 3.241 0.927 1.00 97.31 352 LEU A CA 1
ATOM 2917 C C . LEU A 1 352 ? -17.775 3.818 -0.370 1.00 97.31 352 LEU A C 1
ATOM 2919 O O . LEU A 1 352 ? -17.678 5.018 -0.611 1.00 97.31 352 LEU A O 1
ATOM 2923 N N . CYS A 1 353 ? -18.369 2.963 -1.195 1.00 97.75 353 CYS A N 1
ATOM 2924 C CA . CYS A 1 353 ? -19.084 3.395 -2.388 1.00 97.75 353 CYS A CA 1
ATOM 2925 C C . CYS A 1 353 ? -20.589 3.408 -2.123 1.00 97.75 353 CYS A C 1
ATOM 2927 O O . CYS A 1 353 ? -21.154 2.388 -1.724 1.00 97.75 353 CYS A O 1
ATOM 2929 N N . PHE A 1 354 ? -21.250 4.533 -2.385 1.00 97.50 354 PHE A N 1
ATOM 2930 C CA . PHE A 1 354 ? -22.691 4.686 -2.160 1.00 97.50 354 PHE A CA 1
ATOM 2931 C C . PHE A 1 354 ? -23.532 4.590 -3.443 1.00 97.50 354 PHE A C 1
ATOM 2933 O O . PHE A 1 354 ? -24.752 4.758 -3.397 1.00 97.50 354 PHE A O 1
ATOM 2940 N N . ASP A 1 355 ? -22.918 4.261 -4.584 1.00 97.69 355 ASP A N 1
ATOM 2941 C CA . ASP A 1 355 ? -23.654 4.002 -5.821 1.00 97.69 355 ASP A CA 1
ATOM 2942 C C . ASP A 1 355 ? -24.284 2.602 -5.811 1.00 97.69 355 ASP A C 1
ATOM 2944 O O . ASP A 1 355 ? -23.647 1.588 -6.101 1.00 97.69 355 ASP A O 1
ATOM 2948 N N . LYS A 1 356 ? -25.579 2.548 -5.493 1.00 96.50 356 LYS A N 1
ATOM 2949 C CA . LYS A 1 356 ? -26.345 1.296 -5.426 1.00 96.50 356 LYS A CA 1
ATOM 2950 C C . LYS A 1 356 ? -26.507 0.576 -6.769 1.00 96.50 356 LYS A C 1
ATOM 2952 O O . LYS A 1 356 ? -27.012 -0.545 -6.778 1.00 96.50 356 LYS A O 1
ATOM 2957 N N . THR A 1 357 ? -26.160 1.211 -7.892 1.00 97.19 357 THR A N 1
ATOM 2958 C CA . THR A 1 357 ? -26.243 0.578 -9.218 1.00 97.19 357 THR A CA 1
ATOM 2959 C C . THR A 1 357 ? -25.076 -0.373 -9.482 1.00 97.19 357 THR A C 1
ATOM 2961 O O . THR A 1 357 ? -25.157 -1.216 -10.374 1.00 97.19 357 THR A O 1
ATOM 2964 N N . HIS A 1 358 ? -24.003 -0.287 -8.689 1.00 98.12 358 HIS A N 1
ATOM 2965 C CA . HIS A 1 358 ? -22.857 -1.190 -8.776 1.00 98.12 358 HIS A CA 1
ATOM 2966 C C . HIS A 1 358 ? -23.141 -2.509 -8.047 1.00 98.12 358 HIS A C 1
ATOM 2968 O O . HIS A 1 358 ? -24.049 -2.609 -7.223 1.00 98.12 358 HIS A O 1
ATOM 2974 N N . LYS A 1 359 ? -22.334 -3.551 -8.295 1.00 97.44 359 LYS A N 1
ATOM 2975 C CA . LYS A 1 359 ? -22.605 -4.914 -7.786 1.00 97.44 359 LYS A CA 1
ATOM 2976 C C . LYS A 1 359 ? -22.643 -5.056 -6.269 1.00 97.44 359 LYS A C 1
ATOM 2978 O O . LYS A 1 359 ? -23.209 -6.019 -5.759 1.00 97.44 359 LYS A O 1
ATOM 2983 N N . HIS A 1 360 ? -22.025 -4.136 -5.537 1.00 96.50 360 HIS A N 1
ATOM 2984 C CA . HIS A 1 360 ? -22.105 -4.134 -4.082 1.00 96.50 360 HIS A CA 1
ATOM 2985 C C . HIS A 1 360 ? -23.480 -3.679 -3.560 1.00 96.50 360 HIS A C 1
ATOM 2987 O O . HIS A 1 360 ? -23.760 -3.846 -2.374 1.00 96.50 360 HIS A O 1
ATOM 2993 N N . GLY A 1 361 ? -24.351 -3.125 -4.413 1.00 95.94 361 GLY A N 1
ATOM 2994 C CA . GLY A 1 361 ? -25.651 -2.594 -4.012 1.00 95.94 361 GLY A CA 1
ATOM 2995 C C . GLY A 1 361 ? -25.488 -1.580 -2.881 1.00 95.94 361 GLY A C 1
ATOM 2996 O O . GLY A 1 361 ? -24.640 -0.695 -2.949 1.00 95.94 361 GLY A O 1
ATOM 2997 N N . ASN A 1 362 ? -26.233 -1.756 -1.791 1.00 94.31 362 ASN A N 1
ATOM 2998 C CA . ASN A 1 362 ? -26.142 -0.879 -0.617 1.00 94.31 362 ASN A CA 1
ATOM 2999 C C . ASN A 1 362 ? -24.956 -1.193 0.320 1.00 94.31 362 ASN A C 1
ATOM 3001 O O . ASN A 1 362 ? -24.796 -0.524 1.337 1.00 94.31 362 ASN A O 1
ATOM 3005 N N . ARG A 1 363 ? -24.130 -2.204 0.019 1.00 95.81 363 ARG A N 1
ATOM 3006 C CA . ARG A 1 363 ? -22.999 -2.639 0.859 1.00 95.81 363 ARG A CA 1
ATOM 3007 C C . ARG A 1 363 ? -21.686 -2.033 0.380 1.00 95.81 363 ARG A C 1
ATOM 3009 O O . ARG A 1 363 ? -20.818 -2.716 -0.163 1.00 95.81 363 ARG A O 1
ATOM 3016 N N . GLY A 1 364 ? -21.557 -0.721 0.563 1.00 95.38 364 GLY A N 1
ATOM 3017 C CA . GLY A 1 364 ? -20.379 0.048 0.149 1.00 95.38 364 GLY A CA 1
ATOM 3018 C C . GLY A 1 364 ? -19.057 -0.406 0.780 1.00 95.38 364 GLY A C 1
ATOM 3019 O O . GLY A 1 364 ? -17.994 -0.058 0.278 1.00 95.38 364 GLY A O 1
ATOM 3020 N N . ASP A 1 365 ? -19.108 -1.213 1.839 1.00 96.38 365 ASP A N 1
ATOM 3021 C CA . ASP A 1 365 ? -17.972 -1.797 2.552 1.00 96.38 365 ASP A CA 1
ATOM 3022 C C . ASP A 1 365 ? -17.355 -3.028 1.860 1.00 96.38 365 ASP A C 1
ATOM 3024 O O . ASP A 1 365 ? -16.346 -3.554 2.327 1.00 96.38 365 ASP A O 1
ATOM 3028 N N . LEU A 1 366 ? -17.913 -3.489 0.734 1.00 96.50 366 LEU A N 1
ATOM 3029 C CA . LEU A 1 366 ? -17.444 -4.682 0.016 1.00 96.50 366 LEU A CA 1
ATOM 3030 C C . LEU A 1 366 ? -16.307 -4.441 -0.991 1.00 96.50 366 LEU A C 1
ATOM 3032 O O . LEU A 1 366 ? -15.875 -5.400 -1.637 1.00 96.50 366 LEU A O 1
ATOM 3036 N N . ASP A 1 367 ? -15.795 -3.215 -1.145 1.00 96.25 367 ASP A N 1
ATOM 3037 C CA . ASP A 1 367 ? -14.695 -2.928 -2.085 1.00 96.25 367 ASP A CA 1
ATOM 3038 C C . ASP A 1 367 ? -13.503 -3.901 -1.955 1.00 96.25 367 ASP A C 1
ATOM 3040 O O . ASP A 1 367 ? -13.102 -4.461 -2.983 1.00 96.25 367 ASP A O 1
ATOM 3044 N N . PRO A 1 368 ? -12.985 -4.216 -0.746 1.00 96.94 368 PRO A N 1
ATOM 3045 C CA . PRO A 1 368 ? -11.849 -5.127 -0.606 1.00 96.94 368 PRO A CA 1
ATOM 3046 C C . PRO A 1 368 ? -12.112 -6.524 -1.174 1.00 96.94 368 PRO A C 1
ATOM 3048 O O . PRO A 1 368 ? -11.229 -7.111 -1.800 1.00 96.94 368 PRO A O 1
ATOM 3051 N N . LYS A 1 369 ? -13.336 -7.046 -1.014 1.00 96.38 369 LYS A N 1
ATOM 3052 C CA . LYS A 1 369 ? -13.741 -8.356 -1.540 1.00 96.38 369 LYS A CA 1
ATOM 3053 C C . LYS A 1 369 ? -13.690 -8.378 -3.065 1.00 96.38 369 LYS A C 1
ATOM 3055 O O . LYS A 1 369 ? -13.115 -9.294 -3.656 1.00 96.38 369 LYS A O 1
ATOM 3060 N N . TYR A 1 370 ? -14.267 -7.365 -3.710 1.00 97.69 370 TYR A N 1
ATOM 3061 C CA . TYR A 1 370 ? -14.256 -7.257 -5.170 1.00 97.69 370 TYR A CA 1
ATOM 3062 C C . TYR A 1 370 ? -12.844 -7.040 -5.711 1.00 97.69 370 TYR A C 1
ATOM 3064 O O . TYR A 1 370 ? -12.434 -7.689 -6.672 1.00 97.69 370 TYR A O 1
ATOM 3072 N N . ARG A 1 371 ? -12.058 -6.208 -5.031 1.00 97.38 371 ARG A N 1
ATOM 3073 C CA . ARG A 1 371 ? -10.659 -5.947 -5.360 1.00 97.38 371 ARG A CA 1
ATOM 3074 C C . ARG A 1 371 ? -9.777 -7.194 -5.239 1.00 97.38 371 ARG A C 1
ATOM 3076 O O . ARG A 1 371 ? -8.989 -7.468 -6.141 1.00 97.38 371 ARG A O 1
ATOM 3083 N N . ALA A 1 372 ? -9.948 -8.004 -4.192 1.00 97.12 372 ALA A N 1
ATOM 3084 C CA . ALA A 1 372 ? -9.300 -9.315 -4.075 1.00 97.12 372 ALA A CA 1
ATOM 3085 C C . ALA A 1 372 ? -9.714 -10.258 -5.222 1.00 97.12 372 ALA A C 1
ATOM 3087 O O . ALA A 1 372 ? -8.879 -10.960 -5.797 1.00 97.12 372 ALA A O 1
ATOM 3088 N N . GLY A 1 373 ? -10.989 -10.220 -5.625 1.00 97.62 373 GLY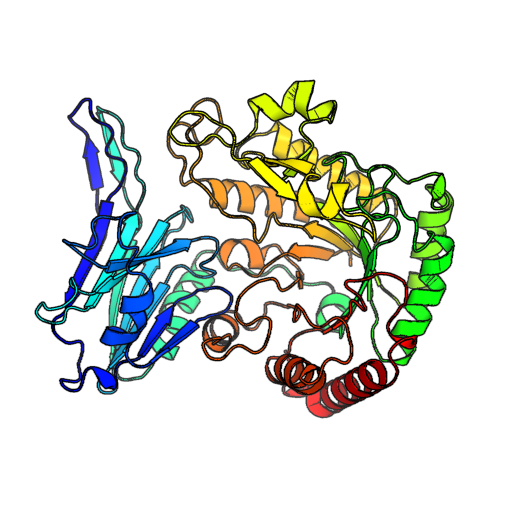 A N 1
ATOM 3089 C CA . GLY A 1 373 ? -11.480 -10.906 -6.823 1.00 97.62 373 GLY A CA 1
ATOM 3090 C C . GLY A 1 373 ? -10.785 -10.448 -8.112 1.00 97.62 373 GLY A C 1
ATOM 3091 O O . GLY A 1 373 ? -10.405 -11.285 -8.935 1.00 97.62 373 GLY A O 1
ATOM 3092 N N . ASN A 1 374 ? -10.551 -9.142 -8.263 1.00 98.56 374 ASN A N 1
ATOM 3093 C CA . ASN A 1 374 ? -9.815 -8.575 -9.395 1.00 98.56 374 ASN A CA 1
ATOM 3094 C C . ASN A 1 374 ? -8.354 -9.038 -9.394 1.00 98.56 374 ASN A C 1
ATOM 3096 O O . ASN A 1 374 ? -7.860 -9.469 -10.434 1.00 98.56 374 ASN A O 1
ATOM 3100 N N . PHE A 1 375 ? -7.681 -9.062 -8.239 1.00 98.25 375 PHE A N 1
ATOM 3101 C CA . PHE A 1 375 ? -6.336 -9.637 -8.119 1.00 98.25 375 PHE A CA 1
ATOM 3102 C C . PHE A 1 375 ? -6.278 -11.105 -8.530 1.00 98.25 375 PHE A C 1
ATOM 3104 O O . PHE A 1 375 ? -5.419 -11.485 -9.327 1.00 98.25 375 PHE A O 1
ATOM 3111 N N . LYS A 1 376 ? -7.222 -11.922 -8.052 1.00 97.75 376 LYS A N 1
ATOM 3112 C CA . LYS A 1 376 ? -7.326 -13.330 -8.450 1.00 97.75 376 LYS A CA 1
ATOM 3113 C C . LYS A 1 376 ? -7.498 -13.478 -9.964 1.00 97.75 376 LYS A C 1
ATOM 3115 O O . LYS A 1 376 ? -6.864 -14.338 -10.570 1.00 97.75 376 LYS A O 1
ATOM 3120 N N . ALA A 1 377 ? -8.327 -12.635 -10.580 1.00 98.56 377 ALA A N 1
ATOM 3121 C CA . ALA A 1 377 ? -8.541 -12.646 -12.024 1.00 98.56 377 ALA A CA 1
ATOM 3122 C C . ALA A 1 377 ? -7.284 -12.221 -12.803 1.00 98.56 377 ALA A C 1
ATOM 3124 O O . ALA A 1 377 ? -6.916 -12.890 -13.765 1.00 98.56 377 ALA A O 1
ATOM 3125 N N . MET A 1 378 ? -6.597 -11.159 -12.366 1.00 98.56 378 MET A N 1
ATOM 3126 C CA . MET A 1 378 ? -5.340 -10.703 -12.972 1.00 98.56 378 MET A CA 1
ATOM 3127 C C . MET A 1 378 ? -4.238 -11.758 -12.855 1.00 98.56 378 MET A C 1
ATOM 3129 O O . MET A 1 378 ? -3.516 -11.990 -13.821 1.00 98.56 378 MET A O 1
ATOM 3133 N N . ARG A 1 379 ? -4.139 -12.446 -11.711 1.00 97.62 379 ARG A N 1
ATOM 3134 C CA . ARG A 1 379 ? -3.199 -13.560 -11.532 1.00 97.62 379 ARG A CA 1
ATOM 3135 C C . ARG A 1 379 ? -3.487 -14.716 -12.490 1.00 97.62 379 ARG A C 1
ATOM 3137 O O . ARG A 1 379 ? -2.556 -15.339 -12.983 1.00 97.62 379 ARG A O 1
ATOM 3144 N N . GLY A 1 380 ? -4.757 -14.963 -12.811 1.00 97.75 380 GLY A N 1
ATOM 3145 C CA . GLY A 1 380 ? -5.165 -15.962 -13.802 1.00 97.75 380 GLY A CA 1
ATOM 3146 C C . GLY A 1 380 ? -4.679 -15.692 -15.234 1.00 97.75 380 GLY A C 1
ATOM 3147 O O . GLY A 1 380 ? -4.810 -16.571 -16.079 1.00 97.75 380 GLY A O 1
ATOM 3148 N N . LEU A 1 381 ? -4.120 -14.508 -15.519 1.00 98.06 381 LEU A N 1
ATOM 3149 C CA . LEU A 1 381 ? -3.480 -14.202 -16.803 1.00 98.06 381 LEU A CA 1
ATOM 3150 C C . LEU A 1 381 ? -2.042 -14.731 -16.902 1.00 98.06 381 LEU A C 1
ATOM 3152 O O . LEU A 1 381 ? -1.494 -14.784 -18.001 1.00 98.06 381 LEU A O 1
ATOM 3156 N N . LEU A 1 382 ? -1.407 -15.049 -15.772 1.00 97.75 382 LEU A N 1
ATOM 3157 C CA . LEU A 1 382 ? 0.011 -15.388 -15.719 1.00 97.75 382 LEU A CA 1
ATOM 3158 C C . LEU A 1 382 ? 0.239 -16.868 -16.033 1.00 97.75 382 LEU A C 1
ATOM 3160 O O . LEU A 1 382 ? -0.511 -17.739 -15.595 1.00 97.75 382 LEU A O 1
ATOM 3164 N N . THR A 1 383 ? 1.330 -17.154 -16.738 1.00 94.62 383 THR A N 1
ATOM 3165 C CA . THR A 1 383 ? 1.790 -18.514 -17.046 1.00 94.62 383 THR A CA 1
ATOM 3166 C C . THR A 1 383 ? 3.297 -18.617 -16.837 1.00 94.62 383 THR A C 1
ATOM 3168 O O . THR A 1 383 ? 4.012 -17.655 -17.116 1.00 94.62 383 THR A O 1
ATOM 3171 N N . GLY A 1 384 ? 3.799 -19.783 -16.427 1.00 93.88 384 GLY A N 1
ATOM 3172 C CA . GLY A 1 384 ? 5.237 -19.994 -16.223 1.00 93.88 384 GLY A CA 1
ATOM 3173 C C . GLY A 1 384 ? 5.807 -19.079 -15.135 1.00 93.88 384 GLY A C 1
ATOM 3174 O O . GLY A 1 384 ? 5.190 -18.906 -14.091 1.00 93.88 384 GLY A O 1
ATOM 3175 N N . GLU A 1 385 ? 6.962 -18.467 -15.402 1.00 96.06 385 GLU A N 1
ATOM 3176 C CA . GLU A 1 385 ? 7.691 -17.605 -14.453 1.00 96.06 385 GLU A CA 1
ATOM 3177 C C . GLU A 1 385 ? 7.212 -16.137 -14.440 1.00 96.06 385 GLU A C 1
ATOM 3179 O O . GLU A 1 385 ? 7.906 -15.261 -13.926 1.00 96.06 385 GLU A O 1
ATOM 3184 N N . LYS A 1 386 ? 6.044 -15.822 -15.016 1.00 98.31 386 LYS A N 1
ATOM 3185 C CA . LYS A 1 386 ? 5.510 -14.450 -15.004 1.00 98.31 386 LYS A CA 1
ATOM 3186 C C . LYS A 1 386 ? 5.016 -14.063 -13.607 1.00 98.31 386 LYS A C 1
ATOM 3188 O O . LYS A 1 386 ? 4.355 -14.858 -12.945 1.00 98.31 386 LYS A O 1
ATOM 3193 N N . ALA A 1 387 ? 5.280 -12.824 -13.196 1.00 98.50 387 ALA A N 1
ATOM 3194 C CA . ALA A 1 387 ? 4.884 -12.298 -11.889 1.00 98.50 387 ALA A CA 1
ATOM 3195 C C . ALA A 1 387 ? 3.822 -11.188 -11.970 1.00 98.50 387 ALA A C 1
ATOM 3197 O O . ALA A 1 387 ? 3.653 -10.511 -12.989 1.00 98.50 387 ALA A O 1
ATOM 3198 N N . LEU A 1 388 ? 3.129 -10.982 -10.852 1.00 98.69 388 LEU A N 1
ATOM 3199 C CA . LEU A 1 388 ? 2.220 -9.870 -10.607 1.00 98.69 388 LEU A CA 1
ATOM 3200 C C . LEU A 1 388 ? 2.667 -9.102 -9.365 1.00 98.69 388 LEU A C 1
ATOM 3202 O O . LEU A 1 388 ? 2.723 -9.645 -8.261 1.00 98.69 388 LEU A O 1
ATOM 3206 N N . GLY A 1 389 ? 2.941 -7.814 -9.552 1.00 98.31 389 GLY A N 1
ATOM 3207 C CA . GLY A 1 389 ? 3.248 -6.891 -8.465 1.00 98.31 389 GLY A CA 1
ATOM 3208 C C . GLY A 1 389 ? 2.203 -5.790 -8.315 1.00 98.31 389 GLY A C 1
ATOM 3209 O O . GLY A 1 389 ? 1.494 -5.448 -9.265 1.00 98.31 389 GLY A O 1
ATOM 3210 N N . SER A 1 390 ? 2.141 -5.205 -7.122 1.00 98.06 390 SER A N 1
ATOM 3211 C CA . SER A 1 390 ? 1.333 -4.014 -6.840 1.00 98.06 390 SER A CA 1
ATOM 3212 C C . SER A 1 390 ? 2.016 -3.108 -5.822 1.00 98.06 390 SER A C 1
ATOM 3214 O O . SER A 1 390 ? 2.954 -3.510 -5.132 1.00 98.06 390 SER A O 1
ATOM 3216 N N . GLU A 1 391 ? 1.548 -1.868 -5.728 1.00 95.75 391 GLU A N 1
ATOM 3217 C CA . GLU A 1 391 ? 1.938 -0.954 -4.660 1.00 95.75 391 GLU A CA 1
ATOM 3218 C C . GLU A 1 391 ? 1.279 -1.339 -3.335 1.00 95.75 391 GLU A C 1
ATOM 3220 O O . GLU A 1 391 ? 0.120 -1.759 -3.319 1.00 95.75 391 GLU A O 1
ATOM 3225 N N . THR A 1 392 ? 2.018 -1.114 -2.243 1.00 94.44 392 THR A N 1
ATOM 3226 C CA . THR A 1 392 ? 1.623 -1.305 -0.839 1.00 94.44 392 THR A CA 1
ATOM 3227 C C . THR A 1 392 ? 1.442 -2.753 -0.422 1.00 94.44 392 THR A C 1
ATOM 3229 O O . THR A 1 392 ? 1.141 -3.635 -1.220 1.00 94.44 392 THR A O 1
ATOM 3232 N N . THR A 1 393 ? 1.631 -2.990 0.871 1.00 95.31 393 THR A N 1
ATOM 3233 C CA . THR A 1 393 ? 1.455 -4.290 1.500 1.00 95.31 393 THR A CA 1
ATOM 3234 C C . THR A 1 393 ? 0.221 -4.275 2.397 1.00 95.31 393 THR A C 1
ATOM 3236 O O . THR A 1 393 ? 0.230 -3.648 3.453 1.00 95.31 393 THR A O 1
ATOM 3239 N N . VAL A 1 394 ? -0.822 -4.992 1.982 1.00 97.00 394 VAL A N 1
ATOM 3240 C CA . VAL A 1 394 ? -2.059 -5.209 2.743 1.00 97.00 394 VAL A CA 1
ATOM 3241 C C . VAL A 1 394 ? -2.359 -6.702 2.731 1.00 97.00 394 VAL A C 1
ATOM 3243 O O . VAL A 1 394 ? -2.274 -7.345 1.683 1.00 97.00 394 VAL A O 1
ATOM 3246 N N . ASP A 1 395 ? -2.683 -7.261 3.891 1.00 97.38 395 ASP A N 1
ATOM 3247 C CA . ASP A 1 395 ? -2.826 -8.699 4.102 1.00 97.38 395 ASP A CA 1
ATOM 3248 C C . ASP A 1 395 ? -3.836 -9.385 3.171 1.00 97.38 395 ASP A C 1
ATOM 3250 O O . ASP A 1 395 ? -3.505 -10.419 2.610 1.00 97.38 395 ASP A O 1
ATOM 3254 N N . ILE A 1 396 ? -5.011 -8.802 2.928 1.00 96.62 396 ILE A N 1
ATOM 3255 C CA . ILE A 1 396 ? -6.047 -9.367 2.050 1.00 96.62 396 ILE A CA 1
ATOM 3256 C C . ILE A 1 396 ? -5.577 -9.482 0.588 1.00 96.62 396 ILE A C 1
ATOM 3258 O O . ILE A 1 396 ? -6.005 -10.379 -0.138 1.00 96.62 396 ILE A O 1
ATOM 3262 N N . PHE A 1 397 ? -4.668 -8.611 0.140 1.00 97.19 397 PHE A N 1
ATOM 3263 C CA . PHE A 1 397 ? -4.184 -8.607 -1.246 1.00 97.19 397 PHE A CA 1
ATOM 3264 C C . PHE A 1 397 ? -2.868 -9.371 -1.420 1.00 97.19 397 PHE A C 1
ATOM 3266 O O . PHE A 1 397 ? -2.608 -9.896 -2.503 1.00 97.19 397 PHE A O 1
ATOM 3273 N N . ALA A 1 398 ? -2.058 -9.469 -0.363 1.00 96.75 398 ALA A N 1
ATOM 3274 C CA . ALA A 1 398 ? -0.743 -10.106 -0.396 1.00 96.75 398 ALA A CA 1
ATOM 3275 C C . ALA A 1 398 ? -0.733 -11.554 -0.927 1.00 96.75 398 ALA A C 1
ATOM 3277 O O . ALA A 1 398 ? 0.168 -11.873 -1.701 1.00 96.75 398 ALA A O 1
ATOM 3278 N N . PRO A 1 399 ? -1.727 -12.421 -0.640 1.00 96.44 399 PRO A N 1
ATOM 3279 C CA . PRO A 1 399 ? -1.762 -13.777 -1.180 1.00 96.44 399 PRO A CA 1
ATOM 3280 C C . PRO A 1 399 ? -1.755 -13.866 -2.708 1.00 96.44 399 PRO A C 1
ATOM 3282 O O . PRO A 1 399 ? -1.324 -14.874 -3.262 1.00 96.44 399 PRO A O 1
ATOM 3285 N N . TYR A 1 400 ? -2.229 -12.827 -3.399 1.00 97.25 400 TYR A N 1
ATOM 3286 C CA . TYR A 1 400 ? -2.348 -12.816 -4.857 1.00 97.25 400 TYR A CA 1
ATOM 3287 C C . TYR A 1 400 ? -1.129 -12.217 -5.568 1.00 97.25 400 TYR A C 1
ATOM 3289 O O . TYR A 1 400 ? -1.043 -12.298 -6.797 1.00 97.25 400 TYR A O 1
ATOM 3297 N N . LEU A 1 401 ? -0.212 -11.609 -4.815 1.00 97.88 401 LEU A N 1
ATOM 3298 C CA . LEU A 1 401 ? 0.907 -10.825 -5.320 1.00 97.88 401 LEU A CA 1
ATOM 3299 C C . LEU A 1 401 ? 2.229 -11.563 -5.103 1.00 97.88 401 LEU A C 1
ATOM 3301 O O . LEU A 1 401 ? 2.464 -12.178 -4.064 1.00 97.88 401 LEU A O 1
ATOM 3305 N N . ASP A 1 402 ? 3.117 -11.476 -6.089 1.00 98.19 402 ASP A N 1
ATOM 3306 C CA . ASP A 1 402 ? 4.451 -12.070 -5.994 1.00 98.19 402 ASP A CA 1
ATOM 3307 C C . ASP A 1 402 ? 5.415 -11.144 -5.245 1.00 98.19 402 ASP A C 1
ATOM 3309 O O . ASP A 1 402 ? 6.289 -11.609 -4.514 1.00 98.19 402 ASP A O 1
ATOM 3313 N N . TYR A 1 403 ? 5.222 -9.829 -5.369 1.00 97.81 403 TYR A N 1
ATOM 3314 C CA . TYR A 1 403 ? 5.968 -8.822 -4.622 1.00 97.81 403 TYR A CA 1
ATOM 3315 C C . TYR A 1 403 ? 5.179 -7.514 -4.468 1.00 97.81 403 TYR A C 1
ATOM 3317 O O . TYR A 1 403 ? 4.259 -7.212 -5.233 1.00 97.81 403 TYR A O 1
ATOM 3325 N N . HIS A 1 404 ? 5.599 -6.702 -3.499 1.00 97.81 404 HIS A N 1
ATOM 3326 C CA . HIS A 1 404 ? 4.985 -5.422 -3.164 1.00 97.81 404 HIS A CA 1
ATOM 3327 C C . HIS A 1 404 ? 5.975 -4.267 -3.296 1.00 97.81 404 HIS A C 1
ATOM 3329 O O . HIS A 1 404 ? 7.060 -4.272 -2.709 1.00 97.81 404 HIS A O 1
ATOM 3335 N N . HIS A 1 405 ? 5.579 -3.225 -4.022 1.00 97.44 405 HIS A N 1
ATOM 3336 C CA . HIS A 1 405 ? 6.296 -1.956 -4.014 1.00 97.44 405 HIS A CA 1
ATOM 3337 C C . HIS A 1 405 ? 5.899 -1.168 -2.764 1.00 97.44 405 HIS A C 1
ATOM 3339 O O . HIS A 1 405 ? 4.778 -0.670 -2.672 1.00 97.44 405 HIS A O 1
ATOM 3345 N N . GLY A 1 406 ? 6.804 -1.074 -1.787 1.00 95.50 406 GLY A N 1
ATOM 3346 C CA . GLY A 1 406 ? 6.532 -0.414 -0.508 1.00 95.50 406 GLY A CA 1
ATOM 3347 C C . GLY A 1 406 ? 6.045 1.027 -0.683 1.00 95.50 406 GLY A C 1
ATOM 3348 O O . GLY A 1 406 ? 6.584 1.762 -1.513 1.00 95.50 406 GLY A O 1
ATOM 3349 N N . CYS A 1 407 ? 5.025 1.437 0.076 1.00 93.25 407 CYS A N 1
ATOM 3350 C CA . CYS A 1 407 ? 4.445 2.785 -0.003 1.00 93.25 407 CYS A CA 1
ATOM 3351 C C . CYS A 1 407 ? 3.654 3.192 1.256 1.00 93.25 407 CYS A C 1
ATOM 3353 O O . CYS A 1 407 ? 2.692 3.952 1.160 1.00 93.25 407 CYS A O 1
ATOM 3355 N N . ASP A 1 408 ? 4.045 2.693 2.434 1.00 93.62 408 ASP A N 1
ATOM 3356 C CA . ASP A 1 408 ? 3.469 3.100 3.722 1.00 93.62 408 ASP A CA 1
ATOM 3357 C C . ASP A 1 408 ? 4.494 3.084 4.872 1.00 93.62 408 ASP A C 1
ATOM 3359 O O . ASP A 1 408 ? 5.625 2.613 4.723 1.00 93.62 408 ASP A O 1
ATOM 3363 N N . LEU A 1 409 ? 4.082 3.613 6.035 1.00 96.00 409 LEU A N 1
ATOM 3364 C CA . LEU A 1 409 ? 4.863 3.610 7.276 1.00 96.00 409 LEU A CA 1
ATOM 3365 C C . LEU A 1 409 ? 5.504 2.233 7.518 1.00 96.00 409 LEU A C 1
ATOM 3367 O O . LEU A 1 409 ? 4.832 1.210 7.447 1.00 96.00 409 LEU A O 1
ATOM 3371 N N . GLY A 1 410 ? 6.805 2.210 7.806 1.00 96.12 410 GLY A N 1
ATOM 3372 C CA . GLY A 1 410 ? 7.576 0.976 7.983 1.00 96.12 410 GLY A CA 1
ATOM 3373 C C . GLY A 1 410 ? 8.283 0.473 6.717 1.00 96.12 410 GLY A C 1
ATOM 3374 O O . GLY A 1 410 ? 9.214 -0.320 6.835 1.00 96.12 410 GLY A O 1
ATOM 3375 N N . ASN A 1 411 ? 7.947 0.964 5.513 1.00 96.56 411 ASN A N 1
ATOM 3376 C CA . ASN A 1 411 ? 8.783 0.754 4.314 1.00 96.56 411 ASN A CA 1
ATOM 3377 C C . ASN A 1 411 ? 10.020 1.678 4.280 1.00 96.56 411 ASN A C 1
ATOM 3379 O O . ASN A 1 411 ? 10.877 1.556 3.406 1.00 96.56 411 ASN A O 1
ATOM 3383 N N . TRP A 1 412 ? 10.128 2.609 5.222 1.00 96.00 412 TRP A N 1
ATOM 3384 C CA . TRP A 1 412 ? 11.301 3.438 5.487 1.00 96.00 412 TRP A CA 1
ATOM 3385 C C . TRP A 1 412 ? 11.458 3.591 7.000 1.00 96.00 412 TRP A C 1
ATOM 3387 O O . TRP A 1 412 ? 10.507 3.365 7.754 1.00 96.00 412 TRP A O 1
ATOM 3397 N N . TYR A 1 413 ? 12.649 3.987 7.445 1.00 96.56 413 TYR A N 1
ATOM 3398 C CA . TYR A 1 413 ? 12.885 4.270 8.852 1.00 96.56 413 TYR A CA 1
ATOM 3399 C C . TYR A 1 413 ? 12.078 5.498 9.275 1.00 96.56 413 TYR A C 1
ATOM 3401 O O . TYR A 1 413 ? 12.256 6.594 8.734 1.00 96.56 413 TYR A O 1
ATOM 3409 N N . ALA A 1 414 ? 11.219 5.302 10.268 1.00 95.38 414 ALA A N 1
ATOM 3410 C CA . ALA A 1 414 ? 10.454 6.332 10.948 1.00 95.38 414 ALA A CA 1
ATOM 3411 C C . ALA A 1 414 ? 10.395 5.980 12.438 1.00 95.38 414 ALA A C 1
ATOM 3413 O O . ALA A 1 414 ? 10.324 4.802 12.774 1.00 95.38 414 ALA A O 1
ATOM 3414 N N . GLU A 1 415 ? 10.388 6.991 13.308 1.00 94.06 415 GLU A N 1
ATOM 3415 C CA . GLU A 1 415 ? 10.454 6.831 14.772 1.00 94.06 415 GLU A CA 1
ATOM 3416 C C . GLU A 1 415 ? 9.415 5.839 15.318 1.00 94.06 415 GLU A C 1
ATOM 3418 O O . GLU A 1 415 ? 9.762 4.923 16.055 1.00 94.06 415 GLU A O 1
ATOM 3423 N N . ASN A 1 416 ? 8.161 5.960 14.875 1.00 95.88 416 ASN A N 1
ATOM 3424 C CA . ASN A 1 416 ? 7.072 5.086 15.323 1.00 95.88 416 ASN A CA 1
ATOM 3425 C C . ASN A 1 416 ? 6.834 3.886 14.393 1.00 95.88 416 ASN A C 1
ATOM 3427 O O . ASN A 1 416 ? 5.896 3.123 14.616 1.00 95.88 416 ASN A O 1
ATOM 3431 N N . GLY A 1 417 ? 7.617 3.735 13.319 1.00 97.25 417 GLY A N 1
ATOM 3432 C CA . GLY A 1 417 ? 7.451 2.644 12.361 1.00 97.25 417 GLY A CA 1
ATOM 3433 C C . GLY A 1 417 ? 7.856 1.308 12.977 1.00 97.25 417 GLY A C 1
ATOM 3434 O O . GLY A 1 417 ? 8.983 1.155 13.444 1.00 97.25 417 GLY A O 1
ATOM 3435 N N . PHE A 1 418 ? 6.956 0.327 12.949 1.00 97.94 418 PHE A N 1
ATOM 3436 C CA . PHE A 1 418 ? 7.145 -0.967 13.605 1.00 97.94 418 PHE A CA 1
ATOM 3437 C C . PHE A 1 418 ? 6.796 -2.138 12.667 1.00 97.94 418 PHE A C 1
ATOM 3439 O O . PHE A 1 418 ? 5.842 -2.881 12.916 1.00 97.94 418 PHE A O 1
ATOM 3446 N N . PRO A 1 419 ? 7.544 -2.320 11.557 1.00 97.62 419 PRO A N 1
ATOM 3447 C CA . PRO A 1 419 ? 7.238 -3.325 10.536 1.00 97.62 419 PRO A CA 1
ATOM 3448 C C . PRO A 1 419 ? 7.284 -4.769 11.044 1.00 97.62 419 PRO A C 1
ATOM 3450 O O . PRO A 1 419 ? 6.728 -5.660 10.406 1.00 97.62 419 PRO A O 1
ATOM 3453 N N . GLN A 1 420 ? 7.916 -5.011 12.196 1.00 97.00 420 GLN A N 1
ATOM 3454 C CA . GLN A 1 420 ? 7.935 -6.308 12.867 1.00 97.00 420 GLN A CA 1
ATOM 3455 C C . GLN A 1 420 ? 6.516 -6.839 13.103 1.00 97.00 420 GLN A C 1
ATOM 3457 O O . GLN A 1 420 ? 6.318 -8.050 13.050 1.00 97.00 420 GLN A O 1
ATOM 3462 N N . MET A 1 421 ? 5.530 -5.953 13.304 1.00 97.88 421 MET A N 1
ATOM 3463 C CA . MET A 1 421 ? 4.124 -6.331 13.459 1.00 97.88 421 MET A CA 1
ATOM 3464 C C . MET A 1 421 ? 3.618 -7.125 12.247 1.00 97.88 421 MET A C 1
ATOM 3466 O O . MET A 1 421 ? 3.081 -8.224 12.404 1.00 97.88 421 MET A O 1
ATOM 3470 N N . TYR A 1 422 ? 3.824 -6.611 11.030 1.00 98.12 422 TYR A N 1
ATOM 3471 C CA . TYR A 1 422 ? 3.444 -7.315 9.806 1.00 98.12 422 TYR A CA 1
ATOM 3472 C C . TYR A 1 422 ? 4.404 -8.454 9.467 1.00 98.12 422 TYR A C 1
ATOM 3474 O O . TYR A 1 422 ? 3.953 -9.571 9.228 1.00 98.12 422 TYR A O 1
ATOM 3482 N N . LEU A 1 423 ? 5.718 -8.202 9.486 1.00 97.00 423 LEU A N 1
ATOM 3483 C CA . LEU A 1 423 ? 6.735 -9.173 9.064 1.00 97.00 423 LEU A CA 1
ATOM 3484 C C . LEU A 1 423 ? 6.739 -10.440 9.922 1.00 97.00 423 LEU A C 1
ATOM 3486 O O . LEU A 1 423 ? 7.050 -11.512 9.421 1.00 97.00 423 LEU A O 1
ATOM 3490 N N . ARG A 1 424 ? 6.363 -10.352 11.202 1.00 96.62 424 ARG A N 1
ATOM 3491 C CA . ARG A 1 424 ? 6.173 -11.544 12.038 1.00 96.62 424 ARG A CA 1
ATOM 3492 C C . ARG A 1 424 ? 4.914 -12.321 11.646 1.00 96.62 424 ARG A C 1
ATOM 3494 O O . ARG A 1 424 ? 4.919 -13.546 11.677 1.00 96.62 424 ARG A O 1
ATOM 3501 N N . THR A 1 425 ? 3.839 -11.616 11.300 1.00 98.12 425 THR A N 1
ATOM 3502 C CA . THR A 1 425 ? 2.542 -12.229 10.974 1.00 98.12 425 THR A CA 1
ATOM 3503 C C . THR A 1 425 ? 2.583 -12.917 9.603 1.00 98.12 425 THR A C 1
ATOM 3505 O O . THR A 1 425 ? 2.124 -14.054 9.458 1.00 98.12 425 THR A O 1
ATOM 3508 N N . PHE A 1 426 ? 3.192 -12.256 8.616 1.00 97.44 426 PHE A N 1
ATOM 3509 C CA . PHE A 1 426 ? 3.301 -12.699 7.224 1.00 97.44 426 PHE A CA 1
ATOM 3510 C C . PHE A 1 426 ? 4.744 -12.539 6.694 1.00 97.44 426 PHE A C 1
ATOM 3512 O O . PHE A 1 426 ? 4.997 -11.684 5.838 1.00 97.44 426 PHE A O 1
ATOM 3519 N N . PRO A 1 427 ? 5.715 -13.321 7.210 1.00 94.50 427 PRO A N 1
ATOM 3520 C CA . PRO A 1 427 ? 7.125 -13.230 6.812 1.00 94.50 427 PRO A CA 1
ATOM 3521 C C . PRO A 1 427 ? 7.382 -13.565 5.337 1.00 94.50 427 PRO A C 1
ATOM 3523 O O . PRO A 1 427 ? 8.396 -13.155 4.783 1.00 94.50 427 PRO A O 1
ATOM 3526 N N . GLU A 1 428 ? 6.473 -14.292 4.685 1.00 93.56 428 GLU A N 1
ATOM 3527 C CA . GLU A 1 428 ? 6.606 -14.736 3.293 1.00 93.56 428 GLU A CA 1
ATOM 3528 C C . GLU A 1 428 ? 6.329 -13.657 2.232 1.00 93.56 428 GLU A C 1
ATOM 3530 O O . GLU A 1 428 ? 6.436 -13.915 1.023 1.00 93.56 428 GLU A O 1
ATOM 3535 N N . THR A 1 429 ? 5.902 -12.468 2.660 1.00 95.50 429 THR A N 1
ATOM 3536 C CA . THR A 1 429 ? 5.581 -11.358 1.766 1.00 95.50 429 THR A CA 1
ATOM 3537 C C . THR A 1 429 ? 6.857 -10.642 1.334 1.00 95.50 429 THR A C 1
ATOM 3539 O O . THR A 1 429 ? 7.560 -10.038 2.142 1.00 95.50 429 THR A O 1
ATOM 3542 N N . ILE A 1 430 ? 7.130 -10.646 0.029 1.00 96.62 430 ILE A N 1
ATOM 3543 C CA . ILE A 1 430 ? 8.295 -9.969 -0.547 1.00 96.62 430 ILE A CA 1
ATOM 3544 C C . ILE A 1 430 ? 7.927 -8.516 -0.828 1.00 96.62 430 ILE A C 1
ATOM 3546 O O . ILE A 1 430 ? 6.984 -8.238 -1.566 1.00 96.62 430 ILE A O 1
ATOM 3550 N N . MET A 1 431 ? 8.669 -7.575 -0.248 1.00 96.50 431 MET A N 1
ATOM 3551 C CA . MET A 1 431 ? 8.400 -6.147 -0.404 1.00 96.50 431 MET A CA 1
ATOM 3552 C C . MET A 1 431 ? 9.674 -5.315 -0.471 1.00 96.50 431 MET A C 1
ATOM 3554 O O . MET A 1 431 ? 10.755 -5.768 -0.084 1.00 96.50 431 MET A O 1
ATOM 3558 N N . THR A 1 432 ? 9.533 -4.076 -0.934 1.00 97.56 432 THR A N 1
ATOM 3559 C CA . THR A 1 432 ? 10.643 -3.124 -0.999 1.00 97.56 432 THR A CA 1
ATOM 3560 C C . THR A 1 432 ? 10.602 -2.058 0.084 1.00 97.56 432 THR A C 1
ATOM 3562 O O . THR A 1 432 ? 9.562 -1.784 0.689 1.00 97.56 432 THR A O 1
ATOM 3565 N N . ASN A 1 433 ? 11.737 -1.385 0.275 1.00 97.12 433 ASN A N 1
ATOM 3566 C CA . ASN A 1 433 ? 11.753 -0.079 0.927 1.00 97.12 433 ASN A CA 1
ATOM 3567 C C . ASN A 1 433 ? 11.147 1.017 0.021 1.00 97.12 433 ASN A C 1
ATOM 3569 O O . ASN A 1 433 ? 10.736 0.743 -1.111 1.00 97.12 433 ASN A O 1
ATOM 3573 N N . ARG A 1 434 ? 11.085 2.264 0.511 1.00 94.56 434 ARG A N 1
ATOM 3574 C CA . ARG A 1 434 ? 10.581 3.430 -0.243 1.00 94.56 434 ARG A CA 1
ATOM 3575 C C . ARG A 1 434 ? 11.287 4.743 0.151 1.00 94.56 434 ARG A C 1
ATOM 3577 O O . ARG A 1 434 ? 11.945 4.821 1.182 1.00 94.56 434 ARG A O 1
ATOM 3584 N N . PHE A 1 435 ? 11.126 5.778 -0.681 1.00 89.81 435 PHE A N 1
ATOM 3585 C CA . PHE A 1 435 ? 11.463 7.199 -0.441 1.00 89.81 435 PHE A CA 1
ATOM 3586 C C . PHE A 1 435 ? 12.936 7.607 -0.275 1.00 89.81 435 PHE A C 1
ATOM 3588 O O . PHE A 1 435 ? 13.207 8.715 0.200 1.00 89.81 435 PHE A O 1
ATOM 3595 N N . ILE A 1 436 ? 13.887 6.789 -0.738 1.00 92.75 436 ILE A N 1
ATOM 3596 C CA . ILE A 1 436 ? 15.308 7.173 -0.814 1.00 92.75 436 ILE A CA 1
ATOM 3597 C C . ILE A 1 436 ? 15.733 7.284 -2.276 1.00 92.75 436 ILE A C 1
ATOM 3599 O O . ILE A 1 436 ? 15.813 6.282 -2.984 1.00 92.75 436 ILE A O 1
ATOM 3603 N N . HIS A 1 437 ? 15.984 8.513 -2.726 1.00 94.62 437 HIS A N 1
ATOM 3604 C CA . HIS A 1 437 ? 16.135 8.855 -4.146 1.00 94.62 437 HIS A CA 1
ATOM 3605 C C . HIS A 1 437 ? 17.456 9.563 -4.471 1.00 94.62 437 HIS A C 1
ATOM 3607 O O . HIS A 1 437 ? 17.650 9.998 -5.601 1.00 94.62 437 HIS A O 1
ATOM 3613 N N . ASP A 1 438 ? 18.338 9.739 -3.494 1.00 95.69 438 ASP A N 1
ATOM 3614 C CA . ASP A 1 438 ? 19.594 10.474 -3.622 1.00 95.69 438 ASP A CA 1
ATOM 3615 C C . ASP A 1 438 ? 20.516 10.171 -2.426 1.00 95.69 438 ASP A C 1
ATOM 3617 O O . ASP A 1 438 ? 20.200 9.350 -1.559 1.00 95.69 438 ASP A O 1
ATOM 3621 N N . GLU A 1 439 ? 21.665 10.844 -2.388 1.00 96.38 439 GLU A N 1
ATOM 3622 C CA . GLU A 1 439 ? 22.653 10.786 -1.307 1.00 96.38 439 GLU A CA 1
ATOM 3623 C C . GLU A 1 439 ? 22.403 11.827 -0.199 1.00 96.38 439 GLU A C 1
ATOM 3625 O O . GLU A 1 439 ? 23.345 12.371 0.382 1.00 96.38 439 GLU A O 1
ATOM 3630 N N . ARG A 1 440 ? 21.139 12.132 0.127 1.00 96.00 440 ARG A N 1
ATOM 3631 C CA . ARG A 1 440 ? 20.818 12.976 1.293 1.00 96.00 440 ARG A CA 1
ATOM 3632 C C . ARG A 1 440 ? 21.403 12.406 2.591 1.00 96.00 440 ARG A C 1
ATOM 3634 O O . ARG A 1 440 ? 21.610 11.205 2.707 1.00 96.00 440 ARG A O 1
ATOM 3641 N N . ALA A 1 441 ? 21.614 13.247 3.602 1.00 96.81 441 ALA A N 1
ATOM 3642 C CA . ALA A 1 441 ? 22.414 12.928 4.793 1.00 96.81 441 ALA A CA 1
ATOM 3643 C C . ALA A 1 441 ? 22.121 11.571 5.484 1.00 96.81 441 ALA A C 1
ATOM 3645 O O . ALA A 1 441 ? 23.046 10.935 5.986 1.00 96.81 441 ALA A O 1
ATOM 3646 N N . ASP A 1 442 ? 20.868 11.101 5.496 1.00 96.38 442 ASP A N 1
ATOM 3647 C CA . ASP A 1 442 ? 20.438 9.850 6.137 1.00 96.38 442 ASP A CA 1
ATOM 3648 C C . ASP A 1 442 ? 20.319 8.643 5.180 1.00 96.38 442 ASP A C 1
ATOM 3650 O O . ASP A 1 442 ? 19.871 7.580 5.613 1.00 96.38 442 ASP A O 1
ATOM 3654 N N . TYR A 1 443 ? 20.720 8.740 3.902 1.00 97.62 443 TYR A N 1
ATOM 3655 C CA . TYR A 1 443 ? 20.474 7.672 2.915 1.00 97.62 443 TYR A CA 1
ATOM 3656 C C . TYR A 1 443 ? 21.016 6.308 3.372 1.00 97.62 443 TYR A C 1
ATOM 3658 O O . TYR A 1 443 ? 20.349 5.285 3.219 1.00 97.62 443 TYR A O 1
ATOM 3666 N N . LYS A 1 444 ? 22.194 6.280 4.013 1.00 98.19 444 LYS A N 1
ATOM 3667 C CA . LYS A 1 444 ? 22.790 5.044 4.545 1.00 98.19 444 LYS A CA 1
ATOM 3668 C C . LYS A 1 444 ? 21.966 4.442 5.677 1.00 98.19 444 LYS A C 1
ATOM 3670 O O . LYS A 1 444 ? 21.826 3.226 5.718 1.00 98.19 444 LYS A O 1
ATOM 3675 N N . LEU A 1 445 ? 21.421 5.266 6.577 1.00 97.38 445 LEU A N 1
ATOM 3676 C CA . LEU A 1 445 ? 20.552 4.803 7.665 1.00 97.38 445 LEU A CA 1
ATOM 3677 C C . LEU A 1 445 ? 19.316 4.108 7.090 1.00 97.38 445 LEU A C 1
ATOM 3679 O O . LEU A 1 445 ? 18.962 3.013 7.513 1.00 97.38 445 LEU A O 1
ATOM 3683 N N . GLN A 1 446 ? 18.709 4.718 6.080 1.00 97.69 446 GLN A N 1
ATOM 3684 C CA . GLN A 1 446 ? 17.496 4.215 5.447 1.00 97.69 446 GLN A CA 1
ATOM 3685 C C . GLN A 1 446 ? 17.741 2.922 4.656 1.00 97.69 446 GLN A C 1
ATOM 3687 O O . GLN A 1 446 ? 16.949 1.984 4.728 1.00 97.69 446 GLN A O 1
ATOM 3692 N N . LEU A 1 447 ? 18.873 2.827 3.952 1.00 98.25 447 LEU A N 1
ATOM 3693 C CA . LEU A 1 447 ? 19.279 1.593 3.277 1.00 98.25 447 LEU A CA 1
ATOM 3694 C C . LEU A 1 447 ? 19.662 0.485 4.269 1.00 98.25 447 LEU A C 1
ATOM 3696 O O . LEU A 1 447 ? 19.313 -0.673 4.057 1.00 98.25 447 LEU A O 1
ATOM 3700 N N . ASN A 1 448 ? 20.317 0.827 5.382 1.00 98.00 448 ASN A N 1
ATOM 3701 C CA . ASN A 1 448 ? 20.602 -0.129 6.453 1.00 98.00 448 ASN A CA 1
ATOM 3702 C C . ASN A 1 448 ? 19.311 -0.641 7.102 1.00 98.00 448 ASN A C 1
ATOM 3704 O O . ASN A 1 448 ? 19.211 -1.826 7.399 1.00 98.00 448 ASN A O 1
ATOM 3708 N N . TYR A 1 449 ? 18.318 0.227 7.295 1.00 97.56 449 TYR A N 1
ATOM 3709 C CA . TYR A 1 449 ? 17.001 -0.172 7.780 1.00 97.56 449 TYR A CA 1
ATOM 3710 C C . TYR A 1 449 ? 16.340 -1.177 6.832 1.00 97.56 449 TYR A C 1
ATOM 3712 O O . TYR A 1 449 ? 15.908 -2.238 7.276 1.00 97.56 449 TYR A O 1
ATOM 3720 N N . ALA A 1 450 ? 16.341 -0.894 5.524 1.00 97.12 450 ALA A N 1
ATOM 3721 C CA . ALA A 1 450 ? 15.828 -1.816 4.512 1.00 97.12 450 ALA A CA 1
ATOM 3722 C C . ALA A 1 450 ? 16.537 -3.178 4.550 1.00 97.12 450 ALA A C 1
ATOM 3724 O O . ALA A 1 450 ? 15.880 -4.216 4.503 1.00 97.12 450 ALA A O 1
ATOM 3725 N N . PHE A 1 451 ? 17.866 -3.168 4.698 1.00 97.12 451 PHE A N 1
ATOM 3726 C CA . PHE A 1 451 ? 18.664 -4.379 4.866 1.00 97.12 451 PHE A CA 1
ATOM 3727 C C . PHE A 1 451 ? 18.249 -5.165 6.114 1.00 97.12 451 PHE A C 1
ATOM 3729 O O . PHE A 1 451 ? 17.947 -6.343 5.993 1.00 97.12 451 PHE A O 1
ATOM 3736 N N . ILE A 1 452 ? 18.175 -4.533 7.292 1.00 95.62 452 ILE A N 1
ATOM 3737 C CA . ILE A 1 452 ? 17.826 -5.214 8.554 1.00 95.62 452 ILE A CA 1
ATOM 3738 C C . ILE A 1 452 ? 16.416 -5.815 8.496 1.00 95.62 452 ILE A C 1
ATOM 3740 O O . ILE A 1 452 ? 16.202 -6.910 9.007 1.00 95.62 452 ILE A O 1
ATOM 3744 N N . MET A 1 453 ? 15.469 -5.128 7.853 1.00 95.19 453 MET A N 1
ATOM 3745 C CA . MET A 1 453 ? 14.092 -5.613 7.698 1.00 95.19 453 MET A CA 1
ATOM 3746 C C . MET A 1 453 ? 13.926 -6.648 6.572 1.00 95.19 453 MET A C 1
ATOM 3748 O O . MET A 1 453 ? 12.825 -7.148 6.361 1.00 95.19 453 MET A O 1
ATOM 3752 N N . GLY A 1 454 ? 14.995 -6.985 5.841 1.00 94.62 454 GLY A N 1
ATOM 3753 C CA . GLY A 1 454 ? 14.969 -7.993 4.777 1.00 94.62 454 GLY A CA 1
ATOM 3754 C C . GLY A 1 454 ? 14.301 -7.543 3.472 1.00 94.62 454 GLY A C 1
ATOM 3755 O O . GLY A 1 454 ? 14.024 -8.373 2.598 1.00 94.62 454 GLY A O 1
ATOM 3756 N N . TYR A 1 455 ? 14.070 -6.241 3.297 1.00 96.38 455 TYR A N 1
ATOM 3757 C CA . TYR A 1 455 ? 13.435 -5.697 2.098 1.00 96.38 455 TYR A CA 1
ATOM 3758 C C . TYR A 1 455 ? 14.299 -5.889 0.847 1.00 96.38 455 TYR A C 1
ATOM 3760 O O . TYR A 1 455 ? 15.520 -6.071 0.912 1.00 96.38 455 TYR A O 1
ATOM 3768 N N . ARG A 1 456 ? 13.648 -5.851 -0.318 1.00 96.69 456 ARG A N 1
ATOM 3769 C CA . ARG A 1 456 ? 14.334 -5.657 -1.601 1.00 96.69 456 ARG A CA 1
ATOM 3770 C C . ARG A 1 456 ? 14.523 -4.156 -1.850 1.00 96.69 456 ARG A C 1
ATOM 3772 O O . ARG A 1 456 ? 13.756 -3.335 -1.342 1.00 96.69 456 ARG A O 1
ATOM 3779 N N . PHE A 1 457 ? 15.566 -3.780 -2.579 1.00 97.81 457 PHE A N 1
ATOM 3780 C CA . PHE A 1 457 ? 15.931 -2.374 -2.729 1.00 97.81 457 PHE A CA 1
ATOM 3781 C C . PHE A 1 457 ? 15.129 -1.678 -3.828 1.00 97.81 457 PHE A C 1
ATOM 3783 O O . PHE A 1 457 ? 15.185 -2.053 -4.997 1.00 97.81 457 PHE A O 1
ATOM 3790 N N . ASP A 1 458 ? 14.421 -0.618 -3.446 1.00 97.50 458 ASP A N 1
ATOM 3791 C CA . ASP A 1 458 ? 13.749 0.295 -4.359 1.00 97.50 458 ASP A CA 1
ATOM 3792 C C . ASP A 1 458 ? 14.676 1.435 -4.800 1.00 97.50 458 ASP A C 1
ATOM 3794 O O . ASP A 1 458 ? 14.679 2.519 -4.203 1.00 97.50 458 ASP A O 1
ATOM 3798 N N . VAL A 1 459 ? 15.462 1.225 -5.857 1.00 97.62 459 VAL A N 1
ATOM 3799 C CA . VAL A 1 459 ? 16.382 2.257 -6.348 1.00 97.62 459 VAL A CA 1
ATOM 3800 C C . VAL A 1 459 ? 15.697 3.144 -7.375 1.00 97.62 459 VAL A C 1
ATOM 3802 O O . VAL A 1 459 ? 15.228 2.701 -8.416 1.00 97.62 459 VAL A O 1
ATOM 3805 N N . SER A 1 460 ? 15.626 4.438 -7.080 1.00 95.56 460 SER A N 1
ATOM 3806 C CA . SER A 1 460 ? 14.877 5.398 -7.894 1.00 95.56 460 SER A CA 1
ATOM 3807 C C . SER A 1 460 ? 15.496 6.785 -7.802 1.00 95.56 460 SER A C 1
ATOM 3809 O O . SER A 1 460 ? 14.910 7.709 -7.233 1.00 95.56 460 SER A O 1
ATOM 3811 N N . ILE A 1 461 ? 16.702 6.933 -8.354 1.00 96.81 461 ILE A N 1
ATOM 3812 C CA . ILE A 1 461 ? 17.461 8.183 -8.276 1.00 96.81 461 ILE A CA 1
ATOM 3813 C C . ILE A 1 461 ? 16.659 9.343 -8.881 1.00 96.81 461 ILE A C 1
ATOM 3815 O O . ILE A 1 461 ? 16.028 9.204 -9.929 1.00 96.81 461 ILE A O 1
ATOM 3819 N N . TYR A 1 462 ? 16.570 10.452 -8.146 1.00 95.06 462 TYR A N 1
ATOM 3820 C CA . TYR A 1 462 ? 15.687 11.587 -8.425 1.00 95.06 462 TYR A CA 1
ATOM 3821 C C . TYR A 1 462 ? 14.234 11.198 -8.732 1.00 95.06 462 TYR A C 1
ATOM 3823 O O . TYR A 1 462 ? 13.560 11.861 -9.525 1.00 95.06 462 TYR A O 1
ATOM 3831 N N . ARG A 1 463 ? 13.726 10.152 -8.067 1.00 93.06 463 ARG A N 1
ATOM 3832 C CA . ARG A 1 463 ? 12.411 9.532 -8.298 1.00 93.06 463 ARG A CA 1
ATOM 3833 C C . ARG A 1 463 ? 12.319 8.836 -9.666 1.00 93.06 463 ARG A C 1
ATOM 3835 O O . ARG A 1 463 ? 11.285 8.891 -10.320 1.00 93.06 463 ARG A O 1
ATOM 3842 N N . GLY A 1 464 ? 13.402 8.180 -10.080 1.00 94.19 464 GLY A N 1
ATOM 3843 C CA . GLY A 1 464 ? 13.508 7.424 -11.331 1.00 94.19 464 GLY A CA 1
ATOM 3844 C C . GLY A 1 464 ? 13.715 8.298 -12.568 1.00 94.19 464 GLY A C 1
ATOM 3845 O O . GLY A 1 464 ? 13.249 7.944 -13.647 1.00 94.19 464 GLY A O 1
ATOM 3846 N N . ARG A 1 465 ? 14.348 9.467 -12.420 1.00 93.88 465 ARG A N 1
ATOM 3847 C CA . ARG A 1 465 ? 14.502 10.470 -13.487 1.00 93.88 465 ARG A CA 1
ATOM 3848 C C . ARG A 1 465 ? 15.970 10.815 -13.705 1.00 93.88 465 ARG A C 1
ATOM 3850 O O . ARG A 1 465 ? 16.756 10.772 -12.766 1.00 93.88 465 ARG A O 1
ATOM 3857 N N . VAL A 1 466 ? 16.287 11.282 -14.914 1.00 90.00 466 VAL A N 1
ATOM 3858 C CA . VAL A 1 466 ? 17.570 11.895 -15.327 1.00 90.00 466 VAL A CA 1
ATOM 3859 C C . VAL A 1 466 ? 18.787 10.958 -15.328 1.00 90.00 466 VAL A C 1
ATOM 3861 O O . VAL A 1 466 ? 19.539 10.979 -16.295 1.00 90.00 466 VAL A O 1
ATOM 3864 N N . ILE A 1 467 ? 18.989 10.140 -14.293 1.00 95.06 467 ILE A N 1
ATOM 3865 C CA . ILE A 1 467 ? 20.121 9.210 -14.157 1.00 95.06 467 ILE A CA 1
ATOM 3866 C C . ILE A 1 467 ? 19.679 7.876 -13.536 1.00 95.06 467 ILE A C 1
ATOM 3868 O O . ILE A 1 467 ? 18.721 7.825 -12.764 1.00 95.06 467 ILE A O 1
ATOM 3872 N N . GLY A 1 468 ? 20.392 6.799 -13.877 1.00 95.12 468 GLY A N 1
ATOM 3873 C CA . GLY A 1 468 ? 20.333 5.522 -13.159 1.00 95.12 468 GLY A CA 1
ATOM 3874 C C . GLY A 1 468 ? 21.199 5.534 -11.894 1.00 95.12 468 GLY A C 1
ATOM 3875 O O . GLY A 1 468 ? 21.793 6.555 -11.541 1.00 95.12 468 GLY A O 1
ATOM 3876 N N . ILE A 1 469 ? 21.305 4.386 -11.220 1.00 97.00 469 ILE A N 1
ATOM 3877 C CA . ILE A 1 469 ? 22.092 4.251 -9.980 1.00 97.00 469 ILE A CA 1
ATOM 3878 C C . ILE A 1 469 ? 23.577 4.616 -10.161 1.00 97.00 469 ILE A C 1
ATOM 3880 O O . ILE A 1 469 ? 24.175 5.185 -9.253 1.00 97.00 469 ILE A O 1
ATOM 3884 N N . ASP A 1 470 ? 24.149 4.369 -11.344 1.00 94.12 470 ASP A N 1
ATOM 3885 C CA . ASP A 1 470 ? 25.560 4.645 -11.678 1.00 94.12 470 ASP A CA 1
ATOM 3886 C C . ASP A 1 470 ? 25.913 6.141 -11.564 1.00 94.12 470 ASP A C 1
ATOM 3888 O O . ASP A 1 470 ? 27.063 6.505 -11.337 1.00 94.12 470 ASP A O 1
ATOM 3892 N N . GLY A 1 471 ? 24.911 7.026 -11.649 1.00 95.25 471 GLY A N 1
ATOM 3893 C CA . GLY A 1 471 ? 25.086 8.466 -11.461 1.00 95.25 471 GLY A CA 1
ATOM 3894 C C . GLY A 1 471 ? 25.187 8.923 -9.996 1.00 95.25 471 GLY A C 1
ATOM 3895 O O . GLY A 1 471 ? 25.380 10.113 -9.760 1.00 95.25 471 GLY A O 1
ATOM 3896 N N . MET A 1 472 ? 25.048 8.018 -9.018 1.00 96.06 472 MET A N 1
ATOM 3897 C CA . MET A 1 472 ? 25.142 8.289 -7.572 1.00 96.06 472 MET A CA 1
ATOM 3898 C C . MET A 1 472 ? 26.092 7.283 -6.914 1.00 96.06 472 MET A C 1
ATOM 3900 O O . MET A 1 472 ? 25.673 6.268 -6.355 1.00 96.06 472 MET A O 1
ATOM 3904 N N . SER A 1 473 ? 27.397 7.532 -7.030 1.00 95.56 473 SER A N 1
ATOM 3905 C CA . SER A 1 473 ? 28.439 6.545 -6.723 1.00 95.56 473 SER A CA 1
ATOM 3906 C C . SER A 1 473 ? 28.482 6.101 -5.256 1.00 95.56 473 SER A C 1
ATOM 3908 O O . SER A 1 473 ? 28.720 4.923 -4.982 1.00 95.56 473 SER A O 1
ATOM 3910 N N . GLY A 1 474 ? 28.218 6.998 -4.303 1.00 97.69 474 GLY A N 1
ATOM 3911 C CA . GLY A 1 474 ? 28.146 6.678 -2.879 1.00 97.69 474 GLY A CA 1
ATOM 3912 C C . GLY A 1 474 ? 26.924 5.826 -2.542 1.00 97.69 474 GLY A C 1
ATOM 3913 O O . GLY A 1 474 ? 27.044 4.832 -1.818 1.00 97.69 474 GLY A O 1
ATOM 3914 N N . TYR A 1 475 ? 25.766 6.165 -3.115 1.00 98.06 475 TYR A N 1
ATOM 3915 C CA . TYR A 1 475 ? 24.544 5.366 -3.009 1.00 98.06 475 TYR A CA 1
ATOM 3916 C C . TYR A 1 475 ? 24.751 3.967 -3.604 1.00 98.06 475 TYR A C 1
ATOM 3918 O O . TYR A 1 475 ? 24.484 2.962 -2.942 1.00 98.06 475 TYR A O 1
ATOM 3926 N N . ALA A 1 476 ? 25.282 3.898 -4.826 1.00 98.19 476 ALA A N 1
ATOM 3927 C CA . ALA A 1 476 ? 25.509 2.660 -5.563 1.00 98.19 476 ALA A CA 1
ATOM 3928 C C . ALA A 1 476 ? 26.468 1.713 -4.829 1.00 98.19 476 ALA A C 1
ATOM 3930 O O . ALA A 1 476 ? 26.170 0.532 -4.635 1.00 98.19 476 ALA A O 1
ATOM 3931 N N . ALA A 1 477 ? 27.593 2.247 -4.342 1.00 98.25 477 ALA A N 1
ATOM 3932 C CA . ALA A 1 477 ? 28.562 1.482 -3.563 1.00 98.25 477 ALA A CA 1
ATOM 3933 C C . ALA A 1 477 ? 27.960 0.946 -2.253 1.00 98.25 477 ALA A C 1
ATOM 3935 O O . ALA A 1 477 ? 28.253 -0.184 -1.853 1.00 98.25 477 ALA A O 1
ATOM 3936 N N . HIS A 1 478 ? 27.101 1.726 -1.586 1.00 98.50 478 HIS A N 1
ATOM 3937 C CA . HIS A 1 478 ? 26.444 1.288 -0.353 1.00 98.50 478 HIS A CA 1
ATOM 3938 C C . HIS A 1 478 ? 25.407 0.189 -0.607 1.00 98.50 478 HIS A C 1
ATOM 3940 O O . HIS A 1 478 ? 25.392 -0.795 0.129 1.00 98.50 478 HIS A O 1
ATOM 3946 N N . ILE A 1 479 ? 24.601 0.298 -1.671 1.00 98.25 479 ILE A N 1
ATOM 3947 C CA . ILE A 1 479 ? 23.681 -0.771 -2.103 1.00 98.25 479 ILE A CA 1
ATOM 3948 C C . ILE A 1 479 ? 24.443 -2.069 -2.369 1.00 98.25 479 ILE A C 1
ATOM 3950 O O . ILE A 1 479 ? 24.109 -3.096 -1.781 1.00 98.25 479 ILE A O 1
ATOM 3954 N N . LYS A 1 480 ? 25.511 -2.018 -3.176 1.00 98.38 480 LYS A N 1
ATOM 3955 C CA . LYS A 1 480 ? 26.323 -3.204 -3.489 1.00 98.38 480 LYS A CA 1
ATOM 3956 C C . LYS A 1 480 ? 26.878 -3.860 -2.233 1.00 98.38 480 LYS A C 1
ATOM 3958 O O . LYS A 1 480 ? 26.772 -5.071 -2.078 1.00 98.38 480 LYS A O 1
ATOM 3963 N N . LYS A 1 481 ? 27.402 -3.061 -1.299 1.00 98.56 481 LYS A N 1
ATOM 3964 C CA . LYS A 1 481 ? 27.877 -3.562 -0.004 1.00 98.56 481 LYS A CA 1
ATOM 3965 C C . LYS A 1 481 ? 26.777 -4.308 0.759 1.00 98.56 481 LYS A C 1
ATOM 3967 O O . LYS A 1 481 ? 27.055 -5.350 1.346 1.00 98.56 481 LYS A O 1
ATOM 3972 N N . LEU A 1 482 ? 25.557 -3.772 0.803 1.00 98.19 482 LEU A N 1
ATOM 3973 C CA . LEU A 1 482 ? 24.443 -4.403 1.516 1.00 98.19 482 LEU A CA 1
ATOM 3974 C C . LEU A 1 482 ? 23.955 -5.678 0.822 1.00 98.19 482 LEU A C 1
ATOM 3976 O O . LEU A 1 482 ? 23.659 -6.650 1.511 1.00 98.19 482 LEU A O 1
ATOM 3980 N N . ILE A 1 483 ? 23.919 -5.699 -0.511 1.00 97.44 483 ILE A N 1
ATOM 3981 C CA . ILE A 1 483 ? 23.591 -6.902 -1.287 1.00 97.44 483 ILE A CA 1
ATOM 3982 C C . ILE A 1 483 ? 24.642 -7.994 -1.050 1.00 97.44 483 ILE A C 1
ATOM 3984 O O . ILE A 1 483 ? 24.279 -9.104 -0.678 1.00 97.44 483 ILE A O 1
ATOM 3988 N N . ASP A 1 484 ? 25.935 -7.665 -1.104 1.00 97.56 484 ASP A N 1
ATOM 3989 C CA . ASP A 1 484 ? 27.014 -8.627 -0.828 1.00 97.56 484 ASP A CA 1
ATOM 3990 C C . ASP A 1 484 ? 26.934 -9.208 0.591 1.00 97.56 484 ASP A C 1
ATOM 3992 O O . ASP A 1 484 ? 27.205 -10.389 0.825 1.00 97.56 484 ASP A O 1
ATOM 3996 N N . LEU A 1 485 ? 26.554 -8.377 1.566 1.00 97.06 485 LEU A N 1
ATOM 3997 C CA . LEU A 1 485 ? 26.298 -8.833 2.930 1.00 97.06 485 LEU A CA 1
ATOM 3998 C C . LEU A 1 485 ? 25.071 -9.744 2.994 1.00 97.06 485 LEU A C 1
ATOM 4000 O O . LEU A 1 485 ? 25.111 -10.745 3.708 1.00 97.06 485 LEU A O 1
ATOM 4004 N N . LYS A 1 486 ? 24.003 -9.420 2.261 1.00 94.69 486 LYS A N 1
ATOM 4005 C CA . LYS A 1 486 ? 22.784 -10.229 2.209 1.00 94.69 486 LYS A CA 1
ATOM 4006 C C . LYS A 1 486 ? 23.079 -11.610 1.636 1.00 94.69 486 LYS A C 1
ATOM 4008 O O . LYS A 1 486 ? 22.699 -12.592 2.260 1.00 94.69 486 LYS A O 1
ATOM 4013 N N . ASP A 1 487 ? 23.843 -11.692 0.552 1.00 93.44 487 ASP A N 1
ATOM 4014 C CA . ASP A 1 487 ? 24.244 -12.959 -0.068 1.00 93.44 487 ASP A CA 1
ATOM 4015 C C . ASP A 1 487 ? 25.111 -13.802 0.877 1.00 93.44 487 ASP A C 1
ATOM 4017 O O . ASP A 1 487 ? 24.863 -14.994 1.097 1.00 93.44 487 ASP A O 1
ATOM 4021 N N . LYS A 1 488 ? 26.097 -13.168 1.529 1.00 95.19 488 LYS A N 1
ATOM 4022 C CA . LYS A 1 488 ? 26.951 -13.824 2.531 1.00 95.19 488 LYS A CA 1
ATOM 4023 C C . LYS A 1 488 ? 26.147 -14.387 3.708 1.00 95.19 488 LYS A C 1
ATOM 4025 O O . LYS A 1 488 ? 26.503 -15.429 4.258 1.00 95.19 488 LYS A O 1
ATOM 4030 N N . TYR A 1 489 ? 25.087 -13.693 4.111 1.00 93.62 489 TYR A N 1
ATOM 4031 C CA . TYR A 1 489 ? 24.269 -14.014 5.278 1.00 93.62 489 TYR A CA 1
ATOM 4032 C C . TYR A 1 489 ? 22.856 -14.488 4.906 1.00 93.62 489 TYR A C 1
ATOM 4034 O O . TYR A 1 489 ? 21.956 -14.411 5.742 1.00 93.62 489 TYR A O 1
ATOM 4042 N N . HIS A 1 490 ? 22.668 -15.024 3.693 1.00 89.12 490 HIS A N 1
ATOM 4043 C CA . HIS A 1 490 ? 21.354 -15.327 3.107 1.00 89.12 490 HIS A CA 1
ATOM 4044 C C . HIS A 1 490 ? 20.462 -16.191 4.004 1.00 89.12 490 HIS A C 1
ATOM 4046 O O . HIS A 1 490 ? 19.259 -15.990 4.029 1.00 89.12 490 HIS A O 1
ATOM 4052 N N . ARG A 1 491 ? 21.039 -17.088 4.817 1.00 89.81 491 ARG A N 1
ATOM 4053 C CA . ARG A 1 491 ? 20.300 -17.935 5.775 1.00 89.81 491 ARG A CA 1
ATOM 4054 C C . ARG A 1 491 ? 19.476 -17.171 6.823 1.00 89.81 491 ARG A C 1
ATOM 4056 O O . ARG A 1 491 ? 18.656 -17.783 7.495 1.00 89.81 491 ARG A O 1
ATOM 4063 N N . PHE A 1 492 ? 19.763 -15.886 7.037 1.00 86.75 492 PHE A N 1
ATOM 4064 C CA . PHE A 1 492 ? 19.038 -15.021 7.974 1.00 86.75 492 PHE A CA 1
ATOM 4065 C C . PHE A 1 492 ? 17.976 -14.157 7.285 1.00 86.75 492 PHE A C 1
ATOM 4067 O O . PHE A 1 492 ? 17.264 -13.416 7.959 1.00 86.75 492 PHE A O 1
ATOM 4074 N N . PHE A 1 493 ? 17.883 -14.236 5.958 1.00 82.44 493 PHE A N 1
ATOM 4075 C CA . PHE A 1 493 ? 16.910 -13.520 5.149 1.00 82.44 493 PHE A CA 1
ATOM 4076 C C . PHE A 1 493 ? 15.906 -14.508 4.560 1.00 82.44 493 PHE A C 1
ATOM 4078 O O . PHE A 1 493 ? 16.256 -15.645 4.252 1.00 82.44 493 PHE A O 1
ATOM 4085 N N . TYR A 1 494 ? 14.661 -14.052 4.429 1.00 63.81 494 TYR A N 1
ATOM 4086 C CA . TYR A 1 494 ? 13.592 -14.785 3.756 1.00 63.81 494 TYR A CA 1
ATOM 4087 C C . TYR A 1 494 ? 13.546 -14.460 2.253 1.00 63.81 494 TYR A C 1
ATOM 4089 O O . TYR A 1 494 ? 13.840 -13.295 1.841 1.00 63.81 494 TYR A O 1
#

Mean predicted aligned error: 3.53 Å